Protein AF-A0A3R9A831-F1 (afdb_monomer)

Secondary structure (DSSP, 8-state):
-EE--PPPPP---GGG-TTSBHHHHHHHHHHHHHHHHHHEE-S-HHHHHHHHHHHHHHHHHHHHHHSS-TTT------TTTTTTTT-SS------HHHHHHHHHHHHHHHHHHS-BSSHHHHHHHHHHHHHHHHHHHHHHH-TTPBSSHHHHHHHHHHHH-PPPPTTPPPPPGGGTHHHHT-HHHHHHHHHHHHHHHSS-GGGS-HHHHHHHHHHHHHHHHHHHTT--PPPHHHHHHHHHHTTS--SS-SS--SS-S--EEPPHHHHHHHHHHHHHH-EETTTTEEHHHHTT--EEEEEE-TTSTT-EEEEEEEE-TTS-EEEEEEEE-SS-EEE--SSSHHHHHHHHHH----SSHHHHHHHHHHHHHH-EETTEE-EE-SSSTTTGGGBSSHHHHHHHHHHH--PPEEEEE-TT-PEEEEEEEEETTEEEEEEEEE-TTS-EEEEEEEEEES---BPPEEEETTEEEEPP-----

Mean predicted aligned error: 13.82 Å

Nearest PDB structures (foldseek):
  2q13-assembly1_A-2  TM=1.352E-01  e=6.643E+00  Homo sapiens

Solvent-accessible surface area (backbone atoms only — not comparable to full-atom values): 25769 Å² total; per-residue (Å²): 106,40,45,80,64,78,65,85,80,73,94,76,57,59,87,83,39,60,74,40,39,39,23,43,54,44,15,54,49,25,43,50,49,16,52,42,40,68,43,51,48,50,93,51,64,69,58,44,53,51,34,50,52,51,20,51,37,28,43,54,46,15,58,55,32,46,75,43,57,37,77,73,54,79,76,60,73,47,65,80,63,55,75,57,73,87,59,88,84,66,102,66,90,76,49,50,41,57,57,49,30,48,51,33,42,53,50,20,50,48,41,62,70,47,54,48,88,45,70,70,58,41,53,49,32,46,52,53,19,50,52,30,42,52,47,24,53,44,30,71,49,30,31,45,24,52,32,40,71,69,46,64,70,42,42,58,38,48,72,58,43,67,78,86,57,94,87,65,70,54,63,64,58,91,81,34,49,84,45,71,71,32,73,68,47,53,57,50,46,36,51,51,38,23,18,56,59,63,48,65,47,84,77,42,58,70,66,59,30,42,31,50,53,38,36,45,41,62,20,38,67,75,33,63,56,51,44,53,82,64,50,74,68,54,49,52,51,38,48,55,37,22,69,68,45,81,76,72,74,90,60,71,74,78,60,92,75,85,65,41,76,47,56,39,72,58,27,25,50,54,43,47,52,47,23,16,36,35,51,42,72,96,84,51,37,35,34,37,69,68,25,57,36,23,44,36,35,39,33,76,38,70,25,26,82,83,28,33,41,36,42,34,36,30,33,49,94,92,69,50,60,26,43,30,42,33,39,38,47,94,88,48,73,43,62,51,70,29,55,63,62,51,59,53,51,46,29,74,72,73,42,54,36,63,89,48,70,69,20,41,51,49,40,51,48,50,49,29,46,46,29,43,60,100,67,36,38,48,30,67,23,52,45,50,75,72,49,54,82,35,44,72,37,62,68,63,37,43,55,51,28,71,77,57,37,34,64,78,40,80,65,56,62,51,97,87,68,26,40,27,35,38,35,23,26,39,41,86,35,28,36,28,46,34,31,37,37,36,39,91,76,65,53,76,44,80,79,44,76,41,83,73,46,71,76,47,42,49,51,54,61,40,69,60,82,55,27,42,31,72,54,76,78,76,78,86,123

pLDDT: mean 84.82, std 12.98, range [28.81, 98.31]

Structure (mmCIF, N/CA/C/O backbone):
data_AF-A0A3R9A831-F1
#
_entry.id   AF-A0A3R9A831-F1
#
loop_
_atom_site.group_PDB
_atom_site.id
_atom_site.type_symbol
_atom_site.label_atom_id
_atom_site.label_alt_id
_atom_site.label_comp_id
_atom_site.label_asym_id
_atom_site.label_entity_id
_atom_site.label_seq_id
_atom_site.pdbx_PDB_ins_code
_atom_site.Cartn_x
_atom_site.Cartn_y
_atom_site.Cartn_z
_atom_site.occupancy
_atom_site.B_iso_or_equiv
_atom_site.auth_seq_id
_atom_site.auth_comp_id
_atom_site.auth_asym_id
_atom_site.auth_atom_id
_atom_site.pdbx_PDB_model_num
ATOM 1 N N . MET A 1 1 ? 36.542 8.734 -1.880 1.00 79.06 1 MET A N 1
ATOM 2 C CA . MET A 1 1 ? 35.640 9.219 -2.948 1.00 79.06 1 MET A CA 1
ATOM 3 C C . MET A 1 1 ? 34.531 10.001 -2.276 1.00 79.06 1 MET A C 1
ATOM 5 O O . MET A 1 1 ? 34.120 9.585 -1.198 1.00 79.06 1 MET A O 1
ATOM 9 N N . HIS A 1 2 ? 34.090 11.118 -2.842 1.00 77.00 2 HIS A N 1
ATOM 10 C CA . HIS A 1 2 ? 32.999 11.915 -2.275 1.00 77.00 2 HIS A CA 1
ATOM 11 C C . HIS A 1 2 ? 32.129 12.494 -3.394 1.00 77.00 2 HIS A C 1
ATOM 13 O O . HIS A 1 2 ? 32.624 12.787 -4.484 1.00 77.00 2 HIS A O 1
ATOM 19 N N . ALA A 1 3 ? 30.827 12.625 -3.132 1.00 73.75 3 ALA A N 1
ATOM 20 C CA . ALA A 1 3 ? 29.895 13.243 -4.067 1.00 73.75 3 ALA A CA 1
ATOM 21 C C . ALA A 1 3 ? 29.845 14.757 -3.818 1.00 73.75 3 ALA A C 1
ATOM 23 O O . ALA A 1 3 ? 29.588 15.194 -2.695 1.00 73.75 3 ALA A O 1
ATOM 24 N N . LYS A 1 4 ? 30.091 15.554 -4.862 1.00 66.69 4 LYS A N 1
ATOM 25 C CA . LYS A 1 4 ? 30.145 17.026 -4.778 1.00 66.69 4 LYS A CA 1
ATOM 26 C C . LYS A 1 4 ? 28.917 17.708 -5.377 1.00 66.69 4 LYS A C 1
ATOM 28 O O . LYS A 1 4 ? 28.556 18.805 -4.966 1.00 66.69 4 LYS A O 1
ATOM 33 N N . ALA A 1 5 ? 28.265 17.042 -6.326 1.00 67.12 5 ALA A N 1
ATOM 34 C CA . ALA A 1 5 ? 27.007 17.452 -6.928 1.00 67.12 5 ALA A CA 1
ATOM 35 C C . ALA A 1 5 ? 26.229 16.209 -7.373 1.00 67.12 5 ALA A C 1
ATOM 37 O O . ALA A 1 5 ? 26.828 15.193 -7.715 1.00 67.12 5 ALA A O 1
ATOM 38 N N . ALA A 1 6 ? 24.901 16.302 -7.384 1.00 64.38 6 ALA A N 1
ATOM 39 C CA . ALA A 1 6 ? 24.044 15.316 -8.030 1.00 64.38 6 ALA A CA 1
ATOM 40 C C . ALA A 1 6 ? 23.570 15.893 -9.375 1.00 64.38 6 ALA A C 1
ATOM 42 O O . ALA A 1 6 ? 23.117 17.047 -9.396 1.00 64.38 6 ALA A O 1
ATOM 43 N N . PRO A 1 7 ? 23.671 15.144 -10.488 1.00 76.81 7 PRO A N 1
ATOM 44 C CA . PRO A 1 7 ? 23.080 15.565 -11.752 1.00 76.81 7 PRO A CA 1
ATOM 45 C C . PRO A 1 7 ? 21.567 15.753 -11.600 1.00 76.81 7 PRO A C 1
ATOM 47 O O . PRO A 1 7 ? 20.942 15.243 -10.670 1.00 76.81 7 PRO A O 1
ATOM 50 N N . GLN A 1 8 ? 20.959 16.516 -12.506 1.00 77.00 8 GLN A N 1
ATOM 51 C CA . GLN A 1 8 ? 19.513 16.698 -12.483 1.00 77.00 8 GLN A CA 1
ATOM 52 C C . GLN A 1 8 ? 18.826 15.356 -12.762 1.00 77.00 8 GLN A C 1
ATOM 54 O O . GLN A 1 8 ? 19.019 14.770 -13.826 1.00 77.00 8 GLN A O 1
ATOM 59 N N . THR A 1 9 ? 18.043 14.877 -11.796 1.00 75.31 9 THR A N 1
ATOM 60 C CA . THR A 1 9 ? 17.283 13.633 -11.909 1.00 75.31 9 THR A CA 1
ATOM 61 C C . THR A 1 9 ? 16.261 13.763 -13.043 1.00 75.31 9 THR A C 1
ATOM 63 O O . THR A 1 9 ? 15.447 14.693 -13.005 1.00 75.31 9 THR A O 1
ATOM 66 N N . PRO A 1 10 ? 16.296 12.893 -14.068 1.00 84.50 10 PRO A N 1
ATOM 67 C CA . PRO A 1 10 ? 15.246 12.855 -15.078 1.00 84.50 10 PRO A CA 1
ATOM 68 C C . PRO A 1 10 ? 13.934 12.338 -14.471 1.00 84.50 10 PRO A C 1
ATOM 70 O O . PRO A 1 10 ? 13.924 11.772 -13.378 1.00 84.50 10 PRO A O 1
ATOM 73 N N . GLU A 1 11 ? 12.819 12.516 -15.182 1.00 85.94 11 GLU A N 1
ATOM 74 C CA . GLU A 1 11 ? 11.544 11.911 -14.785 1.00 85.94 11 GLU A CA 1
ATOM 75 C C . GLU A 1 11 ? 11.634 10.387 -14.964 1.00 85.94 11 GLU A C 1
ATOM 77 O O . GLU A 1 11 ? 11.690 9.873 -16.086 1.00 85.94 11 GLU A O 1
ATOM 82 N N . LEU A 1 12 ? 11.720 9.678 -13.838 1.00 87.38 12 LEU A N 1
ATOM 83 C CA . LEU A 1 12 ? 11.857 8.223 -13.770 1.00 87.38 12 LEU A CA 1
ATOM 84 C C . LEU A 1 12 ? 10.622 7.554 -13.160 1.00 87.38 12 LEU A C 1
ATOM 86 O O . LEU A 1 12 ? 10.636 6.336 -12.985 1.00 87.38 12 LEU A O 1
ATOM 90 N N . ASP A 1 13 ? 9.557 8.307 -12.856 1.00 79.44 13 ASP A N 1
ATOM 91 C CA . ASP A 1 13 ? 8.312 7.709 -12.391 1.00 79.44 13 ASP A CA 1
ATOM 92 C C . ASP A 1 13 ? 7.576 7.016 -13.552 1.00 79.44 13 ASP A C 1
ATOM 94 O O . ASP A 1 13 ? 7.150 7.692 -14.497 1.00 79.44 13 ASP A O 1
ATOM 98 N N . PRO A 1 14 ? 7.365 5.686 -13.493 1.00 74.62 14 PRO A N 1
ATOM 99 C CA . PRO A 1 14 ? 6.586 4.971 -14.495 1.00 74.62 14 PRO A CA 1
ATOM 100 C C . PRO A 1 14 ? 5.182 5.548 -14.719 1.00 74.62 14 PRO A C 1
ATOM 102 O O . PRO A 1 14 ? 4.686 5.499 -15.842 1.00 74.62 14 PRO A O 1
ATOM 105 N N . ALA A 1 15 ? 4.549 6.106 -13.677 1.00 72.75 15 ALA A N 1
ATOM 106 C CA . ALA A 1 15 ? 3.193 6.654 -13.758 1.00 72.75 15 ALA A CA 1
ATOM 107 C C . ALA A 1 15 ? 3.109 7.888 -14.670 1.00 72.75 15 ALA A C 1
ATOM 109 O O . ALA A 1 15 ? 2.090 8.133 -15.307 1.00 72.75 15 ALA A O 1
ATOM 110 N N . ARG A 1 16 ? 4.207 8.641 -14.795 1.00 75.44 16 ARG A N 1
ATOM 111 C CA . ARG A 1 16 ? 4.276 9.868 -15.603 1.00 75.44 16 ARG A CA 1
ATOM 112 C C . ARG A 1 16 ? 4.745 9.632 -17.036 1.00 75.44 16 ARG A C 1
ATOM 114 O O . ARG A 1 16 ? 4.927 10.588 -17.787 1.00 75.44 16 ARG A O 1
ATOM 121 N N . ARG A 1 17 ? 4.971 8.371 -17.410 1.00 83.00 17 ARG A N 1
ATOM 122 C CA . ARG A 1 17 ? 5.546 7.960 -18.699 1.00 83.00 17 ARG A CA 1
ATOM 123 C C . ARG A 1 17 ? 4.692 6.914 -19.403 1.00 83.00 17 ARG A C 1
ATOM 125 O O . ARG A 1 17 ? 5.209 5.992 -20.028 1.00 83.00 17 ARG A O 1
ATOM 132 N N . GLU A 1 18 ? 3.375 7.041 -19.280 1.00 85.06 18 GLU A N 1
ATOM 133 C CA . GLU A 1 18 ? 2.431 6.163 -19.967 1.00 85.06 18 GLU A CA 1
ATOM 134 C C . GLU A 1 18 ? 2.723 6.109 -21.475 1.00 85.06 18 GLU A C 1
ATOM 136 O O . GLU A 1 18 ? 2.955 7.128 -22.125 1.00 85.06 18 GLU A O 1
ATOM 141 N N . GLY A 1 19 ? 2.728 4.896 -22.027 1.00 84.31 19 GLY A N 1
ATOM 142 C CA . GLY A 1 19 ? 3.024 4.639 -23.432 1.00 84.31 19 GLY A CA 1
ATOM 143 C C . GLY A 1 19 ? 4.495 4.333 -23.729 1.00 84.31 19 GLY A C 1
ATOM 144 O O . GLY A 1 19 ? 4.756 3.638 -24.714 1.00 84.31 19 GLY A O 1
ATOM 145 N N . ASP A 1 20 ? 5.441 4.749 -22.880 1.00 90.38 20 ASP A N 1
ATOM 146 C CA . ASP A 1 20 ? 6.848 4.351 -23.013 1.00 90.38 20 ASP A CA 1
ATOM 147 C C . ASP A 1 20 ? 7.035 2.864 -22.679 1.00 90.38 20 ASP A C 1
ATOM 149 O O . ASP A 1 20 ? 6.197 2.229 -22.042 1.00 90.38 20 ASP A O 1
ATOM 153 N N . THR A 1 21 ? 8.159 2.274 -23.087 1.00 91.88 21 THR A N 1
ATOM 154 C CA . THR A 1 21 ? 8.525 0.916 -22.662 1.00 91.88 21 THR A CA 1
ATOM 155 C C . THR A 1 21 ? 9.391 0.948 -21.408 1.00 91.88 21 THR A C 1
ATOM 157 O O . THR A 1 21 ? 10.138 1.899 -21.164 1.00 91.88 21 THR A O 1
ATOM 160 N N . VAL A 1 22 ? 9.367 -0.141 -20.636 1.00 91.69 22 VAL A N 1
ATOM 161 C CA . VAL A 1 22 ? 10.292 -0.339 -19.506 1.00 91.69 22 VAL A CA 1
ATOM 162 C C . VAL A 1 22 ? 11.757 -0.214 -19.955 1.00 91.69 22 VAL A C 1
ATOM 164 O O . VAL A 1 22 ? 12.583 0.314 -19.214 1.00 91.69 22 VAL A O 1
ATOM 167 N N . GLY A 1 23 ? 12.079 -0.624 -21.187 1.00 90.62 23 GLY A N 1
ATOM 168 C CA . GLY A 1 23 ? 13.409 -0.455 -21.779 1.00 90.62 23 GLY A CA 1
ATOM 169 C C . GLY A 1 23 ? 13.815 1.009 -21.975 1.00 90.62 23 GLY A C 1
ATOM 170 O O . GLY A 1 23 ? 14.942 1.375 -21.646 1.00 90.62 23 GLY A O 1
ATOM 171 N N . VAL A 1 24 ? 12.903 1.869 -22.440 1.00 91.75 24 VAL A N 1
ATOM 172 C CA . VAL A 1 24 ? 13.154 3.317 -22.568 1.00 91.75 24 VAL A CA 1
ATOM 173 C C . VAL A 1 24 ? 13.390 3.947 -21.192 1.00 91.75 24 VAL A C 1
ATOM 175 O O . VAL A 1 24 ? 14.381 4.655 -21.006 1.00 91.75 24 VAL A O 1
ATOM 178 N N . LEU A 1 25 ? 12.544 3.621 -20.209 1.00 93.06 25 LEU A N 1
ATOM 179 C CA . LEU A 1 25 ? 12.706 4.084 -18.828 1.00 93.06 25 LEU A CA 1
ATOM 180 C C . LEU A 1 25 ? 14.058 3.653 -18.232 1.00 93.06 25 LEU A C 1
ATOM 182 O O . LEU A 1 25 ? 14.771 4.463 -17.639 1.00 93.06 25 LEU A O 1
ATOM 186 N N . ALA A 1 26 ? 14.441 2.388 -18.428 1.00 93.19 26 ALA A N 1
ATOM 187 C CA . ALA A 1 26 ? 15.735 1.861 -18.004 1.00 93.19 26 ALA A CA 1
ATOM 188 C C . ALA A 1 26 ? 16.909 2.543 -18.717 1.00 93.19 26 ALA A C 1
ATOM 190 O O . ALA A 1 26 ? 17.940 2.796 -18.093 1.00 93.19 26 ALA A O 1
ATOM 191 N N . GLY A 1 27 ? 16.753 2.886 -19.996 1.00 93.75 27 GLY A N 1
ATOM 192 C CA . GLY A 1 27 ? 17.749 3.640 -20.749 1.00 93.75 27 GLY A CA 1
ATOM 193 C C . GLY A 1 27 ? 18.010 5.020 -20.146 1.00 93.75 27 GLY A C 1
ATOM 194 O O . GLY A 1 27 ? 19.161 5.422 -19.972 1.00 93.75 27 GLY A O 1
ATOM 195 N N . ASP A 1 28 ? 16.961 5.733 -19.751 1.00 94.50 28 ASP A N 1
ATOM 196 C CA . ASP A 1 28 ? 17.103 7.044 -19.111 1.00 94.50 28 ASP A CA 1
ATOM 197 C C . ASP A 1 28 ? 17.708 6.942 -17.708 1.00 94.50 28 ASP A C 1
ATOM 199 O O . ASP A 1 28 ? 18.604 7.719 -17.368 1.00 94.50 28 ASP A O 1
ATOM 203 N N . ALA A 1 29 ? 17.315 5.928 -16.933 1.00 95.25 29 ALA A N 1
ATOM 204 C CA . ALA A 1 29 ? 17.913 5.648 -15.630 1.00 95.25 29 ALA A CA 1
ATOM 205 C C . ALA A 1 29 ? 19.415 5.321 -15.738 1.00 95.25 29 ALA A C 1
ATOM 207 O O . ALA A 1 29 ? 20.214 5.803 -14.939 1.00 95.25 29 ALA A O 1
ATOM 208 N N . LEU A 1 30 ? 19.827 4.561 -16.758 1.00 95.12 30 LEU A N 1
ATOM 209 C CA . LEU A 1 30 ? 21.236 4.245 -17.017 1.00 95.12 30 LEU A CA 1
ATOM 210 C C . LEU A 1 30 ? 22.044 5.468 -17.470 1.00 95.12 30 LEU A C 1
ATOM 212 O O . LEU A 1 30 ? 23.204 5.613 -17.081 1.00 95.12 30 LEU A O 1
ATOM 216 N N . ARG A 1 31 ? 21.454 6.373 -18.262 1.00 95.56 31 ARG A N 1
ATOM 217 C CA . ARG A 1 31 ? 22.097 7.652 -18.610 1.00 95.56 31 ARG A CA 1
ATOM 218 C C . ARG A 1 31 ? 22.312 8.515 -17.375 1.00 95.56 31 ARG A C 1
ATOM 220 O O . ARG A 1 31 ? 23.402 9.050 -17.193 1.00 95.56 31 ARG A O 1
ATOM 227 N N . PHE A 1 32 ? 21.306 8.590 -16.509 1.00 95.25 32 PHE A N 1
ATOM 228 C CA . PHE A 1 32 ? 21.412 9.284 -15.232 1.00 95.25 32 PHE A CA 1
ATOM 229 C C . PHE A 1 32 ? 22.484 8.664 -14.324 1.00 95.25 32 PHE A C 1
ATOM 231 O O . PHE A 1 32 ? 23.339 9.383 -13.808 1.00 95.25 32 PHE A O 1
ATOM 238 N N . ALA A 1 33 ? 22.509 7.334 -14.207 1.00 94.75 33 ALA A N 1
ATOM 239 C CA . ALA A 1 33 ? 23.536 6.603 -13.469 1.00 94.75 33 ALA A CA 1
ATOM 240 C C . ALA A 1 33 ? 24.952 6.900 -14.000 1.00 94.75 33 ALA A C 1
ATOM 242 O O . ALA A 1 33 ? 25.863 7.155 -13.216 1.00 94.75 33 ALA A O 1
ATOM 243 N N . ALA A 1 34 ? 25.132 6.953 -15.324 1.00 94.44 34 ALA A N 1
ATOM 244 C CA . ALA A 1 34 ? 26.405 7.328 -15.937 1.00 94.44 34 ALA A CA 1
ATOM 245 C C . ALA A 1 34 ? 26.828 8.764 -15.590 1.00 94.44 34 ALA A C 1
ATOM 247 O O . ALA A 1 34 ? 27.977 8.992 -15.220 1.00 94.44 34 ALA A O 1
ATOM 248 N N . SER A 1 35 ? 25.905 9.727 -15.680 1.00 93.62 35 SER A N 1
ATOM 249 C CA . SER A 1 35 ? 26.171 11.116 -15.290 1.00 93.62 35 SER A CA 1
ATOM 250 C C . SER A 1 35 ? 26.525 11.246 -13.809 1.00 93.62 35 SER A C 1
ATOM 252 O O . SER A 1 35 ? 27.362 12.072 -13.456 1.00 93.62 35 SER A O 1
ATOM 254 N N . PHE A 1 36 ? 25.917 10.432 -12.941 1.00 93.56 36 PHE A N 1
ATOM 255 C CA . PHE A 1 36 ? 26.279 10.395 -11.528 1.00 93.56 36 PHE A CA 1
ATOM 256 C C . PHE A 1 36 ? 27.695 9.849 -11.322 1.00 93.56 36 PHE A C 1
ATOM 258 O O . PHE A 1 36 ? 28.486 10.472 -10.615 1.00 93.56 36 PHE A O 1
ATOM 265 N N . LEU A 1 37 ? 28.048 8.738 -11.971 1.00 91.94 37 LEU A N 1
ATOM 266 C CA . LEU A 1 37 ? 29.394 8.165 -11.882 1.00 91.94 37 LEU A CA 1
ATOM 267 C C . LEU A 1 37 ? 30.479 9.150 -12.343 1.00 91.94 37 LEU A C 1
ATOM 269 O O . LEU A 1 37 ? 31.498 9.286 -11.667 1.00 91.94 37 LEU A O 1
ATOM 273 N N . ASP A 1 38 ? 30.235 9.896 -13.426 1.00 90.25 38 ASP A N 1
ATOM 274 C CA . ASP A 1 38 ? 31.144 10.950 -13.904 1.00 90.25 38 ASP A CA 1
ATOM 275 C C . ASP A 1 38 ? 31.281 12.120 -12.908 1.00 90.25 38 ASP A C 1
ATOM 277 O O . ASP A 1 38 ? 32.261 12.8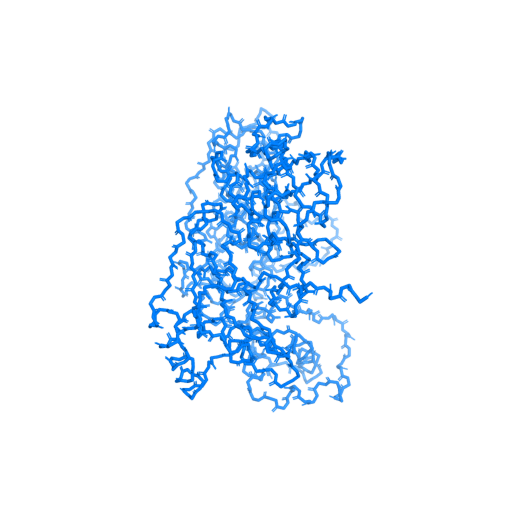63 -12.959 1.00 90.25 38 ASP A O 1
ATOM 281 N N . SER A 1 39 ? 30.311 12.307 -12.005 1.00 88.25 39 SER A N 1
ATOM 282 C CA . SER A 1 39 ? 30.321 13.402 -11.023 1.00 88.25 39 SER A CA 1
ATOM 283 C C . SER A 1 39 ? 31.097 13.092 -9.735 1.00 88.25 39 SER A C 1
ATOM 285 O O . SER A 1 39 ? 31.317 13.991 -8.921 1.00 88.25 39 SER A O 1
ATOM 287 N N . ILE A 1 40 ? 31.509 11.836 -9.522 1.00 87.62 40 ILE A N 1
ATOM 288 C CA . ILE A 1 40 ? 32.227 11.413 -8.313 1.00 87.62 40 ILE A CA 1
ATOM 289 C C . ILE A 1 40 ? 33.698 11.850 -8.378 1.00 87.62 40 ILE A C 1
ATOM 291 O O . ILE A 1 40 ? 34.445 11.464 -9.278 1.00 87.62 40 ILE A O 1
ATOM 295 N N . GLU A 1 41 ? 34.158 12.577 -7.356 1.00 84.44 41 GLU A N 1
ATOM 296 C CA . GLU A 1 41 ? 35.572 12.929 -7.198 1.00 84.44 41 GLU A CA 1
ATOM 297 C C . GLU A 1 41 ? 36.322 11.851 -6.385 1.00 84.44 41 GLU A C 1
ATOM 299 O O . GLU A 1 41 ? 35.882 11.376 -5.327 1.00 84.44 41 GLU A O 1
ATOM 304 N N . SER A 1 42 ? 37.494 11.449 -6.886 1.00 83.00 42 SER A N 1
ATOM 305 C CA . SER A 1 42 ? 38.385 10.489 -6.230 1.00 83.00 42 SER A CA 1
ATOM 306 C C . SER A 1 42 ? 39.849 10.836 -6.480 1.00 83.00 42 SER A C 1
ATOM 308 O O . SER A 1 42 ? 40.281 10.933 -7.627 1.00 83.00 42 SER A O 1
ATOM 310 N N . ASP A 1 43 ? 40.645 10.928 -5.417 1.00 81.62 43 ASP A N 1
ATOM 311 C CA . ASP A 1 43 ? 42.082 11.205 -5.529 1.00 81.62 43 ASP A CA 1
ATOM 312 C C . ASP A 1 43 ? 42.842 10.022 -6.154 1.00 81.62 43 ASP A C 1
ATOM 314 O O . ASP A 1 43 ? 43.770 10.200 -6.950 1.00 81.62 43 ASP A O 1
ATOM 318 N N . ALA A 1 44 ? 42.374 8.795 -5.901 1.00 85.81 44 ALA A N 1
ATOM 319 C CA . ALA A 1 44 ? 42.936 7.577 -6.473 1.00 85.81 44 ALA A CA 1
ATOM 320 C C . ALA A 1 44 ? 42.655 7.482 -7.985 1.00 85.81 44 ALA A C 1
ATOM 322 O O . ALA A 1 44 ? 41.500 7.418 -8.416 1.00 85.81 44 ALA A O 1
ATOM 323 N N . ALA A 1 45 ? 43.723 7.440 -8.789 1.00 81.56 45 ALA A N 1
ATOM 324 C CA . ALA A 1 45 ? 43.650 7.355 -10.251 1.00 81.56 45 ALA A CA 1
ATOM 325 C C . ALA A 1 45 ? 42.943 6.077 -10.740 1.00 81.56 45 ALA A C 1
ATOM 327 O O . ALA A 1 45 ? 42.166 6.131 -11.691 1.00 81.56 45 ALA A O 1
ATOM 328 N N . GLU A 1 46 ? 43.155 4.951 -10.056 1.00 81.00 46 GLU A N 1
ATOM 329 C CA . GLU A 1 46 ? 42.531 3.670 -10.407 1.00 81.00 46 GLU A CA 1
ATOM 330 C C . GLU A 1 46 ? 41.013 3.677 -10.170 1.00 81.00 46 GLU A C 1
ATOM 332 O O . GLU A 1 46 ? 40.238 3.191 -10.995 1.00 81.00 46 GLU A O 1
ATOM 337 N N . ALA A 1 47 ? 40.571 4.317 -9.085 1.00 80.31 47 ALA A N 1
ATOM 338 C CA . ALA A 1 47 ? 39.153 4.517 -8.803 1.00 80.31 47 ALA A CA 1
ATOM 339 C C . ALA A 1 47 ? 38.493 5.465 -9.819 1.00 80.31 47 ALA A C 1
ATOM 341 O O . ALA A 1 47 ? 37.393 5.191 -10.284 1.00 80.31 47 ALA A O 1
ATOM 342 N N . ARG A 1 48 ? 39.178 6.539 -10.241 1.00 84.31 48 ARG A N 1
ATOM 343 C CA . ARG A 1 48 ? 38.678 7.418 -11.317 1.00 84.31 48 ARG A CA 1
ATOM 344 C C . ARG A 1 48 ? 38.519 6.677 -12.640 1.00 84.31 48 ARG A C 1
ATOM 346 O O . ARG A 1 48 ? 37.490 6.806 -13.293 1.00 84.31 48 ARG A O 1
ATOM 353 N N . ARG A 1 49 ? 39.523 5.883 -13.025 1.00 83.88 49 ARG A N 1
ATOM 354 C CA . ARG A 1 49 ? 39.466 5.058 -14.240 1.00 83.88 49 ARG A CA 1
ATOM 355 C C . ARG A 1 49 ? 38.309 4.060 -14.175 1.00 83.88 49 ARG A C 1
ATOM 357 O O . ARG A 1 49 ? 37.567 3.930 -15.139 1.00 83.88 49 ARG A O 1
ATOM 364 N N . THR A 1 50 ? 38.146 3.406 -13.029 1.00 84.06 50 THR A N 1
ATOM 365 C CA . THR A 1 50 ? 37.038 2.491 -12.738 1.00 84.06 50 THR A CA 1
ATOM 366 C C . THR A 1 50 ? 35.674 3.143 -12.980 1.00 84.06 50 THR A C 1
ATOM 368 O O . THR A 1 50 ? 34.889 2.627 -13.771 1.00 84.06 50 THR A O 1
ATOM 371 N N . LEU A 1 51 ? 35.415 4.285 -12.339 1.00 87.19 51 LEU A N 1
ATOM 372 C CA . LEU A 1 51 ? 34.133 4.989 -12.432 1.00 87.19 51 LEU A CA 1
ATOM 373 C C . LEU A 1 51 ? 33.840 5.454 -13.864 1.00 87.19 51 LEU A C 1
ATOM 375 O O . LEU A 1 51 ? 32.716 5.316 -14.342 1.00 87.19 51 LEU A O 1
ATOM 379 N N . ALA A 1 52 ? 34.859 5.941 -14.578 1.00 87.50 52 ALA A N 1
ATOM 380 C CA . ALA A 1 52 ? 34.724 6.368 -15.970 1.00 87.50 52 ALA A CA 1
ATOM 381 C C . ALA A 1 52 ? 34.376 5.203 -16.918 1.00 87.50 52 ALA A C 1
ATOM 383 O O . ALA A 1 52 ? 33.547 5.360 -17.821 1.00 87.50 52 ALA A O 1
ATOM 384 N N . GLU A 1 53 ? 34.978 4.026 -16.718 1.00 85.06 53 GLU A N 1
ATOM 385 C CA . GLU A 1 53 ? 34.626 2.831 -17.493 1.00 85.06 53 GLU A CA 1
ATOM 386 C C . GLU A 1 53 ? 33.205 2.348 -17.167 1.00 85.06 53 GLU A C 1
ATOM 388 O O . GLU A 1 53 ? 32.448 2.027 -18.082 1.00 85.06 53 GLU A O 1
ATOM 393 N N . GLU A 1 54 ? 32.781 2.377 -15.902 1.00 86.62 54 GLU A N 1
ATOM 394 C CA . GLU A 1 54 ? 31.403 2.028 -15.524 1.00 86.62 54 GLU A CA 1
ATOM 395 C C . GLU A 1 54 ? 30.371 3.001 -16.104 1.00 86.62 54 GLU A C 1
ATOM 397 O O . GLU A 1 54 ? 29.347 2.569 -16.641 1.00 86.62 54 GLU A O 1
ATOM 402 N N . ALA A 1 55 ? 30.659 4.304 -16.096 1.00 90.25 55 ALA A N 1
ATOM 403 C CA . ALA A 1 55 ? 29.809 5.313 -16.721 1.00 90.25 55 ALA A CA 1
ATOM 404 C C . ALA A 1 55 ? 29.672 5.076 -18.234 1.00 90.25 55 ALA A C 1
ATOM 406 O O . ALA A 1 55 ? 28.585 5.179 -18.811 1.00 90.25 55 ALA A O 1
ATOM 407 N N . LYS A 1 56 ? 30.770 4.701 -18.899 1.00 88.88 56 LYS A N 1
ATOM 408 C CA . LYS A 1 56 ? 30.778 4.334 -20.321 1.00 88.88 56 LYS A CA 1
ATOM 409 C C . LYS A 1 56 ? 29.951 3.076 -20.595 1.00 88.88 56 LYS A C 1
ATOM 411 O O . LYS A 1 56 ? 29.210 3.055 -21.579 1.00 88.88 56 LYS A O 1
ATOM 416 N N . VAL A 1 57 ? 30.040 2.061 -19.737 1.00 86.06 57 VAL A N 1
ATOM 417 C CA . VAL A 1 57 ? 29.214 0.848 -19.834 1.00 86.06 57 VAL A CA 1
ATOM 418 C C . VAL A 1 57 ? 27.732 1.182 -19.652 1.00 86.06 57 VAL A C 1
ATOM 420 O O . VAL A 1 57 ? 26.916 0.748 -20.465 1.00 86.06 57 VAL A O 1
ATOM 423 N N . CYS A 1 58 ? 27.382 2.014 -18.668 1.00 89.75 58 CYS A N 1
ATOM 424 C CA . CYS A 1 58 ? 26.007 2.468 -18.453 1.00 89.75 58 CYS A CA 1
ATOM 425 C C . CYS A 1 58 ? 25.442 3.182 -19.691 1.00 89.75 58 CYS A C 1
ATOM 427 O O . CYS A 1 58 ? 24.341 2.857 -20.129 1.00 89.75 58 CYS A O 1
ATOM 429 N N . ARG A 1 59 ? 26.210 4.086 -20.319 1.00 91.56 59 ARG A N 1
ATOM 430 C CA . ARG A 1 59 ? 25.809 4.766 -21.567 1.00 91.56 59 ARG A CA 1
ATOM 431 C C . ARG A 1 59 ? 25.548 3.793 -22.716 1.00 91.56 59 ARG A C 1
ATOM 433 O O . ARG A 1 59 ? 24.506 3.878 -23.358 1.00 91.56 59 ARG A O 1
ATOM 440 N N . LYS A 1 60 ? 26.466 2.849 -22.953 1.00 85.94 60 LYS A N 1
ATOM 441 C CA . LYS A 1 60 ? 26.289 1.826 -23.997 1.00 85.94 60 LYS A CA 1
ATOM 442 C C . LYS A 1 60 ? 25.049 0.972 -23.738 1.00 85.94 60 LYS A C 1
ATOM 444 O O . LYS A 1 60 ? 24.291 0.681 -24.659 1.00 85.94 60 LYS A O 1
ATOM 449 N N . MET A 1 61 ? 24.839 0.577 -22.483 1.00 86.94 61 MET A N 1
ATOM 450 C CA . MET A 1 61 ? 23.682 -0.224 -22.105 1.00 86.94 61 MET A CA 1
ATOM 451 C C . MET A 1 61 ? 22.381 0.565 -22.263 1.00 86.94 61 MET A C 1
ATOM 453 O O . MET A 1 61 ? 21.402 -0.003 -22.733 1.00 86.94 61 MET A O 1
ATOM 457 N N . ALA A 1 62 ? 22.379 1.866 -21.955 1.00 90.38 62 ALA A N 1
ATOM 458 C CA . ALA A 1 62 ? 21.211 2.725 -22.112 1.00 90.38 62 ALA A CA 1
ATOM 459 C C . ALA A 1 62 ? 20.672 2.738 -23.549 1.00 90.38 62 ALA A C 1
ATOM 461 O O . ALA A 1 62 ? 19.470 2.597 -23.766 1.00 90.38 62 ALA A O 1
ATOM 462 N N . GLU A 1 63 ? 21.567 2.867 -24.531 1.00 84.81 63 GLU A N 1
ATOM 463 C CA . GLU A 1 63 ? 21.205 2.805 -25.950 1.00 84.81 63 GLU A CA 1
ATOM 464 C C . GLU A 1 63 ? 20.664 1.420 -26.326 1.00 84.81 63 GLU A C 1
ATOM 466 O O . GLU A 1 63 ? 19.656 1.310 -27.025 1.00 84.81 63 GLU A O 1
ATOM 471 N N . ALA A 1 64 ? 21.305 0.359 -25.827 1.00 81.81 64 ALA A N 1
ATOM 472 C CA . ALA A 1 64 ? 20.937 -1.016 -26.136 1.00 81.81 64 ALA A CA 1
ATOM 473 C C . ALA A 1 64 ? 19.569 -1.423 -25.560 1.00 81.81 64 ALA A C 1
ATOM 475 O O . ALA A 1 64 ? 18.820 -2.131 -26.235 1.00 81.81 64 ALA A O 1
ATOM 476 N N . VAL A 1 65 ? 19.229 -0.991 -24.339 1.00 85.62 65 VAL A N 1
ATOM 477 C CA . VAL A 1 65 ? 17.940 -1.325 -23.703 1.00 85.62 65 VAL A CA 1
ATOM 478 C C . VAL A 1 65 ? 16.776 -0.497 -24.240 1.00 85.62 65 VAL A C 1
ATOM 480 O O . VAL A 1 65 ? 15.651 -0.988 -24.277 1.00 85.62 65 VAL A O 1
ATOM 483 N N . ALA A 1 66 ? 17.032 0.727 -24.708 1.00 84.19 66 ALA A N 1
ATOM 484 C CA . ALA A 1 66 ? 15.992 1.588 -25.265 1.00 84.19 66 ALA A CA 1
ATOM 485 C C . ALA A 1 66 ? 15.528 1.151 -26.669 1.00 84.19 66 ALA A C 1
ATOM 487 O O . ALA A 1 66 ? 14.406 1.455 -27.066 1.00 84.19 66 ALA A O 1
ATOM 488 N N . GLN A 1 67 ? 16.378 0.455 -27.436 1.00 74.19 67 GLN A N 1
ATOM 489 C CA . GLN A 1 67 ? 16.136 0.153 -28.856 1.00 74.19 67 GLN A CA 1
ATOM 490 C C . GLN A 1 67 ? 15.538 -1.235 -29.144 1.00 74.19 67 GLN A C 1
ATOM 492 O O . GLN A 1 67 ? 15.173 -1.496 -30.290 1.00 74.19 67 GLN A O 1
ATOM 497 N N . ALA A 1 68 ? 15.468 -2.149 -28.172 1.00 63.41 68 ALA A N 1
ATOM 498 C CA . ALA A 1 68 ? 15.164 -3.555 -28.449 1.00 63.41 68 ALA A CA 1
ATOM 499 C C . ALA A 1 68 ? 14.255 -4.217 -27.398 1.00 63.41 68 ALA A C 1
ATOM 501 O O . ALA A 1 68 ? 14.322 -3.865 -26.220 1.00 63.41 68 ALA A O 1
ATOM 502 N N . PRO A 1 69 ? 13.478 -5.253 -27.781 1.00 61.91 69 PRO A N 1
ATOM 503 C CA . PRO A 1 69 ? 12.912 -6.179 -26.809 1.00 61.91 69 PRO A CA 1
ATOM 504 C C . PRO A 1 69 ? 14.058 -6.896 -26.084 1.00 61.91 69 PRO A C 1
ATOM 506 O O . PRO A 1 69 ? 14.878 -7.583 -26.707 1.00 61.91 69 PRO A O 1
ATOM 509 N N . LEU A 1 70 ? 14.118 -6.734 -24.761 1.00 65.56 70 LEU A N 1
ATOM 510 C CA . LEU A 1 70 ? 15.275 -7.039 -23.909 1.00 65.56 70 LEU A CA 1
ATOM 511 C C . LEU A 1 70 ? 15.669 -8.524 -23.859 1.00 65.56 70 LEU A C 1
ATOM 513 O O . LEU A 1 70 ? 16.721 -8.867 -23.314 1.00 65.56 70 LEU A O 1
ATOM 517 N N . ARG A 1 71 ? 14.849 -9.409 -24.439 1.00 56.25 71 ARG A N 1
ATOM 518 C CA . ARG A 1 71 ? 15.093 -10.856 -24.527 1.00 56.25 71 ARG A CA 1
ATOM 519 C C . ARG A 1 71 ? 15.671 -11.329 -25.870 1.00 56.25 71 ARG A C 1
ATOM 521 O O . ARG A 1 71 ? 16.174 -12.446 -25.927 1.00 56.25 71 ARG A O 1
ATOM 528 N N . ASN A 1 72 ? 15.619 -10.505 -26.927 1.00 47.75 72 ASN A N 1
ATOM 529 C CA . ASN A 1 72 ? 16.069 -10.861 -28.288 1.00 47.75 72 ASN A CA 1
ATOM 530 C C . ASN A 1 72 ? 17.301 -10.076 -28.769 1.00 47.75 72 ASN A C 1
ATOM 532 O O . ASN A 1 72 ? 17.824 -10.355 -29.847 1.00 47.75 72 ASN A O 1
ATOM 536 N N . SER A 1 73 ? 17.795 -9.110 -27.998 1.00 43.03 73 SER A N 1
ATOM 537 C CA . SER A 1 73 ? 19.027 -8.397 -28.321 1.00 43.03 73 SER A CA 1
ATOM 538 C C . SER A 1 73 ? 20.251 -9.263 -28.008 1.00 43.03 73 SER A C 1
ATOM 540 O O . SER A 1 73 ? 20.917 -9.090 -26.996 1.00 43.03 73 SER A O 1
ATOM 542 N N . SER A 1 74 ? 20.592 -10.165 -28.929 1.00 39.97 74 SER A N 1
ATOM 543 C CA . SER A 1 74 ? 21.916 -10.793 -29.046 1.00 39.97 74 SER A CA 1
ATOM 544 C C . SER A 1 74 ? 22.992 -9.827 -29.564 1.00 39.97 74 SER A C 1
ATOM 546 O O . SER A 1 74 ? 24.108 -10.246 -29.871 1.00 39.97 74 SER A O 1
ATOM 548 N N . ARG A 1 75 ? 22.723 -8.510 -29.581 1.00 43.34 75 ARG A N 1
ATOM 549 C CA . ARG A 1 75 ? 23.778 -7.492 -29.473 1.00 43.34 75 ARG A CA 1
ATOM 550 C C . ARG A 1 75 ? 24.313 -7.508 -28.041 1.00 43.34 75 ARG A C 1
ATOM 552 O O . ARG A 1 75 ? 24.108 -6.594 -27.251 1.00 43.34 75 ARG A O 1
ATOM 559 N N . VAL A 1 76 ? 24.972 -8.619 -27.735 1.00 47.12 76 VAL A N 1
ATOM 560 C CA . VAL A 1 76 ? 25.858 -8.791 -26.599 1.00 47.12 76 VAL A CA 1
ATOM 561 C C . VAL A 1 76 ? 26.919 -7.715 -26.768 1.00 47.12 76 VAL A C 1
ATOM 563 O O . VAL A 1 76 ? 27.688 -7.753 -27.730 1.00 47.12 76 VAL A O 1
ATOM 566 N N . LEU A 1 77 ? 26.937 -6.726 -25.872 1.00 50.09 77 LEU A N 1
ATOM 567 C CA . LEU A 1 77 ? 28.166 -5.975 -25.647 1.00 50.09 77 LEU A CA 1
ATOM 568 C C . LEU A 1 77 ? 29.233 -7.034 -25.372 1.00 50.09 77 LEU A C 1
ATOM 570 O O . LEU A 1 77 ? 29.099 -7.821 -24.435 1.00 50.09 77 LEU A O 1
ATOM 574 N N . THR A 1 78 ? 30.224 -7.130 -26.254 1.00 51.28 78 THR A N 1
ATOM 575 C CA . THR A 1 78 ? 31.262 -8.157 -26.155 1.00 51.28 78 THR A CA 1
ATOM 576 C C . THR A 1 78 ? 31.983 -8.031 -24.804 1.00 51.28 78 THR A C 1
ATOM 578 O O . THR A 1 78 ? 31.965 -6.955 -24.205 1.00 51.28 78 THR A O 1
ATOM 581 N N . PRO A 1 79 ? 32.663 -9.068 -24.287 1.00 51.66 79 PRO A N 1
ATOM 582 C CA . PRO A 1 79 ? 33.463 -8.940 -23.060 1.00 51.66 79 PRO A CA 1
ATOM 583 C C . PRO A 1 79 ? 34.435 -7.740 -23.078 1.00 51.66 79 PRO A C 1
ATOM 585 O O . PRO A 1 79 ? 34.682 -7.107 -22.051 1.00 51.66 79 PRO A O 1
ATOM 588 N N . THR A 1 80 ? 34.915 -7.371 -24.270 1.00 56.25 80 THR A N 1
ATOM 589 C CA . THR A 1 80 ? 35.691 -6.156 -24.563 1.00 56.25 80 THR A CA 1
ATOM 590 C C . THR A 1 80 ? 34.910 -4.847 -24.401 1.00 56.25 80 THR A C 1
ATOM 592 O O . THR A 1 80 ? 35.484 -3.839 -23.997 1.00 56.25 80 THR A O 1
ATOM 595 N N . ASP A 1 81 ? 33.605 -4.835 -24.671 1.00 53.28 81 ASP A N 1
ATOM 596 C CA . ASP A 1 81 ? 32.733 -3.669 -24.498 1.00 53.28 81 ASP A CA 1
ATOM 597 C C . ASP A 1 81 ? 32.375 -3.371 -23.036 1.00 53.28 81 ASP A C 1
ATOM 599 O O . ASP A 1 81 ? 32.001 -2.234 -22.742 1.00 53.28 81 ASP A O 1
ATOM 603 N N . LEU A 1 82 ? 32.499 -4.370 -22.152 1.00 54.94 82 LEU A N 1
ATOM 604 C CA . LEU A 1 82 ? 32.150 -4.327 -20.724 1.00 54.94 82 LEU A CA 1
ATOM 605 C C . LEU A 1 82 ? 33.378 -4.252 -19.795 1.00 54.94 82 LEU A C 1
ATOM 607 O O . LEU A 1 82 ? 33.268 -4.486 -18.590 1.00 54.94 82 LEU A O 1
ATOM 611 N N . GLY A 1 83 ? 34.562 -3.971 -20.349 1.00 54.47 83 GLY A N 1
ATOM 612 C CA . GLY A 1 83 ? 35.787 -3.752 -19.572 1.00 54.47 83 GLY A CA 1
ATOM 613 C C . GLY A 1 83 ? 36.258 -4.964 -18.758 1.00 54.47 83 GLY A C 1
ATOM 614 O O . GLY A 1 83 ? 36.937 -4.786 -17.751 1.00 54.47 83 GLY A O 1
ATOM 615 N N . GLY A 1 84 ? 35.874 -6.191 -19.138 1.00 53.09 84 GLY A N 1
ATOM 616 C CA . GLY A 1 84 ? 36.324 -7.433 -18.491 1.00 53.09 84 GLY A CA 1
ATOM 617 C C . GLY A 1 84 ? 35.810 -7.693 -17.064 1.00 53.09 84 GLY A C 1
ATOM 618 O O . GLY A 1 84 ? 36.103 -8.746 -16.508 1.00 53.09 84 GLY A O 1
ATOM 619 N N . ARG A 1 85 ? 35.026 -6.786 -16.463 1.00 50.97 85 ARG A N 1
ATOM 620 C CA . ARG A 1 85 ? 34.550 -6.909 -15.068 1.00 50.97 85 ARG A CA 1
ATOM 621 C C . ARG A 1 85 ? 33.422 -7.911 -14.866 1.00 50.97 85 ARG A C 1
ATOM 623 O O . ARG A 1 85 ? 33.314 -8.505 -13.801 1.00 50.97 85 ARG A O 1
ATOM 630 N N . PHE A 1 86 ? 32.587 -8.093 -15.882 1.00 48.88 86 PHE A N 1
ATOM 631 C CA . PHE A 1 86 ? 31.361 -8.885 -15.770 1.00 48.88 86 PHE A CA 1
ATOM 632 C C . PHE A 1 86 ? 31.566 -10.393 -15.949 1.00 48.88 86 PHE A C 1
ATOM 634 O O . PHE A 1 86 ? 30.641 -11.167 -15.723 1.00 48.88 86 PHE A O 1
ATOM 641 N N . PHE A 1 87 ? 32.766 -10.830 -16.338 1.00 45.50 87 PHE A N 1
ATOM 642 C CA . PHE A 1 87 ? 33.009 -12.215 -16.730 1.00 45.50 87 PHE A CA 1
ATOM 643 C C . PHE A 1 87 ? 34.361 -12.708 -16.241 1.00 45.50 87 PHE A C 1
ATOM 645 O O . PHE A 1 87 ? 35.334 -12.732 -16.990 1.00 45.50 87 PHE A O 1
ATOM 652 N N . THR A 1 88 ? 34.408 -13.165 -14.994 1.00 39.50 88 THR A N 1
ATOM 653 C CA . THR A 1 88 ? 35.489 -14.050 -14.548 1.00 39.50 88 THR A CA 1
ATOM 654 C C . THR A 1 88 ? 35.049 -15.493 -14.318 1.00 39.50 88 THR A C 1
ATOM 656 O O . THR A 1 88 ? 35.931 -16.309 -14.086 1.00 39.50 88 THR A O 1
ATOM 659 N N . LEU A 1 89 ? 33.760 -15.874 -14.430 1.00 33.56 89 LEU A N 1
ATOM 660 C CA . LEU A 1 89 ? 33.361 -17.245 -14.044 1.00 33.56 89 LEU A CA 1
ATOM 661 C C . LEU A 1 89 ? 32.264 -17.994 -14.838 1.00 33.56 89 LEU A C 1
ATOM 663 O O . LEU A 1 89 ? 32.023 -19.144 -14.490 1.00 33.56 89 LEU A O 1
ATOM 667 N N . THR A 1 90 ? 31.631 -17.485 -15.908 1.00 40.16 90 THR A N 1
ATOM 668 C CA . THR A 1 90 ? 30.741 -18.349 -16.736 1.00 40.16 90 THR A CA 1
ATOM 669 C C . THR A 1 90 ? 30.723 -17.985 -18.228 1.00 40.16 90 THR A C 1
ATOM 671 O O . THR A 1 90 ? 30.511 -16.831 -18.588 1.00 40.16 90 THR A O 1
ATOM 674 N N . GLU A 1 91 ? 30.883 -18.982 -19.108 1.00 45.22 91 GLU A N 1
ATOM 675 C CA . GLU A 1 91 ? 30.734 -18.903 -20.580 1.00 45.22 91 GLU A CA 1
ATOM 676 C C . GLU A 1 91 ? 29.265 -18.713 -21.031 1.00 45.22 91 GLU A C 1
ATOM 678 O O . GLU A 1 91 ? 28.819 -19.279 -22.029 1.00 45.22 91 GLU A O 1
ATOM 683 N N . ARG A 1 92 ? 28.450 -17.967 -20.277 1.00 47.12 92 ARG A N 1
ATOM 684 C CA . ARG A 1 92 ? 27.019 -17.800 -20.567 1.00 47.12 92 ARG A CA 1
ATOM 685 C C . ARG A 1 92 ? 26.733 -16.406 -21.122 1.00 47.12 92 ARG A C 1
ATOM 687 O O . ARG A 1 92 ? 27.265 -15.418 -20.634 1.00 47.12 92 ARG A O 1
ATOM 694 N N . MET A 1 93 ? 25.855 -16.319 -22.124 1.00 58.00 93 MET A N 1
ATOM 695 C CA . MET A 1 93 ? 25.293 -15.043 -22.588 1.00 58.00 93 MET A CA 1
ATOM 696 C C . MET A 1 93 ? 24.253 -14.513 -21.591 1.00 58.00 93 MET A C 1
ATOM 698 O O . MET A 1 93 ? 23.379 -15.271 -21.162 1.00 58.00 93 MET A O 1
ATOM 702 N N . TRP A 1 94 ? 24.315 -13.217 -21.272 1.00 64.69 94 TRP A N 1
ATOM 703 C CA . TRP A 1 94 ? 23.403 -12.551 -20.334 1.00 64.69 94 TRP A CA 1
ATOM 704 C C . TRP A 1 94 ? 22.395 -11.660 -21.078 1.00 64.69 94 TRP A C 1
ATOM 706 O O . TRP A 1 94 ? 22.788 -10.977 -22.027 1.00 64.69 94 TRP A O 1
ATOM 716 N N . PRO A 1 95 ? 21.110 -11.631 -20.676 1.00 75.69 95 PRO A N 1
ATOM 717 C CA . PRO A 1 95 ? 20.126 -10.693 -21.212 1.00 75.69 95 PRO A CA 1
ATOM 718 C C . PRO A 1 95 ? 20.464 -9.237 -20.866 1.00 75.69 95 PRO A C 1
ATOM 720 O O . PRO A 1 95 ? 20.902 -8.941 -19.754 1.00 75.69 95 PRO A O 1
ATOM 723 N N . ASN A 1 96 ? 20.152 -8.304 -21.771 1.00 79.75 96 ASN A N 1
ATOM 724 C CA . ASN A 1 96 ? 20.380 -6.871 -21.541 1.00 79.75 96 ASN A CA 1
ATOM 725 C C . ASN A 1 96 ? 19.654 -6.352 -20.290 1.00 79.75 96 ASN A C 1
ATOM 727 O O . ASN A 1 96 ? 20.216 -5.549 -19.553 1.00 79.75 96 ASN A O 1
ATOM 731 N N . ALA A 1 97 ? 18.443 -6.852 -20.014 1.00 83.00 97 ALA A N 1
ATOM 732 C CA . ALA A 1 97 ? 17.695 -6.530 -18.795 1.00 83.00 97 ALA A CA 1
ATOM 733 C C . ALA A 1 97 ? 18.464 -6.876 -17.508 1.00 83.00 97 ALA A C 1
ATOM 735 O O . ALA A 1 97 ? 18.410 -6.129 -16.537 1.00 83.00 97 ALA A O 1
ATOM 736 N N . GLU A 1 98 ? 19.193 -7.992 -17.499 1.00 82.00 98 GLU A N 1
ATOM 737 C CA . GLU A 1 98 ? 19.916 -8.464 -16.318 1.00 82.00 98 GLU A CA 1
ATOM 738 C C . GLU A 1 98 ? 21.174 -7.629 -16.071 1.00 82.00 98 GLU A C 1
ATOM 740 O O . GLU A 1 98 ? 21.408 -7.172 -14.953 1.00 82.00 98 GLU A O 1
ATOM 745 N N . VAL A 1 99 ? 21.931 -7.337 -17.133 1.00 84.06 99 VAL A N 1
ATOM 746 C CA . VAL A 1 99 ? 23.119 -6.476 -17.046 1.00 84.06 99 VAL A CA 1
ATOM 747 C C . VAL A 1 99 ? 22.731 -5.046 -16.660 1.00 84.06 99 VAL A C 1
ATOM 749 O O . VAL A 1 99 ? 23.335 -4.459 -15.765 1.00 84.06 99 VAL A O 1
ATOM 752 N N . ALA A 1 100 ? 21.692 -4.489 -17.286 1.00 88.69 100 ALA A N 1
ATOM 753 C CA . ALA A 1 100 ? 21.151 -3.182 -16.923 1.00 88.69 100 ALA A CA 1
ATOM 754 C C . ALA A 1 100 ? 20.650 -3.156 -15.471 1.00 88.69 100 ALA A C 1
ATOM 756 O O . ALA A 1 100 ? 20.965 -2.228 -14.729 1.00 88.69 100 ALA A O 1
ATOM 757 N N . GLY A 1 101 ? 19.929 -4.195 -15.042 1.00 90.06 101 GLY A N 1
ATOM 758 C CA . GLY A 1 101 ? 19.459 -4.332 -13.667 1.00 90.06 101 GLY A CA 1
ATOM 759 C C . GLY A 1 101 ? 20.605 -4.374 -12.655 1.00 90.06 101 GLY A C 1
ATOM 760 O O . GLY A 1 101 ? 20.519 -3.727 -11.611 1.00 90.06 101 GLY A O 1
ATOM 761 N N . TYR A 1 102 ? 21.697 -5.075 -12.962 1.00 88.62 102 TYR A N 1
ATOM 762 C CA . TYR A 1 102 ? 22.896 -5.063 -12.124 1.00 88.62 102 TYR A CA 1
ATOM 763 C C . TYR A 1 102 ? 23.492 -3.656 -12.012 1.00 88.62 102 TYR A C 1
ATOM 765 O O . TYR A 1 102 ? 23.730 -3.182 -10.905 1.00 88.62 102 TYR A O 1
ATOM 773 N N . LEU A 1 103 ? 23.704 -2.973 -13.143 1.00 90.62 103 LEU A N 1
ATOM 774 C CA . LEU A 1 103 ? 24.327 -1.646 -13.171 1.00 90.62 103 LEU A CA 1
ATOM 775 C C . LEU A 1 103 ? 23.520 -0.623 -12.364 1.00 90.62 103 LEU A C 1
ATOM 777 O O . LEU A 1 103 ? 24.086 0.105 -11.554 1.00 90.62 103 LEU A O 1
ATOM 781 N N . LEU A 1 104 ? 22.196 -0.603 -12.543 1.00 93.81 104 LEU A N 1
ATOM 782 C CA . LEU A 1 104 ? 21.301 0.282 -11.794 1.00 93.81 104 LEU A CA 1
ATOM 783 C C . LEU A 1 104 ? 21.379 0.022 -10.283 1.00 93.81 104 LEU A C 1
ATOM 785 O O . LEU A 1 104 ? 21.484 0.968 -9.504 1.00 93.81 104 LEU A O 1
ATOM 789 N N . GLY A 1 105 ? 21.365 -1.252 -9.875 1.00 89.81 105 GLY A N 1
ATOM 790 C CA . GLY A 1 105 ? 21.489 -1.638 -8.468 1.00 89.81 105 GLY A CA 1
ATOM 791 C C . GLY A 1 105 ? 22.831 -1.232 -7.867 1.00 89.81 105 GLY A C 1
ATOM 792 O O . GLY A 1 105 ? 22.868 -0.611 -6.808 1.00 89.81 105 GLY A O 1
ATOM 793 N N . HIS A 1 106 ? 23.922 -1.508 -8.583 1.00 90.06 106 HIS A N 1
ATOM 794 C CA . HIS A 1 106 ? 25.271 -1.175 -8.141 1.00 90.06 106 HIS A CA 1
ATOM 795 C C . HIS A 1 106 ? 25.463 0.337 -7.955 1.00 90.06 106 HIS A C 1
ATOM 797 O O . HIS A 1 106 ? 25.974 0.787 -6.931 1.00 90.06 106 HIS A O 1
ATOM 803 N N . VAL A 1 107 ? 24.998 1.147 -8.910 1.00 92.56 107 VAL A N 1
ATOM 804 C CA . VAL A 1 107 ? 25.091 2.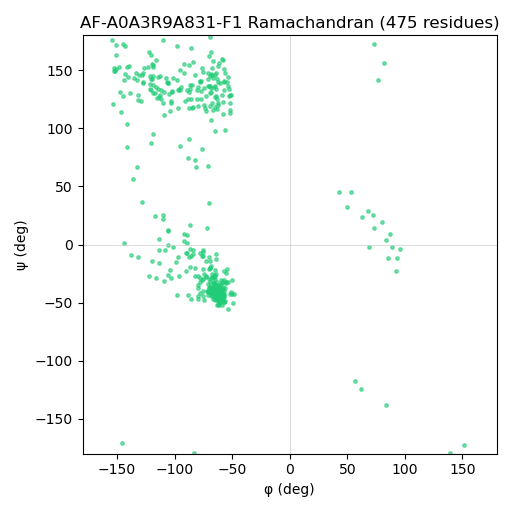609 -8.799 1.00 92.56 107 VAL A CA 1
ATOM 805 C C . VAL A 1 107 ? 24.226 3.141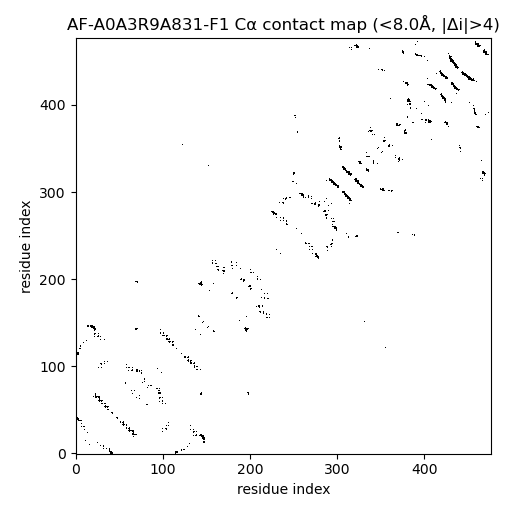 -7.653 1.00 92.56 107 VAL A C 1
ATOM 807 O O . VAL A 1 107 ? 24.659 4.039 -6.931 1.00 92.56 107 VAL A O 1
ATOM 810 N N . ALA A 1 108 ? 23.044 2.563 -7.425 1.00 90.44 108 ALA A N 1
ATOM 811 C CA . ALA A 1 108 ? 22.209 2.918 -6.281 1.00 90.44 108 ALA A CA 1
ATOM 812 C C . ALA A 1 108 ? 22.896 2.611 -4.936 1.00 90.44 108 ALA A C 1
ATOM 814 O O . ALA A 1 108 ? 22.831 3.419 -4.011 1.00 90.44 108 ALA A O 1
ATOM 815 N N . GLU A 1 109 ? 23.587 1.474 -4.819 1.00 86.88 109 GLU A N 1
ATOM 816 C CA . GLU A 1 109 ? 24.390 1.140 -3.634 1.00 86.88 109 GLU A CA 1
ATOM 817 C C . GLU A 1 109 ? 25.531 2.140 -3.420 1.00 86.88 109 GLU A C 1
ATOM 819 O O . GLU A 1 109 ? 25.734 2.613 -2.301 1.00 86.88 109 GLU A O 1
ATOM 824 N N . LEU A 1 110 ? 26.227 2.539 -4.490 1.00 88.81 110 LEU A N 1
ATOM 825 C CA . LEU A 1 110 ? 27.263 3.572 -4.416 1.00 88.81 110 LEU A CA 1
ATOM 826 C C . LEU A 1 110 ? 26.699 4.917 -3.931 1.00 88.81 110 LEU A C 1
ATOM 828 O O . LEU A 1 110 ? 27.284 5.536 -3.044 1.00 88.81 110 LEU A O 1
ATOM 832 N N . MET A 1 111 ? 25.548 5.357 -4.452 1.00 88.25 111 MET A N 1
ATOM 833 C CA . MET A 1 111 ? 24.863 6.575 -3.988 1.00 88.25 111 MET A CA 1
ATOM 834 C C . MET A 1 111 ? 24.535 6.521 -2.485 1.00 88.25 111 MET A C 1
ATOM 836 O O . MET A 1 111 ? 24.688 7.517 -1.772 1.00 88.25 111 MET A O 1
ATOM 840 N N . GLN A 1 112 ? 24.113 5.356 -1.986 1.00 85.12 112 GLN A N 1
ATOM 841 C CA . GLN A 1 112 ? 23.799 5.148 -0.570 1.00 85.12 112 GLN A CA 1
ATOM 842 C C . GLN A 1 112 ? 25.049 5.140 0.312 1.00 85.12 112 GLN A C 1
ATOM 844 O O . GLN A 1 112 ? 25.033 5.732 1.392 1.00 85.12 112 GLN A O 1
ATOM 849 N N . ALA A 1 113 ? 26.137 4.524 -0.147 1.00 81.88 113 ALA A N 1
ATOM 850 C CA . ALA A 1 113 ? 27.367 4.380 0.626 1.00 81.88 113 ALA A CA 1
ATOM 851 C C . ALA A 1 113 ? 28.243 5.645 0.635 1.00 81.88 113 ALA A C 1
ATOM 853 O O . ALA A 1 113 ? 29.002 5.862 1.579 1.00 81.88 113 ALA A O 1
ATOM 854 N N . LEU A 1 114 ? 28.160 6.496 -0.394 1.00 81.38 114 LEU A N 1
ATOM 855 C CA . LEU A 1 114 ? 29.044 7.655 -0.512 1.00 81.38 114 LEU A CA 1
ATOM 856 C C . LEU A 1 114 ? 28.753 8.733 0.554 1.00 81.38 114 LEU A C 1
ATOM 858 O O . LEU A 1 114 ? 27.587 9.087 0.789 1.00 81.38 114 LEU A O 1
ATOM 862 N N . PRO A 1 115 ? 29.801 9.303 1.180 1.00 73.88 115 PRO A N 1
ATOM 863 C CA . PRO A 1 115 ? 29.666 10.498 2.001 1.00 73.88 115 PRO A CA 1
ATOM 864 C C . PRO A 1 115 ? 29.340 11.717 1.121 1.00 73.88 115 PRO A C 1
ATOM 866 O O . PRO A 1 115 ? 29.815 11.829 -0.015 1.00 73.88 115 PRO A O 1
ATOM 869 N N . ALA A 1 116 ? 28.530 12.633 1.655 1.00 73.88 116 ALA A N 1
ATOM 870 C CA . ALA A 1 116 ? 28.090 13.860 0.990 1.00 73.88 116 ALA A CA 1
ATOM 871 C C . ALA A 1 116 ? 28.556 15.100 1.768 1.00 73.88 116 ALA A C 1
ATOM 873 O O . ALA A 1 116 ? 28.771 15.028 2.976 1.00 73.88 116 ALA A O 1
ATOM 874 N N . ALA A 1 117 ? 28.700 16.231 1.072 1.00 70.12 117 ALA A N 1
ATOM 875 C CA . ALA A 1 117 ? 29.166 17.488 1.663 1.00 70.12 117 ALA A CA 1
ATOM 876 C C . ALA A 1 117 ? 28.193 18.087 2.699 1.00 70.12 117 ALA A C 1
ATOM 878 O O . ALA A 1 117 ? 28.626 18.783 3.613 1.00 70.12 117 ALA A O 1
ATOM 879 N N . ASP A 1 118 ? 26.894 17.807 2.564 1.00 65.94 118 ASP A N 1
ATOM 880 C CA . ASP A 1 118 ? 25.849 18.222 3.496 1.00 65.94 118 ASP A CA 1
ATOM 881 C C . ASP A 1 118 ? 24.668 17.227 3.504 1.00 65.94 118 ASP A C 1
ATOM 883 O O . ASP A 1 118 ? 24.580 16.304 2.682 1.00 65.94 118 ASP A O 1
ATOM 887 N N . GLY A 1 119 ? 23.742 17.416 4.450 1.00 64.06 119 GLY A N 1
ATOM 888 C CA . GLY A 1 119 ? 22.553 16.572 4.593 1.00 64.06 119 GLY A CA 1
ATOM 889 C C . GLY A 1 119 ? 21.542 16.702 3.446 1.00 64.06 119 GLY A C 1
ATOM 890 O O . GLY A 1 119 ? 20.839 15.738 3.142 1.00 64.06 119 GLY A O 1
ATOM 891 N N . ALA A 1 120 ? 21.475 17.849 2.762 1.00 70.38 120 ALA A N 1
ATOM 892 C CA . ALA A 1 120 ? 20.554 18.054 1.644 1.00 70.38 120 ALA A CA 1
ATOM 893 C C . ALA A 1 120 ? 20.987 17.241 0.415 1.00 70.38 120 ALA A C 1
ATOM 895 O O . ALA A 1 120 ? 20.166 16.558 -0.206 1.00 70.38 120 ALA A O 1
ATOM 896 N N . LEU A 1 121 ? 22.285 17.242 0.108 1.00 74.44 121 LEU A N 1
ATOM 897 C CA . LEU A 1 121 ? 22.886 16.402 -0.918 1.00 74.44 121 LEU A CA 1
ATOM 898 C C . LEU A 1 121 ? 22.758 14.921 -0.553 1.00 74.44 121 LEU A C 1
ATOM 900 O O . LEU A 1 121 ? 22.392 14.125 -1.418 1.00 74.44 121 LEU A O 1
ATOM 904 N N . LYS A 1 122 ? 22.973 14.542 0.718 1.00 80.81 122 LYS A N 1
ATOM 905 C CA . LYS A 1 122 ? 22.788 13.148 1.155 1.00 80.81 122 LYS A CA 1
ATOM 906 C C . LYS A 1 122 ? 21.361 12.659 0.907 1.00 80.81 122 LYS A C 1
ATOM 908 O O . LYS A 1 122 ? 21.176 11.606 0.302 1.00 80.81 122 LYS A O 1
ATOM 913 N N . ASN A 1 123 ? 20.362 13.448 1.300 1.00 70.56 123 ASN A N 1
ATOM 914 C CA . ASN A 1 123 ? 18.951 13.126 1.082 1.00 70.56 123 ASN A CA 1
ATOM 915 C C . ASN A 1 123 ? 18.605 12.999 -0.406 1.00 70.56 123 ASN A C 1
ATOM 917 O O . ASN A 1 123 ? 17.821 12.129 -0.787 1.00 70.56 123 ASN A O 1
ATOM 921 N N . ARG A 1 124 ? 19.204 13.837 -1.261 1.00 79.56 124 ARG A N 1
ATOM 922 C CA . ARG A 1 124 ? 19.010 13.752 -2.711 1.00 79.56 124 ARG A CA 1
ATOM 923 C C . ARG A 1 124 ? 19.568 12.451 -3.288 1.00 79.56 124 ARG A C 1
ATOM 925 O O . ARG A 1 124 ? 18.848 11.770 -4.008 1.00 79.56 124 ARG A O 1
ATOM 932 N N . LEU A 1 125 ? 20.785 12.063 -2.902 1.00 80.69 125 LEU A N 1
ATOM 933 C CA . LEU A 1 125 ? 21.400 10.800 -3.330 1.00 80.69 125 LEU A CA 1
ATOM 934 C C . LEU A 1 125 ? 20.587 9.578 -2.891 1.00 80.69 125 LEU A C 1
ATOM 936 O O . LEU A 1 125 ? 20.437 8.636 -3.664 1.00 80.69 125 LEU A O 1
ATOM 940 N N . LEU A 1 126 ? 20.032 9.594 -1.675 1.00 76.94 126 LEU A N 1
ATOM 941 C CA . LEU A 1 126 ? 19.158 8.520 -1.195 1.00 76.94 126 LEU A CA 1
ATOM 942 C C . LEU A 1 126 ? 17.882 8.405 -2.041 1.00 76.94 126 LEU A C 1
ATOM 944 O O . LEU A 1 126 ? 17.507 7.299 -2.430 1.00 76.94 126 LEU A O 1
ATOM 948 N N . ARG A 1 127 ? 17.255 9.538 -2.381 1.00 80.75 127 ARG A N 1
ATOM 949 C CA . ARG A 1 127 ? 16.076 9.576 -3.258 1.00 80.75 127 ARG A CA 1
ATOM 950 C C . ARG A 1 127 ? 16.398 9.069 -4.666 1.00 80.75 127 ARG A C 1
ATOM 952 O O . ARG A 1 127 ? 15.661 8.253 -5.209 1.00 80.75 127 ARG A O 1
ATOM 959 N N . ASP A 1 128 ? 17.502 9.522 -5.247 1.00 85.75 128 ASP A N 1
ATOM 960 C CA . ASP A 1 128 ? 17.939 9.101 -6.581 1.00 85.75 128 ASP A CA 1
ATOM 961 C C . ASP A 1 128 ? 18.260 7.594 -6.616 1.00 85.75 128 ASP A C 1
ATOM 963 O O . ASP A 1 128 ? 17.851 6.887 -7.539 1.00 85.75 128 ASP A O 1
ATOM 967 N N . ALA A 1 129 ? 18.891 7.064 -5.562 1.00 83.94 129 ALA A N 1
ATOM 968 C CA . ALA A 1 129 ? 19.141 5.633 -5.404 1.00 83.94 129 ALA A CA 1
ATOM 969 C C . ALA A 1 129 ? 17.842 4.812 -5.340 1.00 83.94 129 ALA A C 1
ATOM 971 O O . ALA A 1 129 ? 17.756 3.738 -5.939 1.00 83.94 129 ALA A O 1
ATOM 972 N N . GLN A 1 130 ? 16.816 5.310 -4.641 1.00 83.88 130 GLN A N 1
ATOM 973 C CA . GLN A 1 130 ? 15.493 4.676 -4.608 1.00 83.88 130 GLN A CA 1
ATOM 974 C C . GLN A 1 130 ? 14.853 4.633 -6.003 1.00 83.88 130 GLN A C 1
ATOM 976 O O . GLN A 1 130 ? 14.335 3.588 -6.398 1.00 83.88 130 GLN A O 1
ATOM 981 N N . GLN A 1 131 ? 14.954 5.712 -6.788 1.00 84.38 131 GLN A N 1
ATOM 982 C CA . GLN A 1 131 ? 14.446 5.741 -8.167 1.00 84.38 131 GLN A CA 1
ATOM 983 C C . GLN A 1 131 ? 15.155 4.712 -9.058 1.00 84.38 131 GLN A C 1
ATOM 985 O O . GLN A 1 131 ? 14.497 3.944 -9.762 1.00 84.38 131 GLN A O 1
ATOM 990 N N . LEU A 1 132 ? 16.488 4.610 -8.972 1.00 89.69 132 LEU A N 1
ATOM 991 C CA . LEU A 1 132 ? 17.249 3.586 -9.698 1.00 89.69 132 LEU A CA 1
ATOM 992 C C . LEU A 1 132 ? 16.818 2.162 -9.312 1.00 89.69 132 LEU A C 1
ATOM 994 O O . LEU A 1 132 ? 16.633 1.317 -10.190 1.00 89.69 132 LEU A O 1
ATOM 998 N N . ARG A 1 133 ? 16.591 1.900 -8.017 1.00 87.62 133 ARG A N 1
ATOM 999 C CA . ARG A 1 133 ? 16.088 0.603 -7.528 1.00 87.62 133 ARG A CA 1
ATOM 1000 C C . ARG A 1 133 ? 14.672 0.298 -8.009 1.00 87.62 133 ARG A C 1
ATOM 1002 O O . ARG A 1 133 ? 14.377 -0.854 -8.328 1.00 87.62 133 ARG A O 1
ATOM 1009 N N . ARG A 1 134 ? 13.799 1.303 -8.105 1.00 87.25 134 ARG A N 1
ATOM 1010 C CA . ARG A 1 134 ? 12.440 1.143 -8.646 1.00 87.25 134 ARG A CA 1
ATOM 1011 C C . ARG A 1 134 ? 12.488 0.707 -10.110 1.00 87.25 134 ARG A C 1
ATOM 1013 O O . ARG A 1 134 ? 11.846 -0.279 -10.472 1.00 87.25 134 ARG A O 1
ATOM 1020 N N . VAL A 1 135 ? 13.312 1.369 -10.924 1.00 91.00 135 VAL A N 1
ATOM 1021 C CA . VAL A 1 135 ? 13.513 1.003 -12.336 1.00 91.00 135 VAL A CA 1
ATOM 1022 C C . VAL A 1 135 ? 14.163 -0.377 -12.466 1.00 91.00 135 VAL A C 1
ATOM 1024 O O . VAL A 1 135 ? 13.698 -1.193 -13.258 1.00 91.00 135 VAL A O 1
ATOM 1027 N N . GLN A 1 136 ? 15.171 -0.692 -11.646 1.00 91.56 136 GLN A N 1
ATOM 1028 C CA . GLN A 1 136 ? 15.784 -2.025 -11.582 1.00 91.56 136 GLN A CA 1
ATOM 1029 C C . GLN A 1 136 ? 14.745 -3.119 -11.292 1.00 91.56 136 GLN A C 1
ATOM 1031 O O . GLN A 1 136 ? 14.712 -4.146 -11.974 1.00 91.56 136 GLN A O 1
ATOM 1036 N N . ARG A 1 137 ? 13.895 -2.915 -10.278 1.00 89.50 137 ARG A N 1
ATOM 1037 C CA . ARG A 1 137 ? 12.843 -3.864 -9.890 1.00 89.50 137 ARG A CA 1
ATOM 1038 C C . ARG A 1 137 ? 11.861 -4.071 -11.042 1.00 89.50 137 ARG A C 1
ATOM 1040 O O . ARG A 1 137 ? 11.552 -5.212 -11.376 1.00 89.50 137 ARG A O 1
ATOM 1047 N N . LEU A 1 138 ? 11.434 -2.986 -11.687 1.00 89.81 138 LEU A N 1
ATOM 1048 C CA . LEU A 1 138 ? 10.529 -3.044 -12.831 1.00 89.81 138 LEU A CA 1
ATOM 1049 C C . LEU A 1 138 ? 11.145 -3.801 -14.014 1.00 89.81 138 LEU A C 1
ATOM 1051 O O . LEU A 1 138 ? 10.495 -4.664 -14.597 1.00 89.81 138 LEU A O 1
ATOM 1055 N N . LEU A 1 139 ? 12.417 -3.540 -14.312 1.00 88.81 139 LEU A N 1
ATOM 1056 C CA . LEU A 1 139 ? 13.170 -4.205 -15.374 1.00 88.81 139 LEU A CA 1
ATOM 1057 C C . LEU A 1 139 ? 13.322 -5.712 -15.135 1.00 88.81 139 LEU A C 1
ATOM 1059 O O . LEU A 1 139 ? 13.278 -6.495 -16.079 1.00 88.81 139 LEU A O 1
ATOM 1063 N N . LYS A 1 140 ? 13.481 -6.128 -13.874 1.00 86.62 140 LYS A N 1
ATOM 1064 C CA . LYS A 1 140 ? 13.568 -7.543 -13.486 1.00 86.62 140 LYS A CA 1
ATOM 1065 C C . LYS A 1 140 ? 12.232 -8.274 -13.642 1.00 86.62 140 LYS A C 1
ATOM 1067 O O . LYS A 1 140 ? 12.223 -9.446 -14.005 1.00 86.62 140 LYS A O 1
ATOM 1072 N N . ILE A 1 141 ? 11.127 -7.594 -13.343 1.00 89.19 141 ILE A N 1
ATOM 1073 C CA . ILE A 1 141 ? 9.783 -8.183 -13.314 1.00 89.19 141 ILE A CA 1
ATOM 1074 C C . ILE A 1 141 ? 9.143 -8.184 -14.707 1.00 89.19 141 ILE A C 1
ATOM 1076 O O . ILE A 1 141 ? 8.594 -9.194 -15.136 1.00 89.19 141 ILE A O 1
ATOM 1080 N N . ALA A 1 142 ? 9.210 -7.058 -15.416 1.00 91.31 142 ALA A N 1
ATOM 1081 C CA . ALA A 1 142 ? 8.456 -6.812 -16.643 1.00 91.31 142 ALA A CA 1
ATOM 1082 C C . ALA A 1 142 ? 9.322 -6.149 -17.735 1.00 91.31 142 ALA A C 1
ATOM 1084 O O . ALA A 1 142 ? 8.979 -5.075 -18.233 1.00 91.31 142 ALA A O 1
ATOM 1085 N N . PRO A 1 143 ? 10.454 -6.760 -18.130 1.00 89.69 143 PRO A N 1
ATOM 1086 C CA . PRO A 1 143 ? 11.442 -6.134 -19.011 1.00 89.69 143 PRO A CA 1
ATOM 1087 C C . PRO A 1 143 ? 10.882 -5.668 -20.363 1.00 89.69 143 PRO A C 1
ATOM 1089 O O . PRO A 1 143 ? 11.375 -4.702 -20.937 1.00 89.69 143 PRO A O 1
ATOM 1092 N N . ASN A 1 144 ? 9.861 -6.345 -20.889 1.00 89.62 144 ASN A N 1
ATOM 1093 C CA . ASN A 1 144 ? 9.303 -6.060 -22.212 1.00 89.62 144 ASN A CA 1
ATOM 1094 C C . ASN A 1 144 ? 7.951 -5.337 -22.141 1.00 89.62 14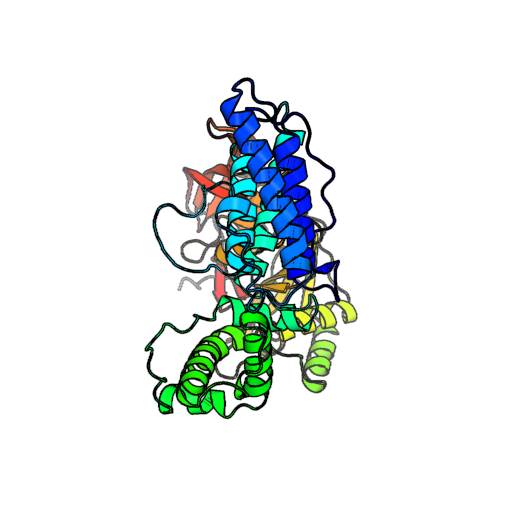4 ASN A C 1
ATOM 1096 O O . ASN A 1 144 ? 7.252 -5.255 -23.149 1.00 89.62 144 ASN A O 1
ATOM 1100 N N . ALA A 1 145 ? 7.548 -4.851 -20.965 1.00 91.12 145 ALA A N 1
ATOM 1101 C CA . ALA A 1 145 ? 6.262 -4.194 -20.809 1.00 91.12 145 ALA A CA 1
ATOM 1102 C C . ALA A 1 145 ? 6.252 -2.765 -21.362 1.00 91.12 145 ALA A C 1
ATOM 1104 O O . ALA A 1 145 ? 7.259 -2.049 -21.355 1.00 91.12 145 ALA A O 1
ATOM 1105 N N . GLN A 1 146 ? 5.062 -2.346 -21.783 1.00 91.56 146 GLN A N 1
ATOM 1106 C CA . GLN A 1 146 ? 4.717 -0.945 -21.959 1.00 91.56 146 GLN A CA 1
ATOM 1107 C C . GLN A 1 146 ? 4.207 -0.392 -20.625 1.00 91.56 146 GLN A C 1
ATOM 1109 O O . GLN A 1 146 ? 3.452 -1.062 -19.919 1.00 91.56 146 GLN A O 1
ATOM 1114 N N . LEU A 1 147 ? 4.636 0.812 -20.272 1.00 87.00 147 LEU A N 1
ATOM 1115 C CA . LEU A 1 147 ? 4.172 1.536 -19.101 1.00 87.00 147 LEU A CA 1
ATOM 1116 C C . LEU A 1 147 ? 2.723 1.968 -19.321 1.00 87.00 147 LEU A C 1
ATOM 1118 O O . LEU A 1 147 ? 2.389 2.537 -20.361 1.00 87.00 147 LEU A O 1
ATOM 1122 N N . GLY A 1 148 ? 1.863 1.691 -18.346 1.00 82.62 148 GLY A N 1
ATOM 1123 C CA . GLY A 1 148 ? 0.457 2.066 -18.407 1.00 82.62 148 GLY A CA 1
ATOM 1124 C C . GLY A 1 148 ? -0.457 1.132 -17.615 1.00 82.62 148 GLY A C 1
ATOM 1125 O O . GLY A 1 148 ? 0.022 0.229 -16.917 1.00 82.62 148 GLY A O 1
ATOM 1126 N N . PRO A 1 149 ? -1.784 1.311 -17.747 1.00 75.12 149 PRO A N 1
ATOM 1127 C CA . PRO A 1 149 ? -2.779 0.652 -16.903 1.00 75.12 149 PRO A CA 1
ATOM 1128 C C . PRO A 1 149 ? -2.680 -0.872 -16.904 1.00 75.12 149 PRO A C 1
ATOM 1130 O O . PRO A 1 149 ? -2.825 -1.496 -15.858 1.00 75.12 149 PRO A O 1
ATOM 1133 N N . ARG A 1 150 ? -2.371 -1.482 -18.056 1.00 83.62 150 ARG A N 1
ATOM 1134 C CA . ARG A 1 150 ? -2.274 -2.943 -18.173 1.00 83.62 150 ARG A CA 1
ATOM 1135 C C . ARG A 1 150 ? -1.088 -3.523 -17.402 1.00 83.62 150 ARG A C 1
ATOM 1137 O O . ARG A 1 150 ? -1.209 -4.589 -16.808 1.00 83.62 150 ARG A O 1
ATOM 1144 N N . LEU A 1 151 ? 0.053 -2.830 -17.391 1.00 85.25 151 LEU A N 1
ATOM 1145 C CA . LEU A 1 151 ? 1.204 -3.227 -16.578 1.00 85.25 151 LEU A CA 1
ATOM 1146 C C . LEU A 1 151 ? 0.890 -3.073 -15.089 1.00 85.25 151 LEU A C 1
ATOM 1148 O O . LEU A 1 151 ? 1.217 -3.963 -14.311 1.00 85.25 151 LEU A O 1
ATOM 1152 N N . SER A 1 152 ? 0.223 -1.984 -14.702 1.00 78.44 152 SER A N 1
ATOM 1153 C CA . SER A 1 152 ? -0.229 -1.779 -13.323 1.00 78.44 152 SER A CA 1
ATOM 1154 C C . SER A 1 152 ? -1.204 -2.871 -12.876 1.00 78.44 152 SER A C 1
ATOM 1156 O O . SER A 1 152 ? -1.047 -3.412 -11.785 1.00 78.44 152 SER A O 1
ATOM 1158 N N . GLU A 1 153 ? -2.151 -3.251 -13.740 1.00 77.62 153 GLU A N 1
ATOM 1159 C CA . GLU A 1 153 ? -3.121 -4.325 -13.500 1.00 77.62 153 GLU A CA 1
ATOM 1160 C C . GLU A 1 153 ? -2.439 -5.684 -13.286 1.00 77.62 153 GLU A C 1
ATOM 1162 O O . GLU A 1 153 ? -2.816 -6.435 -12.390 1.00 77.62 153 GLU A O 1
ATOM 1167 N N . LEU A 1 154 ? -1.421 -6.006 -14.091 1.00 85.38 154 LEU A N 1
ATOM 1168 C CA . LEU A 1 154 ? -0.734 -7.299 -14.026 1.00 85.38 154 LEU A CA 1
ATOM 1169 C C . LEU A 1 154 ? 0.455 -7.319 -13.061 1.00 85.38 154 LEU A C 1
ATOM 1171 O O . LEU A 1 154 ? 0.995 -8.392 -12.798 1.00 85.38 154 LEU A O 1
ATOM 1175 N N . MET A 1 155 ? 0.862 -6.180 -12.497 1.00 82.44 155 MET A N 1
ATOM 1176 C CA . MET A 1 155 ? 2.001 -6.094 -11.577 1.00 82.44 155 MET A CA 1
ATOM 1177 C C . MET A 1 155 ? 1.927 -7.090 -10.406 1.00 82.44 155 MET A C 1
ATOM 1179 O O . MET A 1 155 ? 2.945 -7.729 -10.134 1.00 82.44 155 MET A O 1
ATOM 1183 N N . PRO A 1 156 ? 0.769 -7.304 -9.748 1.00 80.31 156 PRO A N 1
ATOM 1184 C CA . PRO A 1 156 ? 0.662 -8.286 -8.669 1.00 80.31 156 PRO A CA 1
ATOM 1185 C C . PRO A 1 156 ? 0.944 -9.709 -9.157 1.00 80.31 156 PRO A C 1
ATOM 1187 O O . PRO A 1 156 ? 1.720 -10.441 -8.538 1.00 80.31 156 PRO A O 1
ATOM 1190 N N . LEU A 1 157 ? 0.375 -10.081 -10.313 1.00 86.25 157 LEU A N 1
ATOM 1191 C CA . LEU A 1 157 ? 0.639 -11.359 -10.980 1.00 86.25 157 LEU A CA 1
ATOM 1192 C C . LEU A 1 157 ? 2.128 -11.531 -11.261 1.00 86.25 157 LEU A C 1
ATOM 1194 O O . LEU A 1 157 ? 2.708 -12.548 -10.894 1.00 86.25 157 LEU A O 1
ATOM 1198 N N . LEU A 1 158 ? 2.750 -10.519 -11.860 1.00 88.19 158 LEU A N 1
ATOM 1199 C CA . LEU A 1 158 ? 4.157 -10.541 -12.242 1.00 88.19 158 LEU A CA 1
ATOM 1200 C C . LEU A 1 158 ? 5.100 -10.610 -11.029 1.00 88.19 158 LEU A C 1
ATOM 1202 O O . LEU A 1 158 ? 6.134 -11.266 -11.098 1.00 88.19 158 LEU A O 1
ATOM 1206 N N . GLN A 1 159 ? 4.744 -9.980 -9.907 1.00 84.94 159 GLN A N 1
ATOM 1207 C CA . GLN A 1 159 ? 5.517 -10.029 -8.660 1.00 84.94 159 GLN A CA 1
ATOM 1208 C C . GLN A 1 159 ? 5.461 -11.395 -7.970 1.00 84.94 159 GLN A C 1
ATOM 1210 O O . GLN A 1 159 ? 6.439 -11.805 -7.345 1.00 84.94 159 GLN A O 1
ATOM 1215 N N . LYS A 1 160 ? 4.326 -12.097 -8.064 1.00 83.69 160 LYS A N 1
ATOM 1216 C CA . LYS A 1 160 ? 4.136 -13.443 -7.493 1.00 83.69 160 LYS A CA 1
ATOM 1217 C C . LYS A 1 160 ? 4.575 -14.563 -8.434 1.00 83.69 160 LYS A C 1
ATOM 1219 O O . LYS A 1 160 ? 4.628 -15.720 -8.024 1.00 83.69 160 LYS A O 1
ATOM 1224 N N . LEU A 1 161 ? 4.860 -14.238 -9.690 1.00 88.25 161 LEU A N 1
ATOM 1225 C CA . LEU A 1 161 ? 5.213 -15.215 -10.702 1.00 88.25 161 LEU A CA 1
ATOM 1226 C C . LEU A 1 161 ? 6.622 -15.763 -10.478 1.00 88.25 161 LEU A C 1
ATOM 1228 O O . LEU A 1 161 ? 7.625 -15.073 -10.658 1.00 88.25 161 LEU A O 1
ATOM 1232 N N . GLU A 1 162 ? 6.699 -17.052 -10.177 1.00 86.31 162 GLU A N 1
ATOM 1233 C CA . GLU A 1 162 ? 7.951 -17.794 -10.255 1.00 86.31 162 GLU A CA 1
ATOM 1234 C C . GLU A 1 162 ? 8.244 -18.197 -11.702 1.00 86.31 162 GLU A C 1
ATOM 1236 O O . GLU A 1 162 ? 7.435 -18.862 -12.358 1.00 86.31 162 GLU A O 1
ATOM 1241 N N . LEU A 1 163 ? 9.425 -17.826 -12.197 1.00 84.56 163 LEU A N 1
ATOM 1242 C CA . LEU A 1 163 ? 9.856 -18.190 -13.543 1.00 84.56 163 LEU A CA 1
ATOM 1243 C C . LEU A 1 163 ? 10.176 -19.692 -13.625 1.00 84.56 163 LEU A C 1
ATOM 1245 O O . LEU A 1 163 ? 10.863 -20.208 -12.741 1.00 84.56 163 LEU A O 1
ATOM 1249 N N . PRO A 1 164 ? 9.745 -20.388 -14.694 1.00 83.62 164 PRO A N 1
ATOM 1250 C CA . PRO A 1 164 ? 10.087 -21.789 -14.902 1.00 83.62 164 PRO A CA 1
ATOM 1251 C C . PRO A 1 164 ? 11.592 -22.054 -14.939 1.00 83.62 164 PRO A C 1
ATOM 1253 O O . PRO A 1 164 ? 12.352 -21.313 -15.572 1.00 83.62 164 PRO A O 1
ATOM 1256 N N . VAL A 1 165 ? 12.007 -23.167 -14.336 1.00 82.00 165 VAL A N 1
ATOM 1257 C CA . VAL A 1 165 ? 13.388 -23.665 -14.398 1.00 82.00 165 VAL A CA 1
ATOM 1258 C C . VAL A 1 165 ? 13.520 -24.705 -15.516 1.00 82.00 165 VAL A C 1
ATOM 1260 O O . VAL A 1 165 ? 12.575 -25.412 -15.869 1.00 82.00 165 VAL A O 1
ATOM 1263 N N . GLN A 1 166 ? 14.704 -24.808 -16.126 1.00 75.81 166 GLN A N 1
ATOM 1264 C CA . GLN A 1 166 ? 14.946 -25.779 -17.192 1.00 75.81 166 GLN A CA 1
ATOM 1265 C C . GLN A 1 166 ? 14.703 -27.217 -16.701 1.00 75.81 166 GLN A C 1
ATOM 1267 O O . GLN A 1 166 ? 15.264 -27.640 -15.695 1.00 75.81 166 GLN A O 1
ATOM 1272 N N . GLY A 1 167 ? 13.890 -27.975 -17.442 1.00 76.12 167 GLY A N 1
ATOM 1273 C CA . GLY A 1 167 ? 13.548 -29.362 -17.106 1.00 76.12 167 GLY A CA 1
ATOM 1274 C C . GLY A 1 167 ? 12.410 -29.514 -16.090 1.00 76.12 167 GLY A C 1
ATOM 1275 O O . GLY A 1 167 ? 12.086 -30.642 -15.716 1.00 76.12 167 GLY A O 1
ATOM 1276 N N . GLU A 1 168 ? 11.790 -28.411 -15.661 1.00 85.44 168 GLU A N 1
ATOM 1277 C CA . GLU A 1 168 ? 10.608 -28.442 -14.803 1.00 85.44 168 GLU A CA 1
ATOM 1278 C C . GLU A 1 168 ? 9.438 -29.145 -15.508 1.00 85.44 168 GLU A C 1
ATOM 1280 O O . GLU A 1 168 ? 9.236 -29.018 -16.720 1.00 85.44 168 GLU A O 1
ATOM 1285 N N . LYS A 1 169 ? 8.689 -29.948 -14.748 1.00 85.75 169 LYS A N 1
ATOM 1286 C CA . LYS A 1 169 ? 7.551 -30.712 -15.268 1.00 85.75 169 LYS A CA 1
ATOM 1287 C C . LYS A 1 169 ? 6.259 -29.906 -15.109 1.00 85.75 169 LYS A C 1
ATOM 1289 O O . LYS A 1 169 ? 6.130 -29.185 -14.122 1.00 85.75 169 LYS A O 1
ATOM 1294 N N . PRO A 1 170 ? 5.291 -30.050 -16.033 1.00 83.00 170 PRO A N 1
ATOM 1295 C CA . PRO A 1 170 ? 3.982 -29.427 -15.885 1.00 83.00 170 PRO A CA 1
ATOM 1296 C C . PRO A 1 170 ? 3.300 -29.833 -14.578 1.00 83.00 170 PRO A C 1
ATOM 1298 O O . PRO A 1 170 ? 3.452 -30.964 -14.106 1.00 83.00 170 PRO A O 1
ATOM 1301 N N . PHE A 1 171 ? 2.516 -28.914 -14.022 1.00 76.94 171 PHE A N 1
ATOM 1302 C CA . PHE A 1 171 ? 1.728 -29.181 -12.826 1.00 76.94 171 PHE A CA 1
ATOM 1303 C C . PHE A 1 171 ? 0.604 -30.186 -13.127 1.00 76.94 171 PHE A C 1
ATOM 1305 O O . PHE A 1 171 ? 0.059 -30.178 -14.235 1.00 76.94 171 PHE A O 1
ATOM 1312 N N . PRO A 1 172 ? 0.231 -31.044 -12.160 1.00 73.56 172 PRO A N 1
ATOM 1313 C CA . PRO A 1 172 ? -0.947 -31.895 -12.276 1.00 73.56 172 PRO A CA 1
ATOM 1314 C C . PRO A 1 172 ? -2.196 -31.069 -12.644 1.00 73.56 172 PRO A C 1
ATOM 1316 O O . PRO A 1 172 ? -2.485 -30.110 -11.924 1.00 73.56 172 PRO A O 1
ATOM 1319 N N . PRO A 1 173 ? -2.962 -31.445 -13.691 1.00 70.75 173 PRO A N 1
ATOM 1320 C CA . PRO A 1 173 ? -4.143 -30.699 -14.148 1.00 70.75 173 PRO A CA 1
ATOM 1321 C C . PRO A 1 173 ? -5.120 -30.369 -13.013 1.00 70.75 173 PRO A C 1
ATOM 1323 O O . PRO A 1 173 ? -5.511 -29.224 -12.821 1.00 70.75 173 PRO A O 1
ATOM 1326 N N . MET A 1 174 ? -5.361 -31.335 -12.123 1.00 64.19 174 MET A N 1
ATOM 1327 C CA . MET A 1 174 ? -6.250 -31.198 -10.963 1.00 64.19 174 MET A CA 1
ATOM 1328 C C . MET A 1 174 ? -5.936 -30.011 -10.025 1.00 64.19 174 MET A C 1
ATOM 1330 O O . MET A 1 174 ? -6.812 -29.598 -9.271 1.00 64.19 174 MET A O 1
ATOM 1334 N N . LEU A 1 175 ? -4.708 -29.473 -10.041 1.00 58.47 175 LEU A N 1
ATOM 1335 C CA . LEU A 1 175 ? -4.308 -28.308 -9.239 1.00 58.47 175 LEU A CA 1
ATOM 1336 C C . LEU A 1 175 ? -4.603 -26.963 -9.921 1.00 58.47 175 LEU A C 1
ATOM 1338 O O . LEU A 1 175 ? -4.628 -25.938 -9.244 1.00 58.47 175 LEU A O 1
ATOM 1342 N N . ILE A 1 176 ? -4.797 -26.951 -11.243 1.00 69.50 176 ILE A N 1
ATOM 1343 C CA . ILE A 1 176 ? -4.861 -25.730 -12.062 1.00 69.50 176 ILE A CA 1
ATOM 1344 C C . ILE A 1 176 ? -6.064 -25.679 -13.018 1.00 69.50 176 ILE A C 1
ATOM 1346 O O . ILE A 1 176 ? -6.347 -24.615 -13.565 1.00 69.50 176 ILE A O 1
ATOM 1350 N N . ASP A 1 177 ? -6.809 -26.772 -13.202 1.00 69.25 177 ASP A N 1
ATOM 1351 C CA . ASP A 1 177 ? -7.921 -26.878 -14.163 1.00 69.25 177 ASP A CA 1
ATOM 1352 C C . ASP A 1 177 ? -9.024 -25.839 -13.908 1.00 69.25 177 ASP A C 1
ATOM 1354 O O . ASP A 1 177 ? -9.523 -25.208 -14.837 1.00 69.25 177 ASP A O 1
ATOM 1358 N N . GLY A 1 178 ? -9.352 -25.572 -12.639 1.00 66.81 178 GLY A N 1
ATOM 1359 C CA . GLY A 1 178 ? -10.340 -24.546 -12.284 1.00 66.81 178 GLY A CA 1
ATOM 1360 C C . GLY A 1 178 ? -9.907 -23.115 -12.634 1.00 66.81 178 GLY A C 1
ATOM 1361 O O . GLY A 1 178 ? -10.754 -22.258 -12.863 1.00 66.81 178 GLY A O 1
ATOM 1362 N N . VAL A 1 179 ? -8.597 -22.852 -12.689 1.00 68.50 179 VAL A N 1
ATOM 1363 C CA . VAL A 1 179 ? -8.031 -21.542 -13.048 1.00 68.50 179 VAL A CA 1
ATOM 1364 C C . VAL A 1 179 ? -7.845 -21.422 -14.555 1.00 68.50 179 VAL A C 1
ATOM 1366 O O . VAL A 1 179 ? -8.179 -20.399 -15.140 1.00 68.50 179 VAL A O 1
ATOM 1369 N N . THR A 1 180 ? -7.338 -22.473 -15.191 1.00 70.50 180 THR A N 1
ATOM 1370 C CA . THR A 1 180 ? -7.069 -22.494 -16.635 1.00 70.50 180 THR A CA 1
ATOM 1371 C C . THR A 1 180 ? -8.345 -22.496 -17.480 1.00 70.50 180 THR A C 1
ATOM 1373 O O . THR A 1 180 ? -8.301 -22.069 -18.630 1.00 70.50 180 THR A O 1
ATOM 1376 N N . ALA A 1 181 ? -9.488 -22.883 -16.904 1.00 72.00 181 ALA A N 1
ATOM 1377 C CA . ALA A 1 181 ? -10.806 -22.728 -17.517 1.00 72.00 181 ALA A CA 1
ATOM 1378 C C . ALA A 1 181 ? -11.366 -21.286 -17.470 1.00 72.00 181 ALA A C 1
ATOM 1380 O O . ALA A 1 181 ? -12.388 -21.014 -18.101 1.00 72.00 181 ALA A O 1
ATOM 1381 N N . ASP A 1 182 ? -10.741 -20.360 -16.730 1.00 72.56 182 ASP A N 1
ATOM 1382 C CA . ASP A 1 182 ? -11.182 -18.965 -16.639 1.00 72.56 182 ASP A CA 1
ATOM 1383 C C . ASP A 1 182 ? -10.728 -18.164 -17.884 1.00 72.56 182 ASP A C 1
ATOM 1385 O O . ASP A 1 182 ? -9.525 -18.014 -18.120 1.00 72.56 182 ASP A O 1
ATOM 1389 N N . PRO A 1 183 ? -11.646 -17.596 -18.690 1.00 72.50 183 PRO A N 1
ATOM 1390 C CA . PRO A 1 183 ? -11.270 -16.830 -19.879 1.00 72.50 183 PRO A CA 1
ATOM 1391 C C . PRO A 1 183 ? -10.487 -15.549 -19.547 1.00 72.50 183 PRO A C 1
ATOM 1393 O O . PRO A 1 183 ? -9.670 -15.105 -20.353 1.00 72.50 183 PRO A O 1
ATOM 1396 N N . VAL A 1 184 ? -10.684 -14.970 -18.355 1.00 78.50 184 VAL A N 1
ATOM 1397 C CA . VAL A 1 184 ? -9.924 -13.797 -17.892 1.00 78.50 184 VAL A CA 1
ATOM 1398 C C . VAL A 1 184 ? -8.479 -14.184 -17.590 1.00 78.50 184 VAL A C 1
ATOM 1400 O O . VAL A 1 184 ? -7.557 -13.429 -17.903 1.00 78.50 184 VAL A O 1
ATOM 1403 N N . PHE A 1 185 ? -8.272 -15.383 -17.036 1.00 84.62 185 PHE A N 1
ATOM 1404 C CA . PHE A 1 185 ? -6.934 -15.914 -16.796 1.00 84.62 185 PHE A CA 1
ATOM 1405 C C . PHE A 1 185 ? -6.153 -16.046 -18.102 1.00 84.62 185 PHE A C 1
ATOM 1407 O O . PHE A 1 185 ? -4.994 -15.653 -18.139 1.00 84.62 185 PHE A O 1
ATOM 1414 N N . HIS A 1 186 ? -6.767 -16.546 -19.177 1.00 82.38 186 HIS A N 1
ATOM 1415 C CA . HIS A 1 186 ? -6.047 -16.781 -20.429 1.00 82.38 186 HIS A CA 1
ATOM 1416 C C . HIS A 1 186 ? -5.461 -15.489 -21.024 1.00 82.38 186 HIS A C 1
ATOM 1418 O O . HIS A 1 186 ? -4.273 -15.439 -21.342 1.00 82.38 186 HIS A O 1
ATOM 1424 N N . VAL A 1 187 ? -6.255 -14.413 -21.079 1.00 84.88 187 VAL A N 1
ATOM 1425 C CA . VAL A 1 187 ? -5.796 -13.100 -21.569 1.00 84.88 187 VAL A CA 1
ATOM 1426 C C . VAL A 1 187 ? -4.705 -12.525 -20.660 1.00 84.88 187 VAL A C 1
ATOM 1428 O O . VAL A 1 187 ? -3.681 -12.037 -21.136 1.00 84.88 187 VAL A O 1
ATOM 1431 N N . ALA A 1 188 ? -4.888 -12.608 -19.339 1.00 87.56 188 ALA A N 1
ATOM 1432 C CA . ALA A 1 188 ? -3.890 -12.134 -18.384 1.00 87.56 188 ALA A CA 1
ATOM 1433 C C . ALA A 1 188 ? -2.583 -12.939 -18.442 1.00 87.56 188 ALA A C 1
ATOM 1435 O O . ALA A 1 188 ? -1.503 -12.364 -18.337 1.00 87.56 188 ALA A O 1
ATOM 1436 N N . ALA A 1 189 ? -2.669 -14.253 -18.645 1.00 89.44 189 ALA A N 1
ATOM 1437 C CA . ALA A 1 189 ? -1.527 -15.143 -18.786 1.00 89.44 189 ALA A CA 1
ATOM 1438 C C . ALA A 1 189 ? -0.720 -14.826 -20.051 1.00 89.44 189 ALA A C 1
ATOM 1440 O O . ALA A 1 189 ? 0.506 -14.746 -19.974 1.00 89.44 189 ALA A O 1
ATOM 1441 N N . GLN A 1 190 ? -1.390 -14.595 -21.186 1.00 90.06 190 GLN A N 1
ATOM 1442 C CA . GLN A 1 190 ? -0.732 -14.176 -22.426 1.00 90.06 190 GLN A CA 1
ATOM 1443 C C . GLN A 1 190 ? -0.008 -12.838 -22.254 1.00 90.06 190 GLN A C 1
ATOM 1445 O O . GLN A 1 190 ? 1.177 -12.737 -22.568 1.00 90.06 190 GLN A O 1
ATOM 1450 N N . ASP A 1 191 ? -0.682 -11.826 -21.705 1.00 91.19 191 ASP A N 1
ATOM 1451 C CA . ASP A 1 191 ? -0.084 -10.503 -21.520 1.00 91.19 191 ASP A CA 1
ATOM 1452 C C . ASP A 1 191 ? 1.067 -10.524 -20.508 1.00 91.19 191 ASP A C 1
ATOM 1454 O O . ASP A 1 191 ? 2.129 -9.962 -20.777 1.00 91.19 191 ASP A O 1
ATOM 1458 N N . ALA A 1 192 ? 0.905 -11.213 -19.374 1.00 91.06 192 ALA A N 1
ATOM 1459 C CA . ALA A 1 192 ? 1.961 -11.354 -18.375 1.00 91.06 192 ALA A CA 1
ATOM 1460 C C . ALA A 1 192 ? 3.176 -12.082 -18.960 1.00 91.06 192 ALA A C 1
ATOM 1462 O O . ALA A 1 192 ? 4.314 -11.636 -18.799 1.00 91.06 192 ALA A O 1
ATOM 1463 N N . TYR A 1 193 ? 2.943 -13.162 -19.709 1.00 91.69 193 TYR A N 1
ATOM 1464 C CA . TYR A 1 193 ? 4.004 -13.845 -20.433 1.00 91.69 193 TYR A CA 1
ATOM 1465 C C . TYR A 1 193 ? 4.687 -12.900 -21.426 1.00 91.69 193 TYR A C 1
ATOM 1467 O O . TYR A 1 193 ? 5.911 -12.802 -21.410 1.00 91.69 193 TYR A O 1
ATOM 1475 N N . ARG A 1 194 ? 3.939 -12.130 -22.226 1.00 90.31 194 ARG A N 1
ATOM 1476 C CA . ARG A 1 194 ? 4.502 -11.157 -23.175 1.00 90.31 194 ARG A CA 1
ATOM 1477 C C . ARG A 1 194 ? 5.346 -10.092 -22.473 1.00 90.31 194 ARG A C 1
ATOM 1479 O O . ARG A 1 194 ? 6.427 -9.768 -22.953 1.00 90.31 194 ARG A O 1
ATOM 1486 N N . MET A 1 195 ? 4.924 -9.591 -21.316 1.00 91.50 195 MET A N 1
ATOM 1487 C CA . MET A 1 195 ? 5.687 -8.606 -20.536 1.00 91.50 195 MET A CA 1
ATOM 1488 C C . MET A 1 195 ? 7.021 -9.168 -20.018 1.00 91.50 195 MET A C 1
ATOM 1490 O O . MET A 1 195 ? 8.045 -8.479 -20.040 1.00 91.50 195 MET A O 1
ATOM 1494 N N . VAL A 1 196 ? 7.041 -10.434 -19.601 1.00 88.94 196 VAL A N 1
ATOM 1495 C CA . VAL A 1 196 ? 8.247 -11.103 -19.086 1.00 88.94 196 VAL A CA 1
ATOM 1496 C C . VAL A 1 196 ? 9.159 -11.573 -20.220 1.00 88.94 196 VAL A C 1
ATOM 1498 O O . VAL A 1 196 ? 10.380 -11.415 -20.180 1.00 88.94 196 VAL A O 1
ATOM 1501 N N . VAL A 1 197 ? 8.568 -12.170 -21.249 1.00 85.00 197 VAL A N 1
ATOM 1502 C CA . VAL A 1 197 ? 9.261 -12.950 -22.277 1.00 85.00 197 VAL A CA 1
ATOM 1503 C C . VAL A 1 197 ? 9.418 -12.188 -23.595 1.00 85.00 197 VAL A C 1
ATOM 1505 O O . VAL A 1 197 ? 10.385 -12.417 -24.321 1.00 85.00 197 VAL A O 1
ATOM 1508 N N . GLY A 1 198 ? 8.508 -11.273 -23.911 1.00 85.56 198 GLY A N 1
ATOM 1509 C CA . GLY A 1 198 ? 8.497 -10.542 -25.178 1.00 85.56 198 GLY A CA 1
ATOM 1510 C C . GLY A 1 198 ? 8.073 -11.398 -26.376 1.00 85.56 198 GLY A C 1
ATOM 1511 O O . GLY A 1 198 ? 8.509 -11.122 -27.491 1.00 85.56 198 GLY A O 1
ATOM 1512 N N . ARG A 1 199 ? 7.297 -12.469 -26.152 1.00 84.94 199 ARG A N 1
ATOM 1513 C CA . ARG A 1 199 ? 6.721 -13.357 -27.185 1.00 84.94 199 ARG A CA 1
ATOM 1514 C C . ARG A 1 199 ? 5.320 -13.799 -26.769 1.00 84.94 199 ARG A C 1
ATOM 1516 O O . ARG A 1 199 ? 4.954 -13.577 -25.617 1.00 84.94 199 ARG A O 1
ATOM 1523 N N . GLU A 1 200 ? 4.580 -14.444 -27.665 1.00 86.62 200 GLU A N 1
ATOM 1524 C CA . GLU A 1 200 ? 3.291 -15.039 -27.315 1.00 86.62 200 GLU A CA 1
ATOM 1525 C C . GLU A 1 200 ? 3.481 -16.360 -26.568 1.00 86.62 200 GLU A C 1
ATOM 1527 O O . GLU A 1 200 ? 4.368 -17.157 -26.882 1.00 86.62 200 GLU A O 1
ATOM 1532 N N . LEU A 1 201 ? 2.645 -16.586 -25.553 1.00 84.69 201 LEU A N 1
ATOM 1533 C CA . LEU A 1 201 ? 2.647 -17.825 -24.768 1.00 84.69 201 LEU A CA 1
ATOM 1534 C C . LEU A 1 201 ? 2.315 -19.037 -25.651 1.00 84.69 201 LEU A C 1
ATOM 1536 O O . LEU A 1 201 ? 2.918 -20.099 -25.496 1.00 84.69 201 LEU A O 1
ATOM 1540 N N . ASP A 1 202 ? 1.419 -18.845 -26.615 1.00 83.88 202 ASP A N 1
ATOM 1541 C CA . ASP A 1 202 ? 0.937 -19.896 -27.513 1.00 83.88 202 ASP A CA 1
ATOM 1542 C C . ASP A 1 202 ? 1.982 -20.331 -28.553 1.00 83.88 202 ASP A C 1
ATOM 1544 O O . ASP A 1 202 ? 1.861 -21.407 -29.137 1.00 83.88 202 ASP A O 1
ATOM 1548 N N . ASP A 1 203 ? 3.053 -19.550 -28.734 1.00 87.06 203 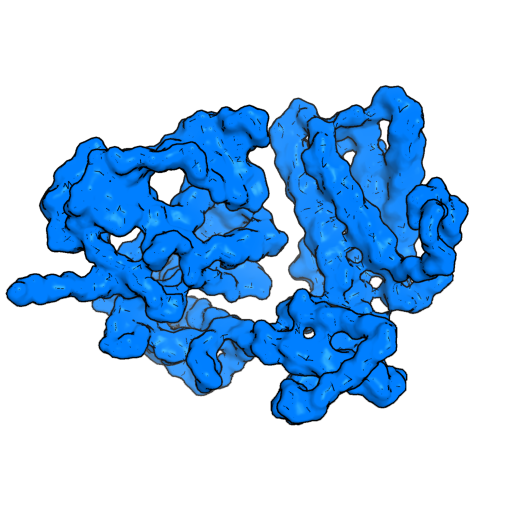ASP A N 1
ATOM 1549 C CA . ASP A 1 203 ? 4.183 -19.921 -29.593 1.00 87.06 203 ASP A CA 1
ATOM 1550 C C . ASP A 1 203 ? 5.094 -20.978 -28.938 1.00 87.06 203 ASP A C 1
ATOM 1552 O O . ASP A 1 203 ? 6.022 -21.497 -29.570 1.00 87.06 203 ASP A O 1
ATOM 1556 N N . LEU A 1 204 ? 4.893 -21.283 -27.649 1.00 84.12 204 LEU A N 1
ATOM 1557 C CA . LEU A 1 204 ? 5.718 -22.252 -26.940 1.00 84.12 204 LEU A CA 1
ATOM 1558 C C . LEU A 1 204 ? 5.387 -23.703 -27.322 1.00 84.12 204 LEU A C 1
ATOM 1560 O O . LEU A 1 204 ? 4.227 -24.065 -27.515 1.00 84.12 204 LEU A O 1
ATOM 1564 N N . PRO A 1 205 ? 6.394 -24.601 -27.301 1.00 86.81 205 PRO A N 1
ATOM 1565 C CA . PRO A 1 205 ? 6.142 -26.035 -27.342 1.00 86.81 205 PRO A CA 1
ATOM 1566 C C . PRO A 1 205 ? 5.161 -26.455 -26.233 1.00 86.81 205 PRO A C 1
ATOM 1568 O O . PRO A 1 205 ? 5.291 -25.953 -25.113 1.00 86.81 205 PRO A O 1
ATOM 1571 N N . PRO A 1 206 ? 4.261 -27.432 -26.469 1.00 84.12 206 PRO A N 1
ATOM 1572 C CA . PRO A 1 206 ? 3.173 -27.762 -25.542 1.00 84.12 206 PRO A CA 1
ATOM 1573 C C . PRO A 1 206 ? 3.612 -27.997 -24.092 1.00 84.12 206 PRO A C 1
ATOM 1575 O O . PRO A 1 206 ? 2.969 -27.523 -23.161 1.00 84.12 206 PRO A O 1
ATOM 1578 N N . MET A 1 207 ? 4.744 -28.679 -23.881 1.00 83.38 207 MET A N 1
ATOM 1579 C CA . MET A 1 207 ? 5.275 -28.907 -22.532 1.00 83.38 207 MET A CA 1
ATOM 1580 C C . MET A 1 207 ? 5.744 -27.619 -21.850 1.00 83.38 207 MET A C 1
ATOM 1582 O O . MET A 1 207 ? 5.490 -27.433 -20.665 1.00 83.38 207 MET A O 1
ATOM 1586 N N . ALA A 1 208 ? 6.412 -26.727 -22.583 1.00 83.44 208 ALA A N 1
ATOM 1587 C CA . ALA A 1 208 ? 6.871 -25.452 -22.042 1.00 83.44 208 ALA A CA 1
ATOM 1588 C C . ALA A 1 208 ? 5.689 -24.510 -21.776 1.00 83.44 208 ALA A C 1
ATOM 1590 O O . ALA A 1 208 ? 5.661 -23.859 -20.733 1.00 83.44 208 ALA A O 1
ATOM 1591 N N . GLY A 1 209 ? 4.702 -24.494 -22.679 1.00 85.56 209 GLY A N 1
ATOM 1592 C CA . GLY A 1 209 ? 3.441 -23.781 -22.487 1.00 85.56 209 GLY A CA 1
ATOM 1593 C C . GLY A 1 209 ? 2.731 -24.247 -21.217 1.00 85.56 209 GLY A C 1
ATOM 1594 O O . GLY A 1 209 ? 2.432 -23.429 -20.357 1.00 85.56 209 GLY A O 1
ATOM 1595 N N . ALA A 1 210 ? 2.583 -25.561 -21.019 1.00 84.25 210 ALA A N 1
ATOM 1596 C CA . ALA A 1 210 ? 1.926 -26.117 -19.835 1.00 84.25 210 ALA A CA 1
ATOM 1597 C C . ALA A 1 210 ? 2.631 -25.762 -18.510 1.00 84.25 210 ALA A C 1
ATOM 1599 O O . ALA A 1 210 ? 1.962 -25.484 -17.514 1.00 84.25 210 ALA A O 1
ATOM 1600 N N . VAL A 1 211 ? 3.970 -25.734 -18.478 1.00 86.88 211 VAL A N 1
ATOM 1601 C CA . VAL A 1 211 ? 4.723 -25.292 -17.287 1.00 86.88 211 VAL A CA 1
ATOM 1602 C C . VAL A 1 211 ? 4.467 -23.811 -17.002 1.00 86.88 211 VAL A C 1
ATOM 1604 O O . VAL A 1 211 ? 4.156 -23.450 -15.866 1.00 86.88 211 VAL A O 1
ATOM 1607 N N . TRP A 1 212 ? 4.549 -22.958 -18.026 1.00 89.81 212 TRP A N 1
ATOM 1608 C CA . TRP A 1 212 ? 4.284 -21.524 -17.895 1.00 89.81 212 TRP A CA 1
ATOM 1609 C C . TRP A 1 212 ? 2.851 -21.234 -17.456 1.00 89.81 212 TRP A C 1
ATOM 1611 O O . TRP A 1 212 ? 2.645 -20.502 -16.489 1.00 89.81 212 TRP A O 1
ATOM 1621 N N . SER A 1 213 ? 1.868 -21.847 -18.114 1.00 87.50 213 SER A N 1
ATOM 1622 C CA . SER A 1 213 ? 0.460 -21.736 -17.745 1.00 87.50 213 SER A CA 1
ATOM 1623 C C . SER A 1 213 ? 0.221 -22.216 -16.318 1.00 87.50 213 SER A C 1
ATOM 1625 O O . SER A 1 213 ? -0.531 -21.575 -15.597 1.00 87.50 213 SER A O 1
ATOM 1627 N N . GLY A 1 214 ? 0.891 -23.280 -15.870 1.00 86.19 214 GLY A N 1
ATOM 1628 C CA . GLY A 1 214 ? 0.793 -23.751 -14.490 1.00 86.19 214 GLY A CA 1
ATOM 1629 C C . GLY A 1 214 ? 1.379 -22.774 -13.464 1.00 86.19 214 GLY A C 1
ATOM 1630 O O . GLY A 1 214 ? 0.720 -22.485 -12.469 1.00 86.19 214 GLY A O 1
ATOM 1631 N N . LYS A 1 215 ? 2.564 -22.195 -13.714 1.00 89.00 215 LYS A N 1
ATOM 1632 C CA . LYS A 1 215 ? 3.150 -21.151 -12.844 1.00 89.00 215 LYS A CA 1
ATOM 1633 C C . LYS A 1 215 ? 2.250 -19.918 -12.752 1.00 89.00 215 LYS A C 1
ATOM 1635 O O . LYS A 1 215 ? 1.972 -19.437 -11.655 1.00 89.00 215 LYS A 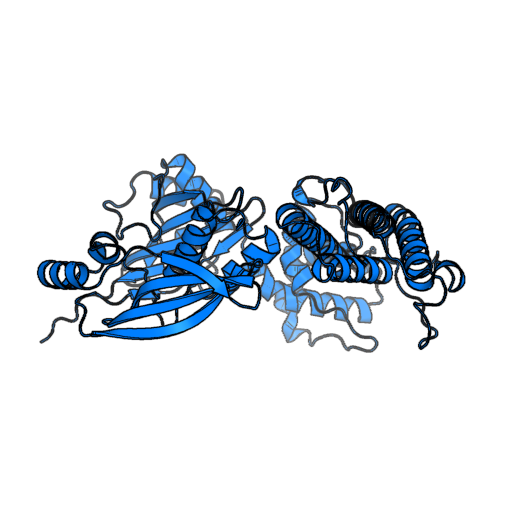O 1
ATOM 1640 N N . LEU A 1 216 ? 1.738 -19.452 -13.892 1.00 88.62 216 LEU A N 1
ATOM 1641 C CA . LEU A 1 216 ? 0.776 -18.351 -13.949 1.00 88.62 216 LEU A CA 1
ATOM 1642 C C . LEU A 1 216 ? -0.519 -18.714 -13.214 1.00 88.62 216 LEU A C 1
ATOM 1644 O O . LEU A 1 216 ? -1.024 -17.903 -12.447 1.00 88.62 216 LEU A O 1
ATOM 1648 N N . ALA A 1 217 ? -1.028 -19.936 -13.384 1.00 85.06 217 ALA A N 1
ATOM 1649 C CA . ALA A 1 217 ? -2.241 -20.409 -12.722 1.00 85.06 217 ALA A CA 1
ATOM 1650 C C . ALA A 1 217 ? -2.080 -20.567 -11.204 1.00 85.06 217 ALA A C 1
ATOM 1652 O O . ALA A 1 217 ? -3.067 -20.455 -10.489 1.00 85.06 217 ALA A O 1
ATOM 1653 N N . LEU A 1 218 ? -0.867 -20.790 -10.694 1.00 83.06 218 LEU A N 1
ATOM 1654 C CA . LEU A 1 218 ? -0.589 -20.804 -9.254 1.00 83.06 218 LEU A CA 1
ATOM 1655 C C . LEU A 1 218 ? -0.461 -19.394 -8.668 1.00 83.06 218 LEU A C 1
ATOM 1657 O O . LEU A 1 218 ? -0.942 -19.144 -7.562 1.00 83.06 218 LEU A O 1
ATOM 1661 N N . ALA A 1 219 ? 0.143 -18.464 -9.412 1.00 82.25 219 ALA A N 1
ATOM 1662 C CA . ALA A 1 219 ? 0.234 -17.058 -9.020 1.00 82.25 219 ALA A CA 1
ATOM 1663 C C . ALA A 1 219 ? -1.120 -16.329 -9.151 1.00 82.25 219 ALA A C 1
ATOM 1665 O O . ALA A 1 219 ? -1.405 -15.380 -8.417 1.00 82.25 219 ALA A O 1
ATOM 1666 N N . TRP A 1 220 ? -1.991 -16.788 -10.052 1.00 78.88 220 TRP A N 1
ATOM 1667 C CA . TRP A 1 220 ? -3.267 -16.148 -10.361 1.00 78.88 220 TRP A CA 1
ATOM 1668 C C . TRP A 1 220 ? -4.236 -16.078 -9.171 1.00 78.88 220 TRP A C 1
ATOM 1670 O O . TRP A 1 220 ? -4.673 -14.980 -8.849 1.00 78.88 220 TRP A O 1
ATOM 1680 N N . PRO A 1 221 ? -4.559 -17.155 -8.432 1.00 65.75 221 PRO A N 1
ATOM 1681 C CA . PRO A 1 221 ? -5.405 -17.068 -7.241 1.00 65.75 221 PRO A CA 1
ATOM 1682 C C . PRO A 1 221 ? -4.847 -16.136 -6.163 1.00 65.75 221 PRO A C 1
ATOM 1684 O O . PRO A 1 221 ? -5.617 -15.478 -5.467 1.00 65.75 221 PRO A O 1
ATOM 1687 N N . GLN A 1 222 ? -3.517 -16.057 -6.047 1.00 65.19 222 GLN A N 1
ATOM 1688 C CA . GLN A 1 222 ? -2.833 -15.225 -5.054 1.00 65.19 222 GLN A CA 1
ATOM 1689 C C . GLN A 1 222 ? -2.963 -13.726 -5.357 1.00 65.19 222 GLN A C 1
ATOM 1691 O O . GLN A 1 222 ? -2.831 -12.910 -4.454 1.00 65.19 222 GLN A O 1
ATOM 1696 N N . THR A 1 223 ? -3.251 -13.372 -6.611 1.00 65.19 223 THR A N 1
ATOM 1697 C CA . THR A 1 223 ? -3.224 -11.996 -7.140 1.00 65.19 223 THR A CA 1
ATOM 1698 C C . THR A 1 223 ? -4.601 -11.532 -7.588 1.00 65.19 223 THR A C 1
ATOM 1700 O O . THR A 1 223 ? -4.970 -10.377 -7.411 1.00 65.19 223 THR A O 1
ATOM 1703 N N . ARG A 1 224 ? -5.457 -12.469 -8.008 1.00 51.75 224 ARG A N 1
ATOM 1704 C CA . ARG A 1 224 ? -6.892 -12.261 -8.213 1.00 51.75 224 ARG A CA 1
ATOM 1705 C C . ARG A 1 224 ? -7.574 -11.764 -6.943 1.00 51.75 224 ARG A C 1
ATOM 1707 O O . ARG A 1 224 ? -8.635 -11.160 -7.061 1.00 51.75 224 ARG A O 1
ATOM 1714 N N . ASN A 1 225 ? -7.011 -12.007 -5.756 1.00 50.53 225 ASN A N 1
ATOM 1715 C CA . ASN A 1 225 ? -7.506 -11.475 -4.484 1.00 50.53 225 ASN A CA 1
ATOM 1716 C C . ASN A 1 225 ? -7.441 -9.938 -4.375 1.00 50.53 225 ASN A C 1
ATOM 1718 O O . ASN A 1 225 ? -8.162 -9.399 -3.542 1.00 50.53 225 ASN A O 1
ATOM 1722 N N . GLU A 1 226 ? -6.734 -9.248 -5.280 1.00 52.25 226 GLU A N 1
ATOM 1723 C CA . GLU A 1 226 ? -6.622 -7.775 -5.344 1.00 52.25 226 GLU A CA 1
ATOM 1724 C C . GLU A 1 226 ? -7.742 -7.069 -6.142 1.00 52.25 226 GLU A C 1
ATOM 1726 O O . GLU A 1 226 ? -7.649 -5.890 -6.468 1.00 52.25 226 GLU A O 1
ATOM 1731 N N . GLY A 1 227 ? -8.852 -7.773 -6.389 1.00 54.53 227 GLY A N 1
ATOM 1732 C CA . GLY A 1 227 ? -10.152 -7.171 -6.685 1.00 54.53 227 GLY A CA 1
ATOM 1733 C C . GLY A 1 227 ? -10.405 -6.700 -8.135 1.00 54.53 227 GLY A C 1
ATOM 1734 O O . GLY A 1 227 ? -9.497 -6.501 -8.930 1.00 54.53 227 GLY A O 1
ATOM 1735 N N . TRP A 1 228 ? -11.692 -6.627 -8.514 1.00 62.31 228 TRP A N 1
ATOM 1736 C CA . TRP A 1 228 ? -12.209 -6.312 -9.864 1.00 62.31 228 TRP A CA 1
ATOM 1737 C C . TRP A 1 228 ? -13.100 -5.048 -9.849 1.00 62.31 228 TRP A C 1
ATOM 1739 O O . TRP A 1 228 ? -13.597 -4.680 -8.782 1.00 62.31 228 TRP A O 1
ATOM 1749 N N . PRO A 1 229 ? -13.400 -4.396 -10.988 1.00 68.94 229 PRO A N 1
ATOM 1750 C CA . PRO A 1 229 ? -14.393 -3.322 -11.023 1.00 68.94 229 PRO A CA 1
ATOM 1751 C C . PRO A 1 229 ? -15.745 -3.776 -10.455 1.00 68.94 229 PRO A C 1
ATOM 1753 O O . PRO A 1 229 ? -16.190 -4.900 -10.696 1.00 68.94 229 PRO A O 1
ATOM 1756 N N . LEU A 1 230 ? -16.403 -2.906 -9.687 1.00 75.19 230 LEU A N 1
ATOM 1757 C CA . LEU A 1 230 ? -17.744 -3.177 -9.170 1.00 75.19 230 LEU A CA 1
ATOM 1758 C C . LEU A 1 230 ? -18.775 -3.215 -10.298 1.00 75.19 230 LEU A C 1
ATOM 1760 O O . LEU A 1 230 ? -18.690 -2.445 -11.256 1.00 75.19 230 LEU A O 1
ATOM 1764 N N . THR A 1 231 ? -19.787 -4.074 -10.158 1.00 82.56 231 THR A N 1
ATOM 1765 C CA . THR A 1 231 ? -20.927 -4.055 -11.080 1.00 82.56 231 THR A CA 1
ATOM 1766 C C . THR A 1 231 ? -21.730 -2.756 -10.909 1.00 82.56 231 THR A C 1
ATOM 1768 O O . THR A 1 231 ? -21.697 -2.147 -9.835 1.00 82.56 231 THR A O 1
ATOM 1771 N N . PRO A 1 232 ? -22.519 -2.326 -11.912 1.00 84.50 232 PRO A N 1
ATOM 1772 C CA . PRO A 1 232 ? -23.401 -1.165 -11.759 1.00 84.50 232 PRO A CA 1
ATOM 1773 C C . PRO A 1 232 ? -24.383 -1.295 -10.583 1.00 84.50 232 PRO A C 1
ATOM 1775 O O . PRO A 1 232 ? -24.714 -0.306 -9.933 1.00 84.50 232 PRO A O 1
ATOM 1778 N N . VAL A 1 233 ? -24.819 -2.523 -10.277 1.00 86.69 233 VAL A N 1
ATOM 1779 C CA . VAL A 1 233 ? -25.700 -2.815 -9.135 1.00 86.69 233 VAL A CA 1
ATOM 1780 C C . VAL A 1 233 ? -24.964 -2.604 -7.813 1.00 86.69 233 VAL A C 1
ATOM 1782 O O . VAL A 1 233 ? -25.510 -1.988 -6.899 1.00 86.69 233 VAL A O 1
ATOM 1785 N N . ASP A 1 234 ? -23.722 -3.074 -7.714 1.00 89.00 234 ASP A N 1
ATOM 1786 C CA . ASP A 1 234 ? -22.879 -2.877 -6.533 1.00 89.00 234 ASP A CA 1
ATOM 1787 C C . ASP A 1 234 ? -22.576 -1.394 -6.304 1.00 89.00 234 ASP A C 1
ATOM 1789 O O . ASP A 1 234 ? -22.719 -0.895 -5.187 1.00 89.00 234 ASP A O 1
ATOM 1793 N N . ALA A 1 235 ? -22.243 -0.665 -7.372 1.00 88.62 235 ALA A N 1
ATOM 1794 C CA . ALA A 1 235 ? -22.018 0.776 -7.316 1.00 88.62 235 ALA A CA 1
ATOM 1795 C C . ALA A 1 235 ? -23.274 1.533 -6.847 1.00 88.62 235 ALA A C 1
ATOM 1797 O O . ALA A 1 235 ? -23.183 2.398 -5.976 1.00 88.62 235 ALA A O 1
ATOM 1798 N N . ALA A 1 236 ? -24.460 1.172 -7.351 1.00 90.19 236 ALA A N 1
ATOM 1799 C CA . ALA A 1 236 ? -25.723 1.768 -6.914 1.00 90.19 236 ALA A CA 1
ATOM 1800 C C . ALA A 1 236 ? -26.030 1.478 -5.433 1.00 90.19 236 ALA A C 1
ATOM 1802 O O . ALA A 1 236 ? -26.536 2.350 -4.724 1.00 90.19 236 ALA A O 1
ATOM 1803 N N . ARG A 1 237 ? -25.698 0.276 -4.943 1.00 93.38 237 ARG A N 1
ATOM 1804 C CA . ARG A 1 237 ? -25.845 -0.084 -3.523 1.00 93.38 237 ARG A CA 1
ATOM 1805 C C . ARG A 1 237 ? -24.951 0.769 -2.626 1.00 93.38 237 ARG A C 1
ATOM 1807 O O . ARG A 1 237 ? -25.444 1.280 -1.624 1.00 93.38 237 ARG A O 1
ATOM 1814 N N . LEU A 1 238 ? -23.687 0.970 -3.003 1.00 93.75 238 LEU A N 1
ATOM 1815 C CA . LEU A 1 238 ? -22.773 1.849 -2.264 1.00 93.75 238 LEU A CA 1
ATOM 1816 C C . LEU A 1 238 ? -23.247 3.300 -2.277 1.00 93.75 238 LEU A C 1
ATOM 1818 O O . LEU A 1 238 ? -23.317 3.927 -1.224 1.00 93.75 238 LEU A O 1
ATOM 1822 N N . ALA A 1 239 ? -23.652 3.807 -3.444 1.00 93.88 239 ALA A N 1
ATOM 1823 C CA . ALA A 1 239 ? -24.185 5.158 -3.577 1.00 93.88 239 ALA A CA 1
ATOM 1824 C C . ALA A 1 239 ? -25.434 5.383 -2.711 1.00 93.88 239 ALA A C 1
ATOM 1826 O O . ALA A 1 239 ? -25.649 6.490 -2.228 1.00 93.88 239 ALA A O 1
ATOM 1827 N N . ASN A 1 240 ? -26.258 4.354 -2.499 1.00 94.56 240 ASN A N 1
ATOM 1828 C CA . ASN A 1 240 ? -27.396 4.444 -1.590 1.00 94.56 240 ASN A CA 1
ATOM 1829 C C . ASN A 1 240 ? -26.970 4.408 -0.112 1.00 94.56 240 ASN A C 1
ATOM 1831 O O . ASN A 1 240 ? -27.514 5.164 0.687 1.00 94.56 240 ASN A O 1
ATOM 1835 N N . ALA A 1 241 ? -25.994 3.567 0.248 1.00 93.69 241 ALA A N 1
ATOM 1836 C CA . ALA A 1 241 ? -25.516 3.437 1.626 1.00 93.69 241 ALA A CA 1
ATOM 1837 C C . ALA A 1 241 ? -24.979 4.768 2.180 1.00 93.69 241 ALA A C 1
ATOM 1839 O O . ALA A 1 241 ? -25.350 5.175 3.277 1.00 93.69 241 ALA A O 1
ATOM 1840 N N . VAL A 1 242 ? -24.185 5.491 1.388 1.00 96.25 242 VAL A N 1
ATOM 1841 C CA . VAL A 1 242 ? -23.544 6.745 1.822 1.00 96.25 242 VAL A CA 1
ATOM 1842 C C . VAL A 1 242 ? -24.466 7.970 1.843 1.00 96.25 242 VAL A C 1
ATOM 1844 O O . VAL A 1 242 ? -24.058 9.028 2.308 1.00 96.25 242 VAL A O 1
ATOM 1847 N N . ARG A 1 243 ? -25.709 7.872 1.345 1.00 95.38 243 ARG A N 1
ATOM 1848 C CA . ARG A 1 243 ? -26.678 8.991 1.383 1.00 95.38 243 ARG A CA 1
ATOM 1849 C C . ARG A 1 243 ? -27.235 9.250 2.776 1.00 95.38 243 ARG A C 1
ATOM 1851 O O . ARG A 1 243 ? -27.652 10.367 3.067 1.00 95.38 243 ARG A O 1
ATOM 1858 N N . CYS A 1 244 ? -27.283 8.217 3.607 1.00 91.62 244 CYS A N 1
ATOM 1859 C CA . CYS A 1 244 ? -27.772 8.294 4.976 1.00 91.62 244 CYS A CA 1
ATOM 1860 C C . CYS A 1 244 ? -26.772 7.580 5.894 1.00 91.62 244 CYS A C 1
ATOM 1862 O O . CYS A 1 244 ? -27.094 6.507 6.414 1.00 91.62 244 CYS A O 1
ATOM 1864 N N . PRO A 1 245 ? -25.549 8.131 6.044 1.00 92.88 245 PRO A N 1
ATOM 1865 C CA . PRO A 1 245 ? -24.510 7.508 6.847 1.00 92.88 245 PRO A CA 1
ATOM 1866 C C . PRO A 1 245 ? -24.936 7.450 8.313 1.00 92.88 245 PRO A C 1
ATOM 1868 O O . PRO A 1 245 ? -25.611 8.350 8.818 1.00 92.88 245 PRO A O 1
ATOM 1871 N N . ARG A 1 246 ? -24.505 6.411 9.027 1.00 91.81 246 ARG A N 1
ATOM 1872 C CA . ARG A 1 246 ? -24.684 6.345 10.480 1.00 91.81 246 ARG A CA 1
ATOM 1873 C C . ARG A 1 246 ? -23.893 7.449 11.186 1.00 91.81 246 ARG A C 1
ATOM 1875 O O . ARG A 1 246 ? -22.716 7.687 10.895 1.00 91.81 246 ARG A O 1
ATOM 1882 N N . GLU A 1 247 ? -24.551 8.080 12.153 1.00 88.50 247 GLU A N 1
ATOM 1883 C CA . GLU A 1 247 ? -23.980 9.100 13.029 1.00 88.50 247 GLU A CA 1
ATOM 1884 C C . GLU A 1 247 ? -24.199 8.737 14.509 1.00 88.50 247 GLU A C 1
ATOM 1886 O O . GLU A 1 247 ? -25.205 8.094 14.826 1.00 88.50 247 GLU A O 1
ATOM 1891 N N . PRO A 1 248 ? -23.314 9.183 15.421 1.00 92.19 248 PRO A N 1
ATOM 1892 C CA . PRO A 1 248 ? -22.006 9.793 15.143 1.00 92.19 248 PRO A CA 1
ATOM 1893 C C . PRO A 1 248 ? -21.003 8.765 14.582 1.00 92.19 248 PRO A C 1
ATOM 1895 O O . PRO A 1 248 ? -21.330 7.586 14.435 1.00 92.19 248 PRO A O 1
ATOM 1898 N N . TRP A 1 249 ? -19.782 9.204 14.254 1.00 94.44 249 TRP A N 1
ATOM 1899 C CA . TRP A 1 249 ? -18.671 8.273 14.034 1.00 94.44 249 TRP A CA 1
ATOM 1900 C C . TRP A 1 249 ? -18.518 7.359 15.254 1.00 94.44 249 TRP A C 1
ATOM 1902 O O . TRP A 1 249 ? -18.551 7.832 16.389 1.00 94.44 249 TRP A O 1
ATOM 1912 N N . SER A 1 250 ? -18.314 6.061 15.033 1.00 91.69 250 SER A N 1
ATOM 1913 C CA . SER A 1 250 ? -18.170 5.089 16.117 1.00 91.69 250 SER A CA 1
ATOM 1914 C C . SER A 1 250 ? -16.886 5.279 16.919 1.00 91.69 250 SER A C 1
ATOM 1916 O O . SER A 1 250 ? -16.786 4.738 18.014 1.00 91.69 250 SER A O 1
ATOM 1918 N N . ARG A 1 251 ? -15.898 5.992 16.356 1.00 91.56 251 ARG A N 1
ATOM 1919 C CA . ARG A 1 251 ? -14.578 6.227 16.948 1.00 91.56 251 ARG A CA 1
ATOM 1920 C C . ARG A 1 251 ? -13.983 7.576 16.547 1.00 91.56 251 ARG A C 1
ATOM 1922 O O . ARG A 1 251 ? -14.226 8.078 15.438 1.00 91.56 251 ARG A O 1
ATOM 1929 N N . SER A 1 252 ? -13.128 8.107 17.415 1.00 91.25 252 SER A N 1
ATOM 1930 C CA . SER A 1 252 ? -12.246 9.228 17.083 1.00 91.25 252 SER A CA 1
ATOM 1931 C C . SER A 1 252 ? -11.288 8.851 15.940 1.00 91.25 252 SER A C 1
ATOM 1933 O O . SER A 1 252 ? -11.069 7.661 15.697 1.00 91.25 252 SER A O 1
ATOM 1935 N N . PRO A 1 253 ? -10.763 9.825 15.179 1.00 92.81 253 PRO A N 1
ATOM 1936 C CA . PRO A 1 253 ? -9.753 9.556 14.158 1.00 92.81 253 PRO A CA 1
ATOM 1937 C C . PRO A 1 253 ? -8.517 8.868 14.729 1.00 92.81 253 PRO A C 1
ATOM 1939 O O . PRO A 1 253 ? -8.058 9.221 15.811 1.00 92.81 253 PRO A O 1
ATOM 1942 N N . GLY A 1 254 ? -7.959 7.902 13.993 1.00 86.62 254 GLY A N 1
ATOM 1943 C CA . GLY A 1 254 ? -6.751 7.192 14.416 1.00 86.62 254 GLY A CA 1
ATOM 1944 C C . GLY A 1 254 ? -5.478 8.043 14.384 1.00 86.62 254 GLY A C 1
ATOM 1945 O O . GLY A 1 254 ? -4.455 7.615 14.904 1.00 86.62 254 GLY A O 1
ATOM 1946 N N . MET A 1 255 ? -5.536 9.232 13.782 1.00 91.75 255 MET A N 1
ATOM 1947 C CA . MET A 1 255 ? -4.432 10.182 13.659 1.00 91.75 255 MET A CA 1
ATOM 1948 C C . MET A 1 255 ? -4.915 11.597 13.983 1.00 91.75 255 MET A C 1
ATOM 1950 O O . MET A 1 255 ? -6.023 11.947 13.569 1.00 91.75 255 MET A O 1
ATOM 1954 N N . PRO A 1 256 ? -4.104 12.449 14.632 1.00 88.44 256 PRO A N 1
ATOM 1955 C CA . PRO A 1 256 ? -4.402 13.874 14.702 1.00 88.44 256 PRO A CA 1
ATOM 1956 C C . PRO A 1 256 ? -4.276 14.521 13.314 1.00 88.44 256 PRO A C 1
ATOM 1958 O O . PRO A 1 256 ? -3.507 14.061 12.468 1.00 88.44 256 PRO A O 1
ATOM 1961 N N . GLY A 1 257 ? -5.027 15.597 13.080 1.00 89.88 257 GLY A N 1
ATOM 1962 C CA . GLY A 1 257 ? -4.958 16.385 11.848 1.00 89.88 257 GLY A CA 1
ATOM 1963 C C . GLY A 1 257 ? -6.321 16.827 11.318 1.00 89.88 257 GLY A C 1
ATOM 1964 O O . GLY A 1 257 ? -7.368 16.526 11.894 1.00 89.88 257 GLY A O 1
ATOM 1965 N N . ASP A 1 258 ? -6.291 17.528 10.187 1.00 93.19 258 ASP A N 1
ATOM 1966 C CA . ASP A 1 258 ? -7.469 18.116 9.546 1.00 93.19 258 ASP A CA 1
ATOM 1967 C C . ASP A 1 258 ? -8.223 17.078 8.702 1.00 93.19 258 ASP A C 1
ATOM 1969 O O . ASP A 1 258 ? -8.184 17.068 7.468 1.00 93.19 258 ASP A O 1
ATOM 1973 N N . TRP A 1 259 ? -8.911 16.162 9.383 1.00 96.88 259 TRP A N 1
ATOM 1974 C CA . TRP A 1 259 ? -9.743 15.160 8.725 1.00 96.88 259 TRP A CA 1
ATOM 1975 C C . TRP A 1 259 ? -10.909 15.798 7.976 1.00 96.88 259 TRP A C 1
ATOM 1977 O O . TRP A 1 259 ? -11.656 16.617 8.510 1.00 96.88 259 TRP A O 1
ATOM 1987 N N . THR A 1 260 ? -11.118 15.345 6.744 1.00 97.44 260 THR A N 1
ATOM 1988 C CA . THR A 1 260 ? -12.280 15.720 5.937 1.00 97.44 260 THR A CA 1
ATOM 1989 C C . THR A 1 260 ? -13.281 14.574 5.922 1.00 97.44 260 THR A C 1
ATOM 1991 O O . THR A 1 260 ? -12.985 13.510 5.380 1.00 97.44 260 THR A O 1
ATOM 1994 N N . ASP A 1 261 ? -14.467 14.786 6.494 1.00 97.44 261 ASP A N 1
ATOM 1995 C CA . ASP A 1 261 ? -15.607 13.878 6.319 1.00 97.44 261 ASP A CA 1
ATOM 1996 C C . ASP A 1 261 ? -16.192 14.076 4.914 1.00 97.44 261 ASP A C 1
ATOM 1998 O O . ASP A 1 261 ? -16.553 15.193 4.524 1.00 97.44 261 ASP A O 1
ATOM 2002 N N . LEU A 1 262 ? -16.205 13.014 4.110 1.00 97.00 262 LEU A N 1
ATOM 2003 C CA . LEU A 1 262 ? -16.538 13.120 2.697 1.00 97.00 262 LEU A CA 1
ATOM 2004 C C . LEU A 1 262 ? -18.048 13.232 2.486 1.00 97.00 262 LEU A C 1
ATOM 2006 O O . LEU A 1 262 ? -18.851 12.515 3.080 1.00 97.00 262 LEU A O 1
ATOM 2010 N N . LYS A 1 263 ? -18.435 14.089 1.536 1.00 96.19 263 LYS A N 1
ATOM 2011 C CA . LYS A 1 263 ? -19.815 14.139 1.036 1.00 96.19 263 LYS A CA 1
ATOM 2012 C C . LYS A 1 263 ? -20.196 12.806 0.374 1.00 96.19 263 LYS A C 1
ATOM 2014 O O . LYS A 1 263 ? -19.307 12.146 -0.173 1.00 96.19 263 LYS A O 1
ATOM 2019 N N . PRO A 1 264 ? -21.492 12.438 0.347 1.00 95.62 264 PRO A N 1
ATOM 2020 C CA . PRO A 1 264 ? -21.955 11.147 -0.162 1.00 95.62 264 PRO A CA 1
ATOM 2021 C C . PRO A 1 264 ? -21.377 10.754 -1.527 1.00 95.62 264 PRO A C 1
ATOM 2023 O O . PRO A 1 264 ? -20.949 9.621 -1.711 1.00 95.62 264 PRO A O 1
ATOM 2026 N N . GLU A 1 265 ? -21.296 11.677 -2.484 1.00 92.94 265 GLU A N 1
ATOM 2027 C CA . GLU A 1 265 ? -20.791 11.385 -3.830 1.00 92.94 265 GLU A CA 1
ATOM 2028 C C . GLU A 1 265 ? -19.305 10.996 -3.816 1.00 92.94 265 GLU A C 1
ATOM 2030 O O . GLU A 1 265 ? -18.909 10.024 -4.458 1.00 92.94 265 GLU A O 1
ATOM 2035 N N . ALA A 1 266 ? -18.488 11.718 -3.045 1.00 92.44 266 ALA A N 1
ATOM 2036 C CA . ALA A 1 266 ? -17.063 11.432 -2.899 1.00 92.44 266 ALA A CA 1
ATOM 2037 C C . ALA A 1 266 ? -16.824 10.162 -2.067 1.00 92.44 266 ALA A C 1
ATOM 2039 O O . ALA A 1 266 ? -15.976 9.342 -2.416 1.00 92.44 266 ALA A O 1
ATOM 2040 N N . ALA A 1 267 ? -17.610 9.959 -1.005 1.00 95.88 267 ALA A N 1
ATOM 2041 C CA . ALA A 1 267 ? -17.565 8.746 -0.196 1.00 95.88 267 ALA A CA 1
ATOM 2042 C C . ALA A 1 267 ? -17.905 7.500 -1.031 1.00 95.88 267 ALA A C 1
ATOM 2044 O O . ALA A 1 267 ? -17.191 6.501 -0.948 1.00 95.88 267 ALA A O 1
ATOM 2045 N N . ALA A 1 268 ? -18.942 7.563 -1.878 1.00 93.94 268 ALA A N 1
ATOM 2046 C CA . ALA A 1 268 ? -19.305 6.473 -2.786 1.00 93.94 268 ALA A CA 1
ATOM 2047 C C . ALA A 1 268 ? -18.143 6.095 -3.708 1.00 93.94 268 ALA A C 1
ATOM 2049 O O . ALA A 1 268 ? -17.886 4.909 -3.900 1.00 93.94 268 ALA A O 1
ATOM 2050 N N . GLU A 1 269 ? -17.437 7.084 -4.257 1.00 91.44 269 GLU A N 1
ATOM 2051 C CA . GLU A 1 269 ? -16.320 6.847 -5.170 1.00 91.44 269 GLU A CA 1
ATOM 2052 C C . GLU A 1 269 ? -15.118 6.217 -4.458 1.00 91.44 269 GLU A C 1
ATOM 2054 O O . GLU A 1 269 ? -14.538 5.249 -4.953 1.00 91.44 269 GLU A O 1
ATOM 2059 N N . VAL A 1 270 ? -14.796 6.681 -3.249 1.00 93.94 270 VAL A N 1
ATOM 2060 C CA . VAL A 1 270 ? -13.740 6.069 -2.432 1.00 93.94 270 VAL A CA 1
ATOM 2061 C C . VAL A 1 270 ? -14.099 4.633 -2.047 1.00 93.94 270 VAL A C 1
ATOM 2063 O O . VAL A 1 270 ? -13.273 3.732 -2.193 1.00 93.94 270 VAL A O 1
ATOM 2066 N N . LEU A 1 271 ? -15.341 4.371 -1.625 1.00 95.06 271 LEU A N 1
ATOM 2067 C CA . LEU A 1 271 ? -15.798 3.003 -1.373 1.00 95.06 271 LEU A CA 1
ATOM 2068 C C . LEU A 1 271 ? -15.806 2.169 -2.658 1.00 95.06 271 LEU A C 1
ATOM 2070 O O . LEU A 1 271 ? -15.488 0.987 -2.616 1.00 95.06 271 LEU A O 1
ATOM 2074 N N . ARG A 1 272 ? -16.114 2.748 -3.820 1.00 90.56 272 ARG A N 1
ATOM 2075 C CA . ARG A 1 272 ? -16.034 2.042 -5.104 1.00 90.56 272 ARG A CA 1
ATOM 2076 C C . ARG A 1 272 ? -14.600 1.614 -5.402 1.00 90.56 272 ARG A C 1
ATOM 2078 O O . ARG A 1 272 ? -14.404 0.475 -5.809 1.00 90.56 272 ARG A O 1
ATOM 2085 N N . LEU A 1 273 ? -13.619 2.485 -5.161 1.00 88.56 273 LEU A N 1
ATOM 2086 C CA . LEU A 1 273 ? -12.193 2.177 -5.295 1.00 88.56 273 LEU A CA 1
ATOM 2087 C C . LEU A 1 273 ? -11.762 1.088 -4.305 1.00 88.56 273 LEU A C 1
ATOM 2089 O O . LEU A 1 273 ? -11.244 0.057 -4.722 1.00 88.56 273 LEU A O 1
ATOM 2093 N N . ILE A 1 274 ? -12.057 1.235 -3.011 1.00 92.00 274 ILE A N 1
ATOM 2094 C CA . ILE A 1 274 ? -11.736 0.206 -2.003 1.00 92.00 274 ILE A CA 1
ATOM 2095 C C . ILE A 1 274 ? -12.390 -1.126 -2.374 1.00 92.00 274 ILE A C 1
ATOM 2097 O O . ILE A 1 274 ? -11.740 -2.165 -2.382 1.00 92.00 274 ILE A O 1
ATOM 2101 N N . GLY A 1 275 ? -13.672 -1.099 -2.731 1.00 88.75 275 GLY A N 1
ATOM 2102 C CA . GLY A 1 275 ? -14.430 -2.264 -3.164 1.00 88.75 275 GLY A CA 1
ATOM 2103 C C . GLY A 1 275 ? -14.002 -2.799 -4.521 1.00 88.75 275 GLY A C 1
ATOM 2104 O O . GLY A 1 275 ? -14.372 -3.924 -4.832 1.00 88.75 275 GLY A O 1
ATOM 2105 N N . ALA A 1 276 ? -13.226 -2.049 -5.305 1.00 82.75 276 ALA A N 1
ATOM 2106 C CA . ALA A 1 276 ? -12.566 -2.545 -6.497 1.00 82.75 276 ALA A CA 1
ATOM 2107 C C . ALA A 1 276 ? -11.301 -3.319 -6.137 1.00 82.75 276 ALA A C 1
ATOM 2109 O O . ALA A 1 276 ? -11.104 -4.353 -6.748 1.00 82.75 276 ALA A O 1
ATOM 2110 N N . HIS A 1 277 ? -10.553 -2.940 -5.096 1.00 82.69 277 HIS A N 1
ATOM 2111 C CA . HIS A 1 277 ? -9.282 -3.581 -4.721 1.00 82.69 277 HIS A CA 1
ATOM 2112 C C . HIS A 1 277 ? -9.378 -4.651 -3.617 1.00 82.69 277 HIS A C 1
ATOM 2114 O O . HIS A 1 277 ? -8.593 -5.592 -3.584 1.00 82.69 277 HIS A O 1
ATOM 2120 N N . HIS A 1 278 ? -10.366 -4.564 -2.724 1.00 86.00 278 HIS A N 1
ATOM 2121 C CA . HIS A 1 278 ? -10.438 -5.391 -1.512 1.00 86.00 278 HIS A CA 1
ATOM 2122 C C . HIS A 1 278 ? -11.685 -6.274 -1.495 1.00 86.00 278 HIS A C 1
ATOM 2124 O O . HIS A 1 278 ? -12.805 -5.802 -1.726 1.00 86.00 278 HIS A O 1
ATOM 2130 N N . ARG A 1 279 ? -11.504 -7.576 -1.233 1.00 83.81 279 ARG A N 1
ATOM 2131 C CA . ARG A 1 279 ? -12.565 -8.601 -1.166 1.00 83.81 279 ARG A CA 1
ATOM 2132 C C . ARG A 1 279 ? -12.506 -9.382 0.142 1.00 83.81 279 ARG A C 1
ATOM 2134 O O . ARG A 1 279 ? -11.424 -9.626 0.657 1.00 83.81 279 ARG A O 1
ATOM 2141 N N . VAL A 1 280 ? -13.664 -9.816 0.642 1.00 78.69 280 VAL A N 1
ATOM 2142 C CA . VAL A 1 280 ? -13.780 -10.533 1.924 1.00 78.69 280 VAL A CA 1
ATOM 2143 C C . VAL A 1 280 ? -14.561 -11.837 1.769 1.00 78.69 280 VAL A C 1
ATOM 2145 O O . VAL A 1 280 ? -15.517 -11.923 0.993 1.00 78.69 280 VAL A O 1
ATOM 2148 N N . GLY A 1 281 ? -14.164 -12.845 2.549 1.00 71.56 281 GLY A N 1
ATOM 2149 C CA . GLY A 1 281 ? -14.833 -14.141 2.649 1.00 71.56 281 GLY A CA 1
ATOM 2150 C C . GLY A 1 281 ? -14.630 -15.047 1.431 1.00 71.56 281 GLY A C 1
ATOM 2151 O O . GLY A 1 281 ? -14.096 -14.642 0.400 1.00 71.56 281 GLY A O 1
ATOM 2152 N N . SER A 1 282 ? -15.095 -16.293 1.537 1.00 65.38 282 SER A N 1
ATOM 2153 C CA . SER A 1 282 ? -14.995 -17.294 0.460 1.00 65.38 282 SER A CA 1
ATOM 2154 C C . SER A 1 282 ? -15.777 -16.902 -0.798 1.00 65.38 282 SER A C 1
ATOM 2156 O O . SER A 1 282 ? -15.343 -17.197 -1.907 1.00 65.38 282 SER A O 1
ATOM 2158 N N . ALA A 1 283 ? -16.895 -16.185 -0.634 1.00 67.00 283 ALA A N 1
ATOM 2159 C CA . ALA A 1 283 ? -17.685 -15.627 -1.732 1.00 67.00 283 ALA A CA 1
ATOM 2160 C C . ALA A 1 283 ? -17.039 -14.390 -2.384 1.00 67.00 283 ALA A C 1
ATOM 2162 O O . ALA A 1 283 ? -17.543 -13.901 -3.392 1.00 67.00 283 ALA A O 1
ATOM 2163 N N . ARG A 1 284 ? -15.935 -13.881 -1.814 1.00 73.00 284 ARG A N 1
ATOM 2164 C CA . ARG A 1 284 ? -15.168 -12.739 -2.328 1.00 73.00 284 ARG A CA 1
ATOM 2165 C C . ARG A 1 284 ? -16.036 -11.506 -2.574 1.00 73.00 284 ARG A C 1
ATOM 2167 O O . ARG A 1 284 ? -15.922 -10.843 -3.605 1.00 73.00 284 ARG A O 1
ATOM 2174 N N . ALA A 1 285 ? -16.905 -11.197 -1.618 1.00 81.94 285 ALA A N 1
ATOM 2175 C CA . ALA A 1 285 ? -17.758 -10.020 -1.692 1.00 81.94 285 ALA A CA 1
ATOM 2176 C C . ALA A 1 285 ? -16.900 -8.740 -1.609 1.00 81.94 285 ALA A C 1
ATOM 2178 O O . ALA A 1 285 ? -15.907 -8.729 -0.872 1.00 81.94 285 ALA A O 1
ATOM 2179 N N . PRO A 1 286 ? -17.238 -7.664 -2.347 1.00 89.50 286 PRO A N 1
ATOM 2180 C CA . PRO A 1 286 ? -16.577 -6.370 -2.201 1.00 89.50 286 PRO A CA 1
ATOM 2181 C C . PRO A 1 286 ? -16.544 -5.912 -0.751 1.00 89.50 286 PRO A C 1
ATOM 2183 O O . PRO A 1 286 ? -17.595 -5.893 -0.109 1.00 89.50 286 PRO A O 1
ATOM 2186 N N . PHE A 1 287 ? -15.364 -5.531 -0.252 1.00 92.81 287 PHE A N 1
ATOM 2187 C CA . PHE A 1 287 ? -15.177 -5.183 1.159 1.00 92.81 287 PHE A CA 1
ATOM 2188 C C . PHE A 1 287 ? -16.240 -4.194 1.674 1.00 92.81 287 PHE A C 1
ATOM 2190 O O . PHE A 1 287 ? -16.915 -4.527 2.647 1.00 92.81 287 PHE A O 1
ATOM 2197 N N . PRO A 1 288 ? -16.511 -3.059 0.997 1.00 93.69 288 PRO A N 1
ATOM 2198 C CA . PRO A 1 288 ? -17.499 -2.095 1.474 1.00 93.69 288 PRO A CA 1
ATOM 2199 C C . PRO A 1 288 ? -18.931 -2.625 1.501 1.00 93.69 288 PRO A C 1
ATOM 2201 O O . PRO A 1 288 ? -19.723 -2.207 2.336 1.00 93.69 288 PRO A O 1
ATOM 2204 N N . LEU A 1 289 ? -19.284 -3.555 0.611 1.00 92.00 289 LEU A N 1
ATOM 2205 C CA . LEU A 1 289 ? -20.612 -4.171 0.619 1.00 92.00 289 LEU A CA 1
ATOM 2206 C C . LEU A 1 289 ? -20.728 -5.237 1.706 1.00 92.00 289 LEU A C 1
ATOM 2208 O O . LEU A 1 289 ? -21.741 -5.288 2.396 1.00 92.00 289 LEU A O 1
ATOM 2212 N N . ALA A 1 290 ? -19.693 -6.061 1.875 1.00 89.62 290 ALA A N 1
ATOM 2213 C CA . ALA A 1 290 ? -19.638 -7.074 2.926 1.00 89.62 290 ALA A CA 1
ATOM 2214 C C . ALA A 1 290 ? -19.657 -6.437 4.322 1.00 89.62 290 ALA A C 1
ATOM 2216 O O . ALA A 1 290 ? -20.332 -6.927 5.222 1.00 89.62 290 ALA A O 1
ATOM 2217 N N . GLY A 1 291 ? -18.938 -5.325 4.470 1.00 91.50 291 GLY A N 1
ATOM 2218 C CA . GLY A 1 291 ? -18.854 -4.541 5.690 1.00 91.50 291 GLY A CA 1
ATOM 2219 C C . GLY A 1 291 ? -19.922 -3.462 5.817 1.00 91.50 291 GLY A C 1
ATOM 2220 O O . GLY A 1 291 ? -19.805 -2.636 6.711 1.00 91.50 291 GLY A O 1
ATOM 2221 N N . PHE A 1 292 ? -20.929 -3.400 4.937 1.00 94.00 292 PHE A N 1
ATOM 2222 C CA . PHE A 1 292 ? -21.975 -2.364 4.953 1.00 94.00 292 PHE A CA 1
ATOM 2223 C C . PHE A 1 292 ? -21.425 -0.948 5.216 1.00 94.00 292 PHE A C 1
ATOM 2225 O O . PHE A 1 292 ? -21.935 -0.227 6.080 1.00 94.00 292 PHE A O 1
ATOM 2232 N N . CYS A 1 293 ? -20.336 -0.585 4.536 1.00 96.44 293 CYS A N 1
ATOM 2233 C CA . CYS A 1 293 ? -19.686 0.700 4.729 1.00 96.44 293 CYS A CA 1
ATOM 2234 C C . CYS A 1 293 ? -20.574 1.827 4.214 1.00 96.44 293 CYS A C 1
ATOM 2236 O O . CYS A 1 293 ? -21.126 1.742 3.116 1.00 96.44 293 CYS A O 1
ATOM 2238 N N . ASP A 1 294 ? -20.687 2.891 4.999 1.00 96.56 294 ASP A N 1
ATOM 2239 C CA . ASP A 1 294 ? -21.596 3.999 4.707 1.00 96.56 294 ASP A CA 1
ATOM 2240 C C . ASP A 1 294 ? -20.999 5.381 4.965 1.00 96.56 294 ASP A C 1
ATOM 2242 O O . ASP A 1 294 ? -21.601 6.370 4.564 1.00 96.56 294 ASP A O 1
ATOM 2246 N N . ARG A 1 295 ? -19.817 5.481 5.578 1.00 97.56 295 ARG A N 1
ATOM 2247 C CA . ARG A 1 295 ? -19.174 6.767 5.867 1.00 97.56 295 ARG A CA 1
ATOM 2248 C C . ARG A 1 295 ? -17.675 6.696 5.636 1.00 97.56 295 ARG A C 1
ATOM 2250 O O . ARG A 1 295 ? -17.063 5.658 5.896 1.00 97.56 295 ARG A O 1
ATOM 2257 N N . VAL A 1 296 ? -17.094 7.788 5.146 1.00 98.25 296 VAL A N 1
ATOM 2258 C CA . VAL A 1 296 ? -15.673 7.874 4.800 1.00 98.25 296 VAL A CA 1
ATOM 2259 C C . VAL A 1 296 ? -15.121 9.219 5.243 1.00 98.25 296 VAL A C 1
ATOM 2261 O O . VAL A 1 296 ? -15.682 10.253 4.893 1.00 98.25 296 VAL A O 1
ATOM 2264 N N . ARG A 1 297 ? -13.987 9.208 5.944 1.00 98.06 297 ARG A N 1
ATOM 2265 C CA . ARG A 1 297 ? -13.178 10.404 6.191 1.00 98.06 297 ARG A CA 1
ATOM 2266 C C . ARG A 1 297 ? -11.761 10.201 5.685 1.00 98.06 297 ARG A C 1
ATOM 2268 O O . ARG A 1 297 ? -11.281 9.071 5.609 1.00 98.06 297 ARG A O 1
ATOM 2275 N N . THR A 1 298 ? -11.099 11.294 5.331 1.00 97.94 298 THR A N 1
ATOM 2276 C CA . THR A 1 298 ? -9.753 11.257 4.752 1.00 97.94 298 THR A CA 1
ATOM 2277 C C . THR A 1 298 ? -8.816 12.264 5.398 1.00 97.94 298 THR A C 1
ATOM 2279 O O . THR A 1 298 ? -9.248 13.364 5.745 1.00 97.94 298 THR A O 1
ATOM 2282 N N . LEU A 1 299 ? -7.535 11.916 5.467 1.00 97.56 299 LEU A N 1
ATOM 2283 C CA . LEU A 1 299 ? -6.441 12.759 5.937 1.00 97.56 299 LEU A CA 1
ATOM 2284 C C . LEU A 1 299 ? -5.282 12.688 4.937 1.00 97.56 299 LEU A C 1
ATOM 2286 O O . LEU A 1 299 ? -4.836 11.599 4.584 1.00 97.56 299 LEU A O 1
ATOM 2290 N N . ALA A 1 300 ? -4.782 13.837 4.486 1.00 95.31 300 ALA A N 1
ATOM 2291 C CA . ALA A 1 300 ? -3.560 13.880 3.688 1.00 95.31 300 ALA A CA 1
ATOM 2292 C C . ALA A 1 300 ? -2.349 13.605 4.586 1.00 95.31 300 ALA A C 1
ATOM 2294 O O . ALA A 1 300 ? -2.181 14.257 5.617 1.00 95.31 300 ALA A O 1
ATOM 2295 N N . LEU A 1 301 ? -1.502 12.652 4.202 1.00 94.31 301 LEU A N 1
ATOM 2296 C CA . LEU A 1 301 ? -0.329 12.297 4.991 1.00 94.31 301 LEU A CA 1
ATOM 2297 C C . LEU A 1 301 ? 0.830 13.239 4.674 1.00 94.31 301 LEU A C 1
ATOM 2299 O O . LEU A 1 301 ? 1.342 13.274 3.560 1.00 94.31 301 LEU A O 1
ATOM 2303 N N . ARG A 1 302 ? 1.305 13.981 5.675 1.00 92.69 302 ARG A N 1
ATOM 2304 C CA . ARG A 1 302 ? 2.521 14.796 5.532 1.00 92.69 302 ARG A CA 1
ATOM 2305 C C . ARG A 1 302 ? 3.767 13.931 5.332 1.00 92.69 302 ARG A C 1
ATOM 2307 O O . ARG A 1 302 ? 4.676 14.309 4.596 1.00 92.69 302 ARG A O 1
ATOM 2314 N N . CYS A 1 303 ? 3.781 12.764 5.971 1.00 93.88 303 CYS A N 1
ATOM 2315 C CA . CYS A 1 303 ? 4.870 11.797 5.935 1.00 93.88 303 CYS A CA 1
ATOM 2316 C C . CYS A 1 303 ? 4.964 10.993 4.627 1.00 93.88 303 CYS A C 1
ATOM 2318 O O . CYS A 1 303 ? 5.944 10.274 4.444 1.00 93.88 303 CYS A O 1
ATOM 2320 N N . HIS A 1 304 ? 4.020 11.160 3.691 1.00 92.25 304 HIS A N 1
ATOM 2321 C CA . HIS A 1 304 ? 4.055 10.569 2.348 1.00 92.25 304 HIS A CA 1
ATOM 2322 C C . HIS A 1 304 ? 3.403 11.511 1.328 1.00 92.25 304 HIS A C 1
ATOM 2324 O O . HIS A 1 304 ? 2.200 11.752 1.360 1.00 92.25 304 HIS A O 1
ATOM 2330 N N . GLY A 1 305 ? 4.176 12.050 0.384 1.00 83.25 305 GLY A N 1
ATOM 2331 C CA . GLY A 1 305 ? 3.652 13.033 -0.569 1.00 83.25 305 GLY A CA 1
ATOM 2332 C C . GLY A 1 305 ? 2.567 12.471 -1.487 1.00 83.25 305 GLY A C 1
ATOM 2333 O O . GLY A 1 305 ? 2.783 11.469 -2.159 1.00 83.25 305 GLY A O 1
ATOM 2334 N N . GLY A 1 306 ? 1.420 13.154 -1.557 1.00 83.88 306 GLY A N 1
ATOM 2335 C CA . GLY A 1 306 ? 0.310 12.771 -2.440 1.00 83.88 306 GLY A CA 1
ATOM 2336 C C . GLY A 1 306 ? -0.465 11.533 -1.980 1.00 83.88 306 GLY A C 1
ATOM 2337 O O . GLY A 1 306 ? -1.227 10.971 -2.763 1.00 83.88 306 GLY A O 1
ATOM 2338 N N . VAL A 1 307 ? -0.272 11.106 -0.730 1.00 92.62 307 VAL A N 1
ATOM 2339 C CA . VAL A 1 307 ? -0.919 9.929 -0.153 1.00 92.62 307 VAL A CA 1
ATOM 2340 C C . VAL A 1 307 ? -2.012 10.343 0.828 1.00 92.62 307 VAL A C 1
ATOM 2342 O O . VAL A 1 307 ? -1.837 11.260 1.632 1.00 92.62 307 VAL A O 1
ATOM 2345 N N . MET A 1 308 ? -3.141 9.639 0.775 1.00 96.00 308 MET A N 1
ATOM 2346 C CA . MET A 1 308 ? -4.280 9.855 1.664 1.00 96.00 308 MET A CA 1
ATOM 2347 C C . MET A 1 308 ? -4.467 8.657 2.592 1.00 96.00 308 MET A C 1
ATOM 2349 O O . MET A 1 308 ? -4.593 7.526 2.127 1.00 96.00 308 MET A O 1
ATOM 2353 N N . LEU A 1 309 ? -4.563 8.907 3.895 1.00 97.75 309 LEU A N 1
ATOM 2354 C CA . LEU A 1 309 ? -5.150 7.967 4.840 1.00 97.75 309 LEU A CA 1
ATOM 2355 C C . LEU A 1 309 ? -6.673 8.086 4.763 1.00 97.75 309 LEU A C 1
ATOM 2357 O O . LEU A 1 309 ? -7.232 9.183 4.758 1.00 97.75 309 LEU A O 1
ATOM 2361 N N . ILE A 1 310 ? -7.343 6.948 4.690 1.00 98.12 310 ILE A N 1
ATOM 2362 C CA . ILE A 1 310 ? -8.789 6.826 4.587 1.00 98.12 310 ILE A CA 1
ATOM 2363 C C . ILE A 1 310 ? -9.268 6.000 5.766 1.00 98.12 310 ILE A C 1
ATOM 2365 O O . ILE A 1 310 ? -8.742 4.921 6.022 1.00 98.12 310 ILE A O 1
ATOM 2369 N N . GLU A 1 311 ? -10.319 6.462 6.427 1.00 98.31 311 GLU A N 1
ATOM 2370 C CA . GLU A 1 311 ? -11.066 5.671 7.395 1.00 98.31 311 GLU A CA 1
ATOM 2371 C C . GLU A 1 311 ? -12.499 5.493 6.910 1.00 98.31 311 GLU A C 1
ATOM 2373 O O . GLU A 1 311 ? -13.174 6.452 6.525 1.00 98.31 311 GLU A O 1
ATOM 2378 N N . THR A 1 312 ? -12.962 4.246 6.924 1.00 98.00 312 THR A N 1
ATOM 2379 C CA . THR A 1 312 ? -14.323 3.869 6.539 1.00 98.00 312 THR A CA 1
ATOM 2380 C C . THR A 1 312 ? -15.059 3.278 7.730 1.00 98.00 312 THR A C 1
ATOM 2382 O O . THR A 1 312 ? -14.511 2.441 8.447 1.00 98.00 312 THR A O 1
ATOM 2385 N N . GLN A 1 313 ? -16.306 3.693 7.937 1.00 97.56 313 GLN A N 1
ATOM 2386 C CA . GLN A 1 313 ? -17.179 3.106 8.951 1.00 97.56 313 GLN A CA 1
ATOM 2387 C C . GLN A 1 313 ? -18.070 2.037 8.327 1.00 97.56 313 GLN A C 1
ATOM 2389 O O . GLN A 1 313 ? -18.701 2.286 7.300 1.00 97.56 313 GLN A O 1
ATOM 2394 N N . GLY A 1 314 ? -18.163 0.874 8.976 1.00 95.44 314 GLY A N 1
ATOM 2395 C CA . GLY A 1 314 ? -18.946 -0.277 8.518 1.00 95.44 314 GLY A CA 1
ATOM 2396 C C . GLY A 1 314 ? -19.575 -1.077 9.661 1.00 95.44 314 GLY A C 1
ATOM 2397 O O . GLY A 1 314 ? -19.604 -0.627 10.804 1.00 95.44 314 GLY A O 1
ATOM 2398 N N . ARG A 1 315 ? -20.147 -2.243 9.357 1.00 92.00 315 ARG A N 1
ATOM 2399 C CA . ARG A 1 315 ? -20.547 -3.279 10.316 1.00 92.00 315 ARG A CA 1
ATOM 2400 C C . ARG A 1 315 ? -19.802 -4.568 10.040 1.00 92.00 315 ARG A C 1
ATOM 2402 O O . ARG A 1 315 ? -19.655 -4.966 8.889 1.00 92.00 315 ARG A O 1
ATOM 2409 N N . VAL A 1 316 ? -19.446 -5.257 11.112 1.00 83.81 316 VAL A N 1
ATOM 2410 C CA . VAL A 1 316 ? -18.914 -6.620 11.060 1.00 83.81 316 VAL A CA 1
ATOM 2411 C C . VAL A 1 316 ? -20.009 -7.648 11.339 1.00 83.81 316 VAL A C 1
ATOM 2413 O O . VAL A 1 316 ? -21.132 -7.309 11.736 1.00 83.81 316 VAL A O 1
ATOM 2416 N N . SER A 1 317 ? -19.683 -8.924 11.133 1.00 69.44 317 SER A N 1
ATOM 2417 C CA . SER A 1 317 ? -20.537 -10.048 11.524 1.00 69.44 317 SER A CA 1
ATOM 2418 C C . SER A 1 317 ? -20.919 -9.926 13.005 1.00 69.44 317 SER A C 1
ATOM 2420 O O . SER A 1 317 ? -20.061 -9.719 13.855 1.00 69.44 317 SER A O 1
ATOM 2422 N N . GLY A 1 318 ? -22.215 -10.003 13.320 1.00 73.44 318 GLY A N 1
ATOM 2423 C CA . GLY A 1 318 ? -22.733 -9.744 14.675 1.00 73.44 318 GLY A CA 1
ATOM 2424 C C . GLY A 1 318 ? -23.241 -8.314 14.909 1.00 73.44 318 GLY A C 1
ATOM 2425 O O . GLY A 1 318 ? -23.818 -8.039 15.954 1.00 73.44 318 GLY A O 1
ATOM 2426 N N . GLY A 1 319 ? -23.104 -7.415 13.927 1.00 83.94 319 GLY A N 1
ATOM 2427 C CA . GLY A 1 319 ? -23.760 -6.103 13.921 1.00 83.94 319 GLY A CA 1
ATOM 2428 C C . GLY A 1 319 ? -22.986 -4.971 14.599 1.00 83.94 319 GLY A C 1
ATOM 2429 O O . GLY A 1 319 ? -23.452 -3.830 14.555 1.00 83.94 319 GLY A O 1
ATOM 2430 N N . ALA A 1 320 ? -21.809 -5.249 15.171 1.00 89.38 320 ALA A N 1
ATOM 2431 C CA . ALA A 1 320 ? -20.939 -4.220 15.733 1.00 89.38 320 ALA A CA 1
ATOM 2432 C C . ALA A 1 320 ? -20.468 -3.246 14.641 1.00 89.38 320 ALA A C 1
ATOM 2434 O O . ALA A 1 320 ? -20.211 -3.648 13.505 1.00 89.38 320 ALA A O 1
ATOM 2435 N N . THR A 1 321 ? -20.377 -1.960 14.985 1.00 93.50 321 THR A N 1
ATOM 2436 C CA . THR A 1 321 ? -19.866 -0.914 14.087 1.00 93.50 321 THR A CA 1
ATOM 2437 C C . THR A 1 321 ? -18.383 -0.702 14.363 1.00 93.50 321 THR A C 1
ATOM 2439 O O . THR A 1 321 ? -17.980 -0.643 15.523 1.00 93.50 321 THR A O 1
ATOM 2442 N N . GLY A 1 322 ? -17.581 -0.606 13.307 1.00 94.56 322 GLY A N 1
ATOM 2443 C CA . GLY A 1 322 ? -16.132 -0.455 13.411 1.00 94.56 322 GLY A CA 1
ATOM 2444 C C . GLY A 1 322 ? -15.559 0.434 12.320 1.00 94.56 322 GLY A C 1
ATOM 2445 O O . GLY A 1 322 ? -16.260 0.804 11.372 1.00 94.56 322 GLY A O 1
ATOM 2446 N N . ILE A 1 323 ? -14.269 0.735 12.462 1.00 96.31 323 ILE A N 1
ATOM 2447 C CA . ILE A 1 323 ? -13.489 1.519 11.502 1.00 96.31 323 ILE A CA 1
ATOM 2448 C C . ILE A 1 323 ? -12.498 0.606 10.793 1.00 96.31 323 ILE A C 1
ATOM 2450 O O . ILE A 1 323 ? -11.779 -0.140 11.448 1.00 96.31 323 ILE A O 1
ATOM 2454 N N . ALA A 1 324 ? -12.452 0.675 9.468 1.00 96.81 324 ALA A N 1
ATOM 2455 C CA . ALA A 1 324 ? -11.387 0.079 8.672 1.00 96.81 324 ALA A CA 1
ATOM 2456 C C . ALA A 1 324 ? -10.589 1.179 7.980 1.00 96.81 324 ALA A C 1
ATOM 2458 O O . ALA A 1 324 ? -11.180 2.084 7.376 1.00 96.81 324 ALA A O 1
ATOM 2459 N N . SER A 1 325 ? -9.266 1.071 8.056 1.00 97.62 325 SER A N 1
ATOM 2460 C CA . SER A 1 325 ? -8.341 2.078 7.545 1.00 97.62 325 SER A CA 1
ATOM 2461 C C . SER A 1 325 ? -7.641 1.595 6.276 1.00 97.62 325 SER A C 1
ATOM 2463 O O . SER A 1 325 ? -7.304 0.419 6.130 1.00 97.62 325 SER A O 1
ATOM 2465 N N . PHE A 1 326 ? -7.426 2.515 5.344 1.00 97.06 326 PHE A N 1
ATOM 2466 C CA . PHE A 1 326 ? -6.771 2.267 4.065 1.00 97.06 326 PHE A CA 1
ATOM 2467 C C . PHE A 1 326 ? -5.836 3.419 3.731 1.00 97.06 326 PHE A C 1
ATOM 2469 O O . PHE A 1 326 ? -6.084 4.558 4.116 1.00 97.06 326 PHE A O 1
ATOM 2476 N N . VAL A 1 327 ? -4.802 3.142 2.950 1.00 96.00 327 VAL A N 1
ATOM 2477 C CA . VAL A 1 327 ? -3.956 4.171 2.358 1.00 96.00 327 VAL A CA 1
ATOM 2478 C C . VAL A 1 327 ? -4.173 4.191 0.854 1.00 96.00 327 VAL A C 1
ATOM 2480 O O . VAL A 1 327 ? -4.038 3.169 0.183 1.00 96.00 327 VAL A O 1
ATOM 2483 N N . LEU A 1 328 ? -4.517 5.360 0.324 1.00 91.56 328 LEU A N 1
ATOM 2484 C CA . LEU A 1 328 ? -4.686 5.600 -1.100 1.00 91.56 328 LEU A CA 1
ATOM 2485 C C . LEU A 1 328 ? -3.480 6.357 -1.645 1.00 91.56 328 LEU A C 1
ATOM 2487 O O . LEU A 1 328 ? -3.145 7.453 -1.196 1.00 91.56 328 LEU A O 1
ATOM 2491 N N . THR A 1 329 ? -2.868 5.752 -2.651 1.00 86.44 329 THR A N 1
ATOM 2492 C CA . THR A 1 329 ? -1.836 6.346 -3.502 1.00 86.44 329 THR A CA 1
ATOM 2493 C C . THR A 1 329 ? -2.412 6.575 -4.899 1.00 86.44 329 THR A C 1
ATOM 2495 O O . THR A 1 329 ? -3.524 6.137 -5.192 1.00 86.44 329 THR A O 1
ATOM 2498 N N . GLU A 1 330 ? -1.640 7.185 -5.796 1.00 76.88 330 GLU A N 1
ATOM 2499 C CA . GLU A 1 330 ? -2.015 7.304 -7.213 1.00 76.88 330 GLU A CA 1
ATOM 2500 C C . GLU A 1 330 ? -2.315 5.941 -7.869 1.00 76.88 330 GLU A C 1
ATOM 2502 O O . GLU A 1 330 ? -3.186 5.843 -8.727 1.00 76.88 330 GLU A O 1
ATOM 2507 N N . ASN A 1 331 ? -1.629 4.875 -7.436 1.00 69.62 331 ASN A N 1
ATOM 2508 C CA . ASN A 1 331 ? -1.623 3.590 -8.141 1.00 69.62 331 ASN A CA 1
ATOM 2509 C C . ASN A 1 331 ? -2.306 2.440 -7.385 1.00 69.62 331 ASN A C 1
ATOM 2511 O O . ASN A 1 331 ? -2.558 1.391 -7.976 1.00 69.62 331 ASN A O 1
ATOM 2515 N N . LYS A 1 332 ? -2.547 2.582 -6.078 1.00 78.56 332 LYS A N 1
ATOM 2516 C CA . LYS A 1 332 ? -3.001 1.487 -5.207 1.00 78.56 332 LYS A CA 1
ATOM 2517 C C . LYS A 1 332 ? -3.819 1.973 -4.016 1.00 78.56 332 LYS A C 1
ATOM 2519 O O . LYS A 1 332 ? -3.565 3.053 -3.479 1.00 78.56 332 LYS A O 1
ATOM 2524 N N . VAL A 1 333 ? -4.707 1.093 -3.548 1.00 88.38 333 VAL A N 1
ATOM 2525 C CA . VAL A 1 333 ? -5.352 1.159 -2.231 1.00 88.38 333 VAL A CA 1
ATOM 2526 C C . VAL A 1 333 ? -4.789 0.043 -1.355 1.00 88.38 333 VAL A C 1
ATOM 2528 O O . VAL A 1 333 ? -5.069 -1.128 -1.604 1.00 88.38 333 VAL A O 1
ATOM 2531 N N . LEU A 1 334 ? -4.022 0.386 -0.325 1.00 90.81 334 LEU A N 1
ATOM 2532 C CA . LEU A 1 334 ? -3.459 -0.568 0.631 1.00 90.81 334 LEU A CA 1
ATOM 2533 C C . LEU A 1 334 ? -4.357 -0.654 1.866 1.00 90.81 334 LEU A C 1
ATOM 2535 O O . LEU A 1 334 ? -4.796 0.372 2.382 1.00 90.81 334 LEU A O 1
ATOM 2539 N N . ALA A 1 335 ? -4.651 -1.866 2.333 1.00 93.25 335 ALA A N 1
ATOM 2540 C CA . ALA A 1 335 ? -5.373 -2.059 3.587 1.00 93.25 335 ALA A CA 1
ATOM 2541 C C . ALA A 1 335 ? -4.417 -1.907 4.771 1.00 93.25 335 ALA A C 1
ATOM 2543 O O . ALA A 1 335 ? -3.320 -2.462 4.759 1.00 93.25 335 ALA A O 1
ATOM 2544 N N . VAL A 1 336 ? -4.853 -1.186 5.802 1.00 95.25 336 VAL A N 1
ATOM 2545 C CA . VAL A 1 336 ? -4.153 -1.127 7.085 1.00 95.25 336 VAL A CA 1
ATOM 2546 C C . VAL A 1 336 ? -4.662 -2.294 7.925 1.00 95.25 336 VAL A C 1
ATOM 2548 O O . VAL A 1 336 ? -5.683 -2.204 8.603 1.00 95.25 336 VAL A O 1
ATOM 2551 N N . ASP A 1 337 ? -3.977 -3.428 7.817 1.00 91.38 337 ASP A N 1
ATOM 2552 C CA . ASP A 1 337 ? -4.394 -4.714 8.391 1.00 91.38 337 ASP A CA 1
ATOM 2553 C C . ASP A 1 337 ? -3.847 -4.980 9.805 1.00 91.38 337 ASP A C 1
ATOM 2555 O O . ASP A 1 337 ? -3.981 -6.083 10.330 1.00 91.38 337 ASP A O 1
ATOM 2559 N N . GLY A 1 338 ? -3.227 -3.974 10.425 1.00 92.38 338 GLY A N 1
ATOM 2560 C CA . GLY A 1 338 ? -2.581 -4.098 11.730 1.00 92.38 338 GLY A CA 1
ATOM 2561 C C . GLY A 1 338 ? -1.144 -4.615 11.671 1.00 92.38 338 GLY A C 1
ATOM 2562 O O . GLY A 1 338 ? -0.436 -4.524 12.666 1.00 92.38 338 GLY A O 1
ATOM 2563 N N . THR A 1 339 ? -0.663 -5.120 10.534 1.00 91.75 339 THR A N 1
ATOM 2564 C CA . THR A 1 339 ? 0.749 -5.496 10.374 1.00 91.75 339 THR A CA 1
ATOM 2565 C C . THR A 1 339 ? 1.590 -4.288 9.952 1.00 91.75 339 THR A C 1
ATOM 2567 O O . THR A 1 339 ? 1.055 -3.250 9.569 1.00 91.75 339 THR A O 1
ATOM 2570 N N . SER A 1 340 ? 2.922 -4.400 9.977 1.00 91.38 340 SER A N 1
ATOM 2571 C CA . SER A 1 340 ? 3.798 -3.389 9.364 1.00 91.38 340 SER A CA 1
ATOM 2572 C C . SER A 1 340 ? 4.005 -3.603 7.856 1.00 91.38 340 SER A C 1
ATOM 2574 O O . SER A 1 340 ? 4.625 -2.773 7.195 1.00 91.38 340 SER A O 1
ATOM 2576 N N . ALA A 1 341 ? 3.486 -4.687 7.265 1.00 88.69 341 ALA A N 1
ATOM 2577 C CA . ALA A 1 341 ? 3.751 -5.017 5.864 1.00 88.69 341 ALA A CA 1
ATOM 2578 C C . ALA A 1 341 ? 3.253 -3.925 4.903 1.00 88.69 341 ALA A C 1
ATOM 2580 O O . ALA A 1 341 ? 3.977 -3.546 3.982 1.00 88.69 341 ALA A O 1
ATOM 2581 N N . TRP A 1 342 ? 2.063 -3.367 5.152 1.00 92.12 342 TRP A N 1
ATOM 2582 C CA . TRP A 1 342 ? 1.481 -2.323 4.303 1.00 92.12 342 TRP A CA 1
ATOM 2583 C C . TRP A 1 342 ? 2.311 -1.031 4.302 1.00 92.12 342 TRP A C 1
ATOM 2585 O O . TRP A 1 342 ? 2.430 -0.394 3.256 1.00 92.12 342 TRP A O 1
ATOM 2595 N N . ILE A 1 343 ? 2.910 -0.637 5.438 1.00 94.38 343 ILE A N 1
ATOM 2596 C CA . ILE A 1 343 ? 3.696 0.604 5.511 1.00 94.38 343 ILE A CA 1
ATOM 2597 C C . ILE A 1 343 ? 5.079 0.418 4.887 1.00 94.38 343 ILE A C 1
ATOM 2599 O O . ILE A 1 343 ? 5.587 1.330 4.240 1.00 94.38 343 ILE A O 1
ATOM 2603 N N . HIS A 1 344 ? 5.659 -0.782 4.985 1.00 87.75 344 HIS A N 1
ATOM 2604 C CA . HIS A 1 344 ? 6.872 -1.118 4.242 1.00 87.75 344 HIS A CA 1
ATOM 2605 C C . HIS A 1 344 ? 6.611 -1.148 2.730 1.00 87.75 344 HIS A C 1
ATOM 2607 O O . HIS A 1 344 ? 7.403 -0.592 1.974 1.00 87.75 344 HIS A O 1
ATOM 2613 N N . GLU A 1 345 ? 5.481 -1.710 2.281 1.00 86.12 345 GLU A N 1
ATOM 2614 C CA . GLU A 1 345 ? 5.078 -1.645 0.870 1.00 86.12 345 GLU A CA 1
ATOM 2615 C C . GLU A 1 345 ? 4.865 -0.197 0.409 1.00 86.12 345 GLU A C 1
ATOM 2617 O O . GLU A 1 345 ? 5.313 0.179 -0.675 1.00 86.12 345 GLU A O 1
ATOM 2622 N N . LEU A 1 346 ? 4.229 0.636 1.237 1.00 89.75 346 LEU A N 1
ATOM 2623 C CA . LEU A 1 346 ? 4.037 2.054 0.951 1.00 89.75 346 LEU A CA 1
ATOM 2624 C C . LEU A 1 346 ? 5.378 2.789 0.812 1.00 89.75 346 LEU A C 1
ATOM 2626 O O . LEU A 1 346 ? 5.586 3.503 -0.168 1.00 89.75 346 LEU A O 1
ATOM 2630 N N . ASN A 1 347 ? 6.305 2.587 1.749 1.00 89.62 347 ASN A N 1
ATOM 2631 C CA . ASN A 1 347 ? 7.639 3.187 1.696 1.00 89.62 347 ASN A CA 1
ATOM 2632 C C . ASN A 1 347 ? 8.417 2.740 0.458 1.00 89.62 347 ASN A C 1
ATOM 2634 O O . ASN A 1 347 ? 9.065 3.561 -0.184 1.00 89.62 347 ASN A O 1
ATOM 2638 N N . ASP A 1 348 ? 8.320 1.468 0.085 1.00 83.44 348 ASP A N 1
ATOM 2639 C CA . ASP A 1 348 ? 8.927 0.943 -1.136 1.00 83.44 348 ASP A CA 1
ATOM 2640 C C . ASP A 1 348 ? 8.323 1.566 -2.405 1.00 83.44 348 ASP A C 1
ATOM 2642 O O . ASP A 1 348 ? 9.027 1.769 -3.398 1.00 83.44 348 ASP A O 1
ATOM 2646 N N . ALA A 1 349 ? 7.015 1.835 -2.394 1.00 79.38 349 ALA A N 1
ATOM 2647 C CA . ALA A 1 349 ? 6.277 2.314 -3.556 1.00 79.38 349 ALA A CA 1
ATOM 2648 C C . ALA A 1 349 ? 6.460 3.817 -3.809 1.00 79.38 349 ALA A C 1
ATOM 2650 O O . ALA A 1 349 ? 6.687 4.213 -4.954 1.00 79.38 349 ALA A O 1
ATOM 2651 N N . VAL A 1 350 ? 6.339 4.644 -2.766 1.00 82.75 350 VAL A N 1
ATOM 2652 C CA . VAL A 1 350 ? 6.351 6.116 -2.889 1.00 82.75 350 VAL A CA 1
ATOM 2653 C C . VAL A 1 350 ? 7.484 6.797 -2.116 1.00 82.75 350 VAL A C 1
ATOM 2655 O O . VAL A 1 350 ? 7.780 7.959 -2.383 1.00 82.75 350 VAL A O 1
ATOM 2658 N N . GLY A 1 351 ? 8.158 6.086 -1.209 1.00 83.94 351 GLY A N 1
ATOM 2659 C CA . GLY A 1 351 ? 9.178 6.647 -0.323 1.00 83.94 351 GLY A CA 1
ATOM 2660 C C . GLY A 1 351 ? 8.580 7.451 0.840 1.00 83.94 351 GLY A C 1
ATOM 2661 O O . GLY A 1 351 ? 7.611 8.191 0.650 1.00 83.94 351 GLY A O 1
ATOM 2662 N N . PRO A 1 352 ? 9.146 7.363 2.056 1.00 90.88 352 PRO A N 1
ATOM 2663 C CA . PRO A 1 352 ? 8.706 8.206 3.157 1.00 90.88 352 PRO A CA 1
ATOM 2664 C C . PRO A 1 352 ? 9.262 9.634 2.998 1.00 90.88 352 PRO A C 1
ATOM 2666 O O . PRO A 1 352 ? 10.405 9.868 2.591 1.00 90.88 352 PRO A O 1
ATOM 2669 N N . HIS A 1 353 ? 8.445 10.628 3.325 1.00 91.38 353 HIS A N 1
ATOM 2670 C CA . HIS A 1 353 ? 8.810 12.041 3.342 1.00 91.38 353 HIS A CA 1
ATOM 2671 C C . HIS A 1 353 ? 9.216 12.454 4.758 1.00 91.38 353 HIS A C 1
ATOM 2673 O O . HIS A 1 353 ? 8.409 12.957 5.527 1.00 91.38 353 HIS A O 1
ATOM 2679 N N . LEU A 1 354 ? 10.483 12.221 5.111 1.00 90.69 354 LEU A N 1
ATOM 2680 C CA . LEU A 1 354 ? 11.020 12.449 6.464 1.00 90.69 354 LEU A CA 1
ATOM 2681 C C . LEU A 1 354 ? 11.999 13.634 6.525 1.00 90.69 354 LEU A C 1
ATOM 2683 O O . LEU A 1 354 ? 12.920 13.661 7.346 1.00 90.69 354 LEU A O 1
ATOM 2687 N N . GLN A 1 355 ? 11.874 14.601 5.611 1.00 81.62 355 GLN A N 1
ATOM 2688 C CA . GLN A 1 355 ? 12.846 15.694 5.495 1.00 81.62 355 GLN A CA 1
ATOM 2689 C C . GLN A 1 355 ? 12.700 16.742 6.606 1.00 81.62 355 GLN A C 1
ATOM 2691 O O . GLN A 1 355 ? 13.704 17.331 7.007 1.00 81.62 355 GLN A O 1
ATOM 2696 N N . ASP A 1 356 ? 11.493 16.935 7.135 1.00 87.94 356 ASP A N 1
ATOM 2697 C CA . ASP A 1 356 ? 11.210 17.854 8.236 1.00 87.94 356 ASP A CA 1
ATOM 2698 C C . ASP A 1 356 ? 10.701 17.122 9.487 1.00 87.94 356 ASP A C 1
ATOM 2700 O O . ASP A 1 356 ? 10.226 15.990 9.420 1.00 87.94 356 ASP A O 1
ATOM 2704 N N . GLU A 1 357 ? 10.831 17.771 10.643 1.00 90.50 357 GLU A N 1
ATOM 2705 C CA . GLU A 1 357 ? 10.480 17.189 11.943 1.00 90.50 357 GLU A CA 1
ATOM 2706 C C . GLU A 1 357 ? 8.990 16.853 12.067 1.00 90.50 357 GLU A C 1
ATOM 2708 O O . GLU A 1 357 ? 8.649 15.773 12.543 1.00 90.50 357 GLU A O 1
ATOM 2713 N N . GLY A 1 358 ? 8.104 17.724 11.572 1.00 91.75 358 GLY A N 1
ATOM 2714 C CA . GLY A 1 358 ? 6.660 17.492 11.625 1.00 91.75 358 GLY A CA 1
ATOM 2715 C C . GLY A 1 358 ? 6.255 16.244 10.845 1.00 91.75 358 GLY A C 1
ATOM 2716 O O . GLY A 1 358 ? 5.480 15.433 11.339 1.00 91.75 358 GLY A O 1
ATOM 2717 N N . ALA A 1 359 ? 6.847 16.033 9.668 1.00 92.69 359 ALA A N 1
ATOM 2718 C CA . ALA A 1 359 ? 6.599 14.829 8.884 1.00 92.69 359 ALA A CA 1
ATOM 2719 C C . ALA A 1 359 ? 7.105 13.549 9.578 1.00 92.69 359 ALA A C 1
ATOM 2721 O O . ALA A 1 359 ? 6.472 12.501 9.469 1.00 92.69 359 ALA A O 1
ATOM 2722 N N . ARG A 1 360 ? 8.206 13.620 10.339 1.00 94.81 360 ARG A N 1
ATOM 2723 C CA . ARG A 1 360 ? 8.689 12.477 11.136 1.00 94.81 360 ARG A CA 1
ATOM 2724 C C . ARG A 1 360 ? 7.757 12.157 12.300 1.00 94.81 360 ARG A C 1
ATOM 2726 O O . ARG A 1 360 ? 7.459 10.988 12.520 1.00 94.81 360 ARG A O 1
ATOM 2733 N N . LEU A 1 361 ? 7.268 13.176 13.007 1.00 95.06 361 LEU A N 1
ATOM 2734 C CA . LEU A 1 361 ? 6.294 12.999 14.087 1.00 95.06 361 LEU A CA 1
ATOM 2735 C C . LEU A 1 361 ? 4.999 12.365 13.564 1.00 95.06 361 LEU A C 1
ATOM 2737 O O . LEU A 1 361 ? 4.505 11.404 14.150 1.00 95.06 361 LEU A O 1
ATOM 2741 N N . ASP A 1 362 ? 4.493 12.835 12.422 1.00 95.00 362 ASP A N 1
ATOM 2742 C CA . ASP A 1 362 ? 3.311 12.250 11.782 1.00 95.00 362 ASP A CA 1
ATOM 2743 C C . ASP A 1 362 ? 3.558 10.805 11.333 1.00 95.00 362 ASP A C 1
ATOM 2745 O O . ASP A 1 362 ? 2.670 9.963 11.448 1.00 95.00 362 ASP A O 1
ATOM 2749 N N . TYR A 1 363 ? 4.772 10.478 10.880 1.00 96.94 363 TYR A N 1
ATOM 2750 C CA . TYR A 1 363 ? 5.143 9.101 10.554 1.00 96.94 363 TYR A CA 1
ATOM 2751 C C . TYR A 1 363 ? 5.124 8.190 11.791 1.00 96.94 363 TYR A C 1
ATOM 2753 O O . TYR A 1 363 ? 4.545 7.105 11.736 1.00 96.94 363 TYR A O 1
ATOM 2761 N N . ILE A 1 364 ? 5.700 8.631 12.917 1.00 97.00 364 ILE A N 1
ATOM 2762 C CA . ILE A 1 364 ? 5.670 7.874 14.180 1.00 97.00 364 ILE A CA 1
ATOM 2763 C C . ILE A 1 364 ? 4.231 7.667 14.647 1.00 97.00 364 ILE A C 1
ATOM 2765 O O . ILE A 1 364 ? 3.843 6.539 14.943 1.00 97.00 364 ILE A O 1
ATOM 2769 N N . ARG A 1 365 ? 3.409 8.720 14.649 1.00 95.94 365 ARG A N 1
ATOM 2770 C CA . ARG A 1 365 ? 1.989 8.609 15.008 1.00 95.94 365 ARG A CA 1
ATOM 2771 C C . ARG A 1 365 ? 1.255 7.624 14.103 1.00 95.94 365 ARG A C 1
ATOM 2773 O O . ARG A 1 365 ? 0.494 6.807 14.616 1.00 95.94 365 ARG A O 1
ATOM 2780 N N . LEU A 1 366 ? 1.502 7.669 12.791 1.00 96.56 366 LEU A N 1
ATOM 2781 C CA . LEU A 1 366 ? 0.877 6.770 11.821 1.00 96.56 366 LEU A CA 1
ATOM 2782 C C . LEU A 1 366 ? 1.254 5.319 12.104 1.00 96.56 366 LEU A C 1
ATOM 2784 O O . LEU A 1 366 ? 0.371 4.472 12.219 1.00 96.56 366 LEU A O 1
ATOM 2788 N N . PHE A 1 367 ? 2.551 5.048 12.253 1.00 96.38 367 PHE A N 1
ATOM 2789 C CA . PHE A 1 367 ? 3.063 3.713 12.536 1.00 96.38 367 PHE A CA 1
ATOM 2790 C C . PHE A 1 367 ? 2.472 3.165 13.841 1.00 96.38 367 PHE A C 1
ATOM 2792 O O . PHE A 1 367 ? 1.864 2.097 13.844 1.00 96.38 367 PHE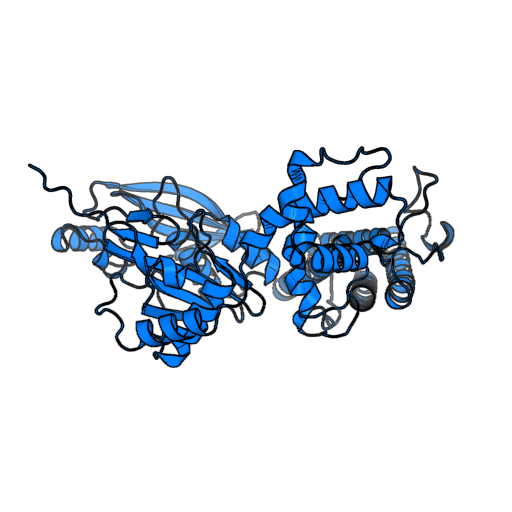 A O 1
ATOM 2799 N N . MET A 1 368 ? 2.565 3.934 14.926 1.00 95.81 368 MET A N 1
ATOM 2800 C CA . MET A 1 368 ? 2.167 3.508 16.269 1.00 95.81 368 MET A CA 1
ATOM 2801 C C . MET A 1 368 ? 0.648 3.352 16.435 1.00 95.81 368 MET A C 1
ATOM 2803 O O . MET A 1 368 ? 0.197 2.498 17.195 1.00 95.81 368 MET A O 1
ATOM 2807 N N . ASN A 1 369 ? -0.160 4.124 15.697 1.00 94.38 369 ASN A N 1
ATOM 2808 C CA . ASN A 1 369 ? -1.619 3.985 15.730 1.00 94.38 369 ASN A CA 1
ATOM 2809 C C . ASN A 1 369 ? -2.172 2.874 14.829 1.00 94.38 369 ASN A C 1
ATOM 2811 O O . ASN A 1 369 ? -3.311 2.448 15.040 1.00 94.38 369 ASN A O 1
ATOM 2815 N N . CYS A 1 370 ? -1.408 2.431 13.829 1.00 94.44 370 CYS A N 1
ATOM 2816 C CA . CYS A 1 370 ? -1.884 1.502 12.804 1.00 94.44 370 CYS A CA 1
ATOM 2817 C C . CYS A 1 370 ? -1.277 0.101 12.913 1.00 94.44 370 CYS A C 1
ATOM 2819 O O . CYS A 1 370 ? -1.943 -0.866 12.551 1.00 94.44 370 CYS A O 1
ATOM 2821 N N . VAL A 1 371 ? -0.034 -0.019 13.384 1.00 93.25 371 VAL A N 1
ATOM 2822 C CA . VAL A 1 371 ? 0.633 -1.308 13.593 1.00 93.25 371 VAL A CA 1
ATOM 2823 C C . VAL A 1 371 ? 0.255 -1.855 14.964 1.00 93.25 371 VAL A C 1
ATOM 2825 O O . VAL A 1 371 ? 0.196 -1.128 15.956 1.00 93.25 371 VAL A O 1
ATOM 2828 N N . ARG A 1 372 ? -0.017 -3.156 15.011 1.00 92.19 372 ARG A N 1
ATOM 2829 C CA . ARG A 1 372 ? -0.478 -3.872 16.192 1.00 92.19 372 ARG A CA 1
ATOM 2830 C C . ARG A 1 372 ? 0.481 -4.984 16.572 1.00 92.19 372 ARG A C 1
ATOM 2832 O O . ARG A 1 372 ? 0.991 -5.709 15.719 1.00 92.19 372 ARG A O 1
ATOM 2839 N N . HIS A 1 373 ? 0.656 -5.160 17.871 1.00 86.50 373 HIS A N 1
ATOM 2840 C CA . HIS A 1 373 ? 1.346 -6.284 18.478 1.00 86.50 373 HIS A CA 1
ATOM 2841 C C . HIS A 1 373 ? 0.373 -6.997 19.415 1.00 86.50 373 HIS A C 1
ATOM 2843 O O . HIS A 1 373 ? -0.366 -6.356 20.154 1.00 86.50 373 HIS A O 1
ATOM 2849 N N . GLU A 1 374 ? 0.297 -8.326 19.323 1.00 83.44 374 GLU A N 1
ATOM 2850 C CA . GLU A 1 374 ? -0.645 -9.135 20.117 1.00 83.44 374 GLU A CA 1
ATOM 2851 C C . GLU A 1 374 ? -2.111 -8.632 20.070 1.00 83.44 374 GLU A C 1
ATOM 2853 O O . GLU A 1 374 ? -2.858 -8.776 21.034 1.00 83.44 374 GLU A O 1
ATOM 2858 N N . GLY A 1 375 ? -2.527 -8.051 18.935 1.00 82.00 375 GLY A N 1
ATOM 2859 C CA . GLY A 1 375 ? -3.891 -7.558 18.689 1.00 82.00 375 GLY A CA 1
ATOM 2860 C C . GLY A 1 375 ? -4.135 -6.079 19.018 1.00 82.00 375 GLY A C 1
ATOM 2861 O O . GLY A 1 375 ? -5.130 -5.510 18.559 1.00 82.00 375 GLY A O 1
ATOM 2862 N N . GLU A 1 376 ? -3.213 -5.412 19.713 1.00 85.75 376 GLU A N 1
ATOM 2863 C CA . GLU A 1 376 ? -3.365 -4.021 20.147 1.00 85.75 376 GLU A CA 1
ATOM 2864 C C . GLU A 1 376 ? -2.303 -3.094 19.559 1.00 85.75 376 GLU A C 1
ATOM 2866 O O . GLU A 1 376 ? -1.203 -3.510 19.211 1.00 85.75 376 GLU A O 1
ATOM 2871 N N . ARG A 1 377 ? -2.654 -1.815 19.414 1.00 91.50 377 ARG A N 1
ATOM 2872 C CA . ARG A 1 377 ? -1.730 -0.768 18.964 1.00 91.50 377 ARG A CA 1
ATOM 2873 C C . ARG A 1 377 ? -0.977 -0.168 20.150 1.00 91.50 377 ARG A C 1
ATOM 2875 O O . ARG A 1 377 ? -1.508 -0.127 21.259 1.00 91.50 377 ARG A O 1
ATOM 2882 N N . PHE A 1 378 ? 0.208 0.374 19.900 1.00 92.94 378 PHE A N 1
ATOM 2883 C CA . PHE A 1 378 ? 0.942 1.174 20.882 1.00 92.94 378 PHE A CA 1
ATOM 2884 C C . PHE A 1 378 ? 0.518 2.637 20.758 1.00 92.94 378 PHE A C 1
ATOM 2886 O O . PHE A 1 378 ? 1.228 3.452 20.181 1.00 92.94 378 PHE A O 1
ATOM 2893 N N . GLN A 1 379 ? -0.677 2.970 21.240 1.00 94.94 379 GLN A N 1
ATOM 2894 C CA . GLN A 1 379 ? -1.291 4.269 20.981 1.00 94.94 379 GLN A CA 1
ATOM 2895 C C . GLN A 1 379 ? -0.510 5.413 21.658 1.00 94.94 379 GLN A C 1
ATOM 2897 O O . GLN A 1 379 ? -0.502 5.470 22.890 1.00 94.94 379 GLN A O 1
ATOM 2902 N N . PRO A 1 380 ? 0.091 6.360 20.908 1.00 96.31 380 PRO A N 1
ATOM 2903 C CA . PRO A 1 380 ? 0.690 7.551 21.504 1.00 96.31 380 PRO A CA 1
ATOM 2904 C C . PRO A 1 380 ? -0.348 8.318 22.329 1.00 96.31 380 PRO A C 1
ATOM 2906 O O . PRO A 1 380 ? -1.483 8.500 21.889 1.00 96.31 380 PRO A O 1
ATOM 2909 N N . THR A 1 381 ? 0.032 8.715 23.541 1.00 96.12 381 THR A N 1
ATOM 2910 C CA . THR A 1 381 ? -0.845 9.371 24.517 1.00 96.12 381 THR A CA 1
ATOM 2911 C C . THR A 1 381 ? -0.269 10.739 24.868 1.00 96.12 381 THR A C 1
ATOM 2913 O O . THR A 1 381 ? 0.496 10.891 25.824 1.00 96.12 381 THR A O 1
ATOM 2916 N N . GLU A 1 382 ? -0.632 11.740 24.068 1.00 94.69 382 GLU A N 1
ATOM 2917 C CA . GLU A 1 382 ? -0.208 13.133 24.243 1.00 94.69 382 GLU A CA 1
ATOM 2918 C C . GLU A 1 382 ? -1.197 13.904 25.136 1.00 94.69 382 GLU A C 1
ATOM 2920 O O . GLU A 1 382 ? -0.833 14.891 25.777 1.00 94.69 382 GLU A O 1
ATOM 2925 N N . SER A 1 383 ? -2.440 13.420 25.212 1.00 94.75 383 SER A N 1
ATOM 2926 C CA . SER A 1 383 ? -3.564 14.027 25.919 1.00 94.75 383 SER A CA 1
ATOM 2927 C C . SER A 1 383 ? -4.624 12.991 26.343 1.00 94.75 383 SER A C 1
ATOM 2929 O O . SER A 1 383 ? -4.523 11.802 26.038 1.00 94.75 383 SER A O 1
ATOM 2931 N N . PHE A 1 384 ? -5.661 13.431 27.065 1.00 94.75 384 PHE A N 1
ATOM 2932 C CA . PHE A 1 384 ? -6.826 12.587 27.378 1.00 94.75 384 PHE A CA 1
ATOM 2933 C C . PHE A 1 384 ? -7.658 12.299 26.121 1.00 94.75 384 PHE A C 1
ATOM 2935 O O . PHE A 1 384 ? -8.213 11.212 25.966 1.00 94.75 384 PHE A O 1
ATOM 2942 N N . GLU A 1 385 ? -7.740 13.280 25.226 1.00 92.75 385 GLU A N 1
ATOM 2943 C CA . GLU A 1 385 ? -8.541 13.267 24.008 1.00 92.75 385 GLU A CA 1
ATOM 2944 C C . GLU A 1 385 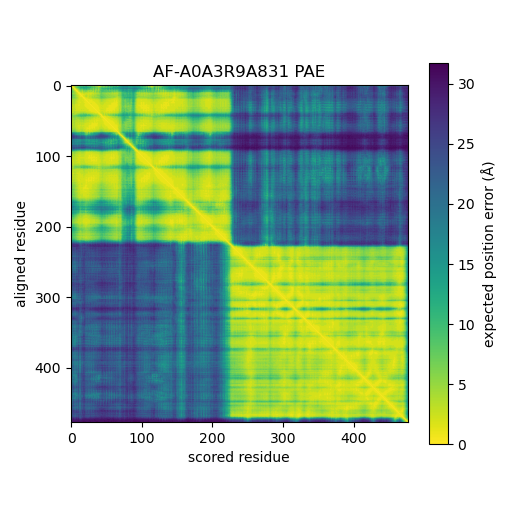? -8.150 12.114 23.076 1.00 92.75 385 GLU A C 1
ATOM 2946 O O . GLU A 1 385 ? -9.024 11.550 22.416 1.00 92.75 385 GLU A O 1
ATOM 2951 N N . ASP A 1 386 ? -6.880 11.700 23.100 1.00 92.25 386 ASP A N 1
ATOM 2952 C CA . ASP A 1 386 ? -6.377 10.561 22.329 1.00 92.25 386 ASP A CA 1
ATOM 2953 C C . ASP A 1 386 ? -7.067 9.246 22.730 1.00 92.25 386 ASP A C 1
ATOM 2955 O O . ASP A 1 386 ? -7.348 8.402 21.882 1.00 92.25 386 ASP A O 1
ATOM 2959 N N . LEU A 1 387 ? -7.383 9.069 24.016 1.00 93.06 387 LEU A N 1
ATOM 2960 C CA . LEU A 1 387 ? -7.956 7.836 24.574 1.00 93.06 387 LEU A CA 1
ATOM 2961 C C . LEU A 1 387 ? -9.449 7.954 24.909 1.00 93.06 387 LEU A C 1
ATOM 2963 O O . LEU A 1 387 ? -10.056 6.990 25.382 1.00 93.06 387 LEU A O 1
ATOM 2967 N N . ALA A 1 388 ? -10.052 9.123 24.686 1.00 91.56 388 ALA A N 1
ATOM 2968 C CA . ALA A 1 388 ? -11.398 9.433 25.153 1.00 91.56 388 ALA A CA 1
ATOM 2969 C C . ALA A 1 388 ? -12.476 8.491 24.585 1.00 91.56 388 ALA A C 1
ATOM 2971 O O . ALA A 1 388 ? -13.417 8.151 25.301 1.00 91.56 388 ALA A O 1
ATOM 2972 N N . ASP A 1 389 ? -12.335 8.026 23.336 1.00 90.12 389 ASP A N 1
ATOM 2973 C CA . ASP A 1 389 ? -13.274 7.080 22.708 1.00 90.12 389 ASP A CA 1
ATOM 2974 C C . ASP A 1 389 ? -13.216 5.674 23.328 1.00 90.12 389 ASP A C 1
ATOM 2976 O O . ASP A 1 389 ? -14.169 4.905 23.211 1.00 90.12 389 ASP A O 1
ATOM 2980 N N . ARG A 1 390 ? -12.117 5.353 24.018 1.00 92.06 390 ARG A N 1
ATOM 2981 C CA . ARG A 1 390 ? -11.874 4.076 24.697 1.00 92.06 390 ARG A CA 1
ATOM 2982 C C . ARG A 1 390 ? -12.101 4.146 26.204 1.00 92.06 390 ARG A C 1
ATOM 2984 O O . ARG A 1 390 ? -11.941 3.129 26.865 1.00 92.06 390 ARG A O 1
ATOM 2991 N N . ALA A 1 391 ? -12.445 5.295 26.779 1.00 93.81 391 ALA A N 1
ATOM 2992 C CA . ALA A 1 391 ? -12.518 5.446 28.230 1.00 93.81 391 ALA A CA 1
ATOM 2993 C C . ALA A 1 391 ? -13.602 4.546 28.863 1.00 93.81 391 ALA A C 1
ATOM 2995 O O . ALA A 1 391 ? -14.797 4.732 28.638 1.00 93.81 391 ALA A O 1
ATOM 2996 N N . ALA A 1 392 ? -13.193 3.600 29.713 1.00 93.25 392 ALA A N 1
ATOM 2997 C CA . ALA A 1 392 ? -14.096 2.805 30.550 1.00 93.25 392 ALA A CA 1
ATOM 2998 C C . ALA A 1 392 ? -14.499 3.551 31.838 1.00 93.25 392 ALA A C 1
ATOM 3000 O O . ALA A 1 392 ? -15.587 3.310 32.374 1.00 93.25 392 ALA A O 1
ATOM 3001 N N . ASP A 1 393 ? -13.623 4.452 32.302 1.00 94.69 393 ASP A N 1
ATOM 3002 C CA . ASP A 1 393 ? -13.850 5.465 33.336 1.00 94.69 393 ASP A CA 1
ATOM 3003 C C . ASP A 1 393 ? -13.121 6.759 32.932 1.00 94.69 393 ASP A C 1
ATOM 3005 O O . ASP A 1 393 ? -11.897 6.867 33.022 1.00 94.69 393 ASP A O 1
ATOM 3009 N N . ALA A 1 394 ? -13.879 7.748 32.456 1.00 94.88 394 ALA A N 1
ATOM 3010 C CA . ALA A 1 394 ? -13.319 8.994 31.941 1.00 94.88 394 ALA A CA 1
ATOM 3011 C C . ALA A 1 394 ? -12.674 9.874 33.025 1.00 94.88 394 ALA A C 1
ATOM 3013 O O . ALA A 1 394 ? -11.759 10.636 32.714 1.00 94.88 394 ALA A O 1
ATOM 3014 N N . ALA A 1 395 ? -13.141 9.799 34.276 1.00 95.50 395 ALA A N 1
ATOM 3015 C CA . ALA A 1 395 ? -12.602 10.618 35.358 1.00 95.50 395 ALA A CA 1
ATOM 3016 C C . ALA A 1 395 ? -11.236 10.084 35.795 1.00 95.50 395 ALA A C 1
ATOM 3018 O O . ALA A 1 395 ? -10.271 10.846 35.848 1.00 95.50 395 ALA A O 1
ATOM 3019 N N . LEU A 1 396 ? -11.146 8.769 36.018 1.00 94.44 396 LEU A N 1
ATOM 3020 C CA . LEU A 1 396 ? -9.888 8.108 36.359 1.00 94.44 396 LEU A CA 1
ATOM 3021 C C . LEU A 1 396 ? -8.869 8.209 35.216 1.00 94.44 396 LEU A C 1
ATOM 3023 O O . LEU A 1 396 ? -7.704 8.516 35.457 1.00 94.44 396 LEU A O 1
ATOM 3027 N N . LEU A 1 397 ? -9.303 8.023 33.963 1.00 96.19 397 LEU A N 1
ATOM 3028 C CA . LEU A 1 397 ? -8.416 8.168 32.807 1.00 96.19 397 LEU A CA 1
ATOM 3029 C C . LEU A 1 397 ? -7.834 9.582 32.705 1.00 96.19 397 LEU A C 1
ATOM 3031 O O . LEU A 1 397 ? -6.651 9.741 32.424 1.00 96.19 397 LEU A O 1
ATOM 3035 N N . ARG A 1 398 ? -8.644 10.617 32.958 1.00 96.44 398 ARG A N 1
ATOM 3036 C CA . ARG A 1 398 ? -8.184 12.012 32.915 1.00 96.44 398 ARG A CA 1
ATOM 3037 C C . ARG A 1 398 ? -7.134 12.310 33.985 1.00 96.44 398 ARG A C 1
ATOM 3039 O O . ARG A 1 398 ? -6.174 13.026 33.699 1.00 96.44 398 ARG A O 1
ATOM 3046 N N . ASP A 1 399 ? -7.302 11.765 35.187 1.00 95.50 399 ASP A N 1
ATOM 3047 C CA . ASP A 1 399 ? -6.324 11.902 36.273 1.00 95.50 399 ASP A CA 1
ATOM 3048 C C . ASP A 1 399 ? -4.987 11.237 35.901 1.00 95.50 399 ASP A C 1
ATOM 3050 O O . ASP A 1 399 ? -3.935 11.880 35.933 1.00 95.50 399 ASP A O 1
ATOM 3054 N N . LEU A 1 400 ? -5.037 9.999 35.391 1.00 95.12 400 LEU A N 1
ATOM 3055 C CA . LEU A 1 400 ? -3.855 9.283 34.899 1.00 95.12 400 LEU A CA 1
ATOM 3056 C C . LEU A 1 400 ? -3.156 10.026 33.748 1.00 95.12 400 LEU A C 1
ATOM 3058 O O . LEU A 1 400 ? -1.934 10.189 33.772 1.00 95.12 400 LEU A O 1
ATOM 3062 N N . CYS A 1 401 ? -3.906 10.523 32.760 1.00 95.62 401 CYS A N 1
ATOM 3063 C CA . CYS A 1 401 ? -3.346 11.315 31.661 1.00 95.62 401 CYS A CA 1
ATOM 3064 C C . CYS A 1 401 ? -2.685 12.605 32.170 1.00 95.62 401 CYS A C 1
ATOM 3066 O O . CYS A 1 401 ? -1.630 12.978 31.666 1.00 95.62 401 CYS A O 1
ATOM 3068 N N . THR A 1 402 ? -3.234 13.260 33.198 1.00 95.19 402 THR A N 1
ATOM 3069 C CA . THR A 1 402 ? -2.612 14.457 33.798 1.00 95.19 402 THR A CA 1
ATOM 3070 C C . THR A 1 402 ? -1.231 14.132 34.382 1.00 95.19 402 THR A C 1
ATOM 3072 O O . THR A 1 402 ? -0.286 14.907 34.222 1.00 95.19 402 THR A O 1
ATOM 3075 N N . GLY A 1 403 ? -1.082 12.960 35.009 1.00 93.38 403 GLY A N 1
ATOM 3076 C CA . GLY A 1 403 ? 0.198 12.492 35.540 1.00 93.38 403 GLY A CA 1
ATOM 3077 C C . GLY A 1 403 ? 1.205 12.086 34.459 1.00 93.38 403 GLY A C 1
ATOM 3078 O O . GLY A 1 403 ? 2.386 12.433 34.563 1.00 93.38 403 GLY A O 1
ATOM 3079 N N . HIS A 1 404 ? 0.749 11.404 33.403 1.00 96.19 404 HIS A N 1
ATOM 3080 C CA . HIS A 1 404 ? 1.632 10.634 32.518 1.00 96.19 404 HIS A CA 1
ATOM 3081 C C . HIS A 1 404 ? 1.618 11.019 31.036 1.00 96.19 404 HIS A C 1
ATOM 3083 O O . HIS A 1 404 ? 2.636 10.812 30.391 1.00 96.19 404 HIS A O 1
ATOM 3089 N N . ALA A 1 405 ? 0.539 11.572 30.476 1.00 95.88 405 ALA A N 1
ATOM 3090 C CA . ALA A 1 405 ? 0.472 11.876 29.042 1.00 95.88 405 ALA A CA 1
ATOM 3091 C C . ALA A 1 405 ? 1.488 12.963 28.660 1.00 95.88 405 ALA A C 1
ATOM 3093 O O . ALA A 1 405 ? 1.634 13.960 29.375 1.00 95.88 405 ALA A O 1
ATOM 3094 N N . ARG A 1 406 ? 2.213 12.777 27.554 1.00 96.00 406 ARG A N 1
ATOM 3095 C CA . ARG A 1 406 ? 3.257 13.703 27.085 1.00 96.00 406 ARG A CA 1
ATOM 3096 C C . ARG A 1 406 ? 3.260 13.756 25.564 1.00 96.00 406 ARG A C 1
ATOM 3098 O O . ARG A 1 406 ? 3.097 12.726 24.915 1.00 96.00 406 ARG A O 1
ATOM 3105 N N . ALA A 1 407 ? 3.476 14.952 25.018 1.00 95.62 407 ALA A N 1
ATOM 3106 C CA . ALA A 1 407 ? 3.732 15.118 23.592 1.00 95.62 407 ALA A CA 1
ATOM 3107 C C . ALA A 1 407 ? 4.951 14.282 23.171 1.00 95.62 407 ALA A C 1
ATOM 3109 O O . ALA A 1 407 ? 5.856 14.055 23.973 1.00 95.62 407 ALA A O 1
ATOM 3110 N N . ILE A 1 408 ? 4.979 13.838 21.916 1.00 96.06 408 ILE A N 1
ATOM 3111 C CA . ILE A 1 408 ? 6.141 13.117 21.383 1.00 96.06 408 ILE A CA 1
ATOM 3112 C C . ILE A 1 408 ? 7.323 14.093 21.287 1.00 96.06 408 ILE A C 1
ATOM 3114 O O . ILE A 1 408 ? 7.239 15.106 20.590 1.00 96.06 408 ILE A O 1
ATOM 3118 N N . GLU A 1 409 ? 8.430 13.780 21.958 1.00 94.75 409 GLU A N 1
ATOM 3119 C CA . GLU A 1 409 ? 9.620 14.629 22.037 1.00 94.75 409 GLU A CA 1
ATOM 3120 C C . GLU A 1 409 ? 10.737 14.107 21.115 1.00 94.75 409 GLU A C 1
ATOM 3122 O O . GLU A 1 409 ? 11.190 12.969 21.276 1.00 94.75 409 GLU A O 1
ATOM 3127 N N . PRO A 1 410 ? 11.234 14.914 20.158 1.00 93.38 410 PRO A N 1
ATOM 3128 C CA . PRO A 1 410 ? 12.451 14.593 19.418 1.00 93.38 410 PRO A CA 1
ATOM 3129 C C . PRO A 1 410 ? 13.672 14.578 20.351 1.00 93.38 410 PRO A C 1
ATOM 3131 O O . PRO A 1 410 ? 13.963 15.563 21.027 1.00 93.38 410 PRO A O 1
ATOM 3134 N N . ALA A 1 411 ? 14.432 13.485 20.340 1.00 91.06 411 ALA A N 1
ATOM 3135 C CA . ALA A 1 411 ? 15.601 13.264 21.196 1.00 91.06 411 ALA A CA 1
ATOM 3136 C C . ALA A 1 411 ? 16.935 13.287 20.421 1.00 91.06 411 ALA A C 1
ATOM 3138 O O . ALA A 1 411 ? 17.950 12.759 20.873 1.00 91.06 411 ALA A O 1
ATOM 3139 N N . GLY A 1 412 ? 16.951 13.919 19.244 1.00 88.31 412 GLY A N 1
ATOM 3140 C CA . GLY A 1 412 ? 18.145 14.054 18.410 1.00 88.31 412 GLY A CA 1
ATOM 3141 C C . GLY A 1 412 ? 18.398 12.835 17.522 1.00 88.31 412 GLY A C 1
ATOM 3142 O O . GLY A 1 412 ? 17.474 12.321 16.892 1.00 88.31 412 GLY A O 1
ATOM 3143 N N . PHE A 1 413 ? 19.664 12.428 17.422 1.00 86.19 413 PHE A N 1
ATOM 3144 C CA . PHE A 1 413 ? 20.124 11.351 16.545 1.00 86.19 413 PHE A CA 1
ATOM 3145 C C . PHE A 1 413 ? 20.999 10.362 17.316 1.00 86.19 413 PHE A C 1
ATOM 3147 O O . PHE A 1 413 ? 21.762 10.785 18.188 1.00 86.19 413 PHE A O 1
ATOM 3154 N N . ASP A 1 414 ? 20.931 9.077 16.967 1.00 82.44 414 ASP A N 1
ATOM 3155 C CA . ASP A 1 414 ? 21.898 8.082 17.444 1.00 82.44 414 ASP A CA 1
ATOM 3156 C C . ASP A 1 414 ? 23.194 8.063 16.611 1.00 82.44 414 ASP A C 1
ATOM 3158 O O . ASP A 1 414 ? 23.382 8.856 15.681 1.00 82.44 414 ASP A O 1
ATOM 3162 N N . ALA A 1 415 ? 24.125 7.174 16.976 1.00 76.25 415 ALA A N 1
ATOM 3163 C CA . ALA A 1 415 ? 25.426 7.046 16.318 1.00 76.25 415 ALA A CA 1
ATOM 3164 C C . ALA A 1 415 ? 25.309 6.596 14.849 1.00 76.25 415 ALA A C 1
ATOM 3166 O O . ALA A 1 415 ? 26.176 6.908 14.031 1.00 76.25 415 ALA A O 1
ATOM 3167 N N . GLU A 1 416 ? 24.221 5.908 14.508 1.00 75.00 416 GLU A N 1
ATOM 3168 C CA . GLU A 1 416 ? 23.880 5.414 13.177 1.00 75.00 416 GLU A CA 1
ATOM 3169 C C . GLU A 1 416 ? 23.124 6.460 12.334 1.00 75.00 416 GLU A C 1
ATOM 3171 O O . GLU A 1 416 ? 22.857 6.235 11.150 1.00 75.00 416 GLU A O 1
ATOM 3176 N N . GLY A 1 417 ? 22.811 7.626 12.910 1.00 79.88 417 GLY A N 1
ATOM 3177 C CA . GLY A 1 417 ? 22.125 8.728 12.239 1.00 79.88 417 GLY A CA 1
ATOM 3178 C C . GLY A 1 417 ? 20.608 8.556 12.135 1.00 79.88 417 GLY A C 1
ATOM 3179 O O . GLY A 1 417 ? 19.983 9.219 11.303 1.00 79.88 417 GLY A O 1
ATOM 3180 N N . ARG A 1 418 ? 20.006 7.687 12.954 1.00 87.12 418 ARG A N 1
ATOM 3181 C CA . ARG A 1 418 ? 18.550 7.524 13.071 1.00 87.12 418 ARG A CA 1
ATOM 3182 C C . ARG A 1 418 ? 17.981 8.582 14.007 1.00 87.12 418 ARG A C 1
ATOM 3184 O O . ARG A 1 418 ? 18.632 8.974 14.972 1.00 87.12 418 ARG A O 1
ATOM 3191 N N . TRP A 1 419 ? 16.767 9.049 13.730 1.00 91.75 419 TRP A N 1
ATOM 3192 C CA . TRP A 1 419 ? 16.089 10.026 14.585 1.00 91.75 419 TRP A CA 1
ATOM 3193 C C . TRP A 1 419 ? 15.523 9.351 15.821 1.00 91.75 419 TRP A C 1
ATOM 3195 O O . TRP A 1 419 ? 14.825 8.346 15.703 1.00 91.75 419 TRP A O 1
ATOM 3205 N N . LEU A 1 420 ? 15.782 9.933 16.985 1.00 94.56 420 LEU A N 1
ATOM 3206 C CA . LEU A 1 420 ? 15.293 9.423 18.256 1.00 94.56 420 LEU A CA 1
ATOM 3207 C C . LEU A 1 420 ? 14.038 10.171 18.699 1.00 94.56 420 LEU A C 1
ATOM 3209 O O . LEU A 1 420 ? 13.952 11.391 18.546 1.00 94.56 420 LEU A O 1
ATOM 3213 N N . PHE A 1 421 ? 13.091 9.442 19.281 1.00 97.38 421 PHE A N 1
ATOM 3214 C CA . PHE A 1 421 ? 11.867 9.987 19.863 1.00 97.38 421 PHE A CA 1
ATOM 3215 C C . PHE A 1 421 ? 11.626 9.392 21.244 1.00 97.38 421 PHE A C 1
ATOM 3217 O O . PHE A 1 421 ? 11.831 8.196 21.450 1.00 97.38 421 PHE A O 1
ATOM 3224 N N . LEU A 1 422 ? 11.148 10.225 22.161 1.00 97.19 422 LEU A N 1
ATOM 3225 C CA . LEU A 1 422 ? 10.616 9.816 23.454 1.00 97.19 422 LEU A CA 1
ATOM 3226 C C . LEU A 1 422 ? 9.117 10.091 23.462 1.00 97.19 422 LEU A C 1
ATOM 3228 O O . LEU A 1 422 ? 8.670 11.159 23.044 1.00 97.19 422 LEU A O 1
ATOM 3232 N N . LEU A 1 423 ? 8.329 9.123 23.907 1.00 97.50 423 LEU A N 1
ATOM 3233 C CA . LEU A 1 423 ? 6.880 9.251 23.955 1.00 97.50 423 LEU A CA 1
ATOM 3234 C C . LEU A 1 423 ? 6.286 8.412 25.076 1.00 97.50 423 LEU A C 1
ATOM 3236 O O . LEU A 1 423 ? 6.920 7.493 25.591 1.00 97.50 423 LEU A O 1
ATOM 3240 N N . VAL A 1 424 ? 5.039 8.725 25.417 1.00 97.88 424 VAL A N 1
ATOM 3241 C CA . VAL A 1 424 ? 4.214 7.871 26.265 1.00 97.88 424 VAL A CA 1
ATOM 3242 C C . VAL A 1 424 ? 3.186 7.161 25.400 1.00 97.88 424 VAL A C 1
ATOM 3244 O O . VAL A 1 424 ? 2.491 7.801 24.609 1.00 97.88 424 VAL A O 1
ATOM 3247 N N . VAL A 1 425 ? 3.094 5.841 25.539 1.00 97.00 425 VAL A N 1
ATOM 3248 C CA . VAL A 1 425 ? 2.123 5.017 24.812 1.00 97.00 425 VAL A CA 1
ATOM 3249 C C . VAL A 1 425 ? 1.177 4.312 25.769 1.00 97.00 425 VAL A C 1
ATOM 3251 O O . VAL A 1 425 ? 1.562 3.884 26.856 1.00 97.00 425 VAL A O 1
ATOM 3254 N N . CYS A 1 426 ? -0.068 4.160 25.333 1.00 96.19 426 CYS A N 1
ATOM 3255 C CA . CYS A 1 426 ? -1.038 3.264 25.929 1.00 96.19 426 CYS A CA 1
ATOM 3256 C C . CYS A 1 426 ? -1.060 1.965 25.130 1.00 96.19 426 CYS A C 1
ATOM 3258 O O . CYS A 1 426 ? -1.405 1.959 23.945 1.00 96.19 426 CYS A O 1
ATOM 3260 N N . HIS A 1 427 ? -0.705 0.868 25.785 1.00 94.38 427 HIS A N 1
ATOM 3261 C CA . HIS A 1 427 ? -0.782 -0.473 25.223 1.00 94.38 427 HIS A CA 1
ATOM 3262 C C . HIS A 1 427 ? -1.471 -1.374 26.245 1.00 94.38 427 HIS A C 1
ATOM 3264 O O . HIS A 1 427 ? -1.053 -1.425 27.406 1.00 94.38 427 HIS A O 1
ATOM 3270 N N . ARG A 1 428 ? -2.556 -2.051 25.845 1.00 89.69 428 ARG A N 1
ATOM 3271 C CA . ARG A 1 428 ? -3.478 -2.726 26.768 1.00 89.69 428 ARG A CA 1
ATOM 3272 C C . ARG A 1 42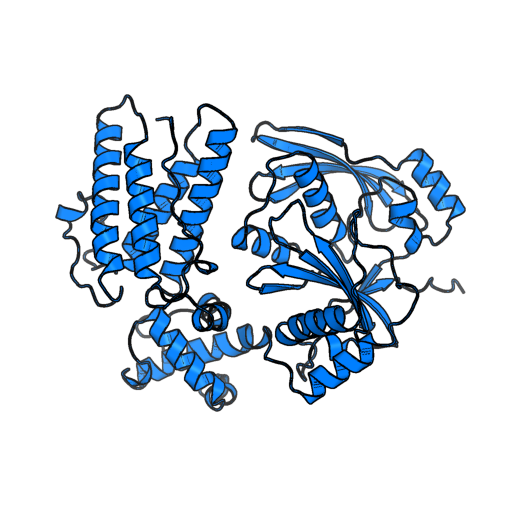8 ? -4.035 -1.742 27.788 1.00 89.69 428 ARG A C 1
ATOM 3274 O O . ARG A 1 428 ? -4.699 -0.776 27.423 1.00 89.69 428 ARG A O 1
ATOM 3281 N N . GLN A 1 429 ? -3.743 -1.981 29.058 1.00 93.12 429 GLN A N 1
ATOM 3282 C CA . GLN A 1 429 ? -4.131 -1.144 30.186 1.00 93.12 429 GLN A CA 1
ATOM 3283 C C . GLN A 1 429 ? -2.894 -0.577 30.892 1.00 93.12 429 GLN A C 1
ATOM 3285 O O . GLN A 1 429 ? -2.959 -0.238 32.066 1.00 93.12 429 GLN A O 1
ATOM 3290 N N . GLY A 1 430 ? -1.765 -0.465 30.187 1.00 96.00 430 GLY A N 1
ATOM 3291 C CA . GLY A 1 430 ? -0.540 0.131 30.710 1.00 96.00 430 GLY A CA 1
ATOM 3292 C C . GLY A 1 430 ? -0.171 1.422 29.985 1.00 96.00 430 GLY A C 1
ATOM 3293 O O . GLY A 1 430 ? -0.357 1.537 28.770 1.00 96.00 430 GLY A O 1
ATOM 3294 N N . PHE A 1 431 ? 0.378 2.379 30.731 1.00 97.81 431 PHE A N 1
ATOM 3295 C CA . PHE A 1 431 ? 1.151 3.485 30.174 1.00 97.81 431 PHE A CA 1
ATOM 3296 C C . PHE A 1 431 ? 2.630 3.169 30.259 1.00 97.81 431 PHE A C 1
ATOM 3298 O O . PHE A 1 431 ? 3.120 2.797 31.324 1.00 97.81 431 PHE A O 1
ATOM 3305 N N . PHE A 1 432 ? 3.339 3.382 29.160 1.00 97.62 432 PHE A N 1
ATOM 3306 C CA . PHE A 1 432 ? 4.767 3.135 29.065 1.00 97.62 432 PHE A CA 1
ATOM 3307 C C . PHE A 1 432 ? 5.489 4.373 28.544 1.00 97.62 432 PHE A C 1
ATOM 3309 O O . PHE A 1 432 ? 4.984 5.048 27.649 1.00 97.62 432 PHE A O 1
ATOM 3316 N N . ALA A 1 433 ? 6.652 4.677 29.117 1.00 97.69 433 ALA A N 1
ATOM 3317 C CA . ALA A 1 433 ? 7.621 5.590 28.532 1.00 97.69 433 ALA A CA 1
ATOM 3318 C C . ALA A 1 433 ? 8.483 4.794 27.558 1.00 97.69 433 ALA A C 1
ATOM 3320 O O . ALA A 1 433 ? 9.199 3.882 27.971 1.00 97.69 433 ALA A O 1
ATOM 3321 N N . THR A 1 434 ? 8.418 5.161 26.286 1.00 97.69 434 THR A N 1
ATOM 3322 C CA . THR A 1 434 ? 9.018 4.404 25.194 1.00 97.69 434 THR A CA 1
ATOM 3323 C C . THR A 1 434 ? 10.029 5.272 24.452 1.00 97.69 434 THR A C 1
ATOM 3325 O O . THR A 1 434 ? 9.778 6.449 24.178 1.00 97.69 434 THR A O 1
ATOM 3328 N N . GLY A 1 435 ? 11.170 4.680 24.105 1.00 97.25 435 GLY A N 1
ATOM 3329 C CA . GLY A 1 435 ? 12.149 5.250 23.187 1.00 97.25 435 GLY A CA 1
ATOM 3330 C C . GLY A 1 435 ? 12.037 4.606 21.808 1.00 97.25 435 GLY A C 1
ATOM 3331 O O . GLY A 1 435 ? 12.025 3.379 21.698 1.00 97.25 435 GLY A O 1
ATOM 3332 N N . LEU A 1 436 ? 11.994 5.415 20.749 1.00 97.56 436 LEU A N 1
ATOM 3333 C CA . LEU A 1 436 ? 11.968 4.946 19.360 1.00 97.56 436 LEU A CA 1
ATOM 3334 C C . LEU A 1 436 ? 13.148 5.496 18.559 1.00 97.56 436 LEU A C 1
ATOM 3336 O O . LEU A 1 436 ? 13.519 6.657 18.718 1.00 97.56 436 LEU A O 1
ATOM 3340 N N . ALA A 1 437 ? 13.665 4.686 17.638 1.00 95.00 437 ALA A N 1
ATOM 3341 C CA . ALA A 1 437 ? 14.602 5.094 16.600 1.00 95.00 437 ALA A CA 1
ATOM 3342 C C . ALA A 1 437 ? 13.957 4.940 15.213 1.00 95.00 437 ALA A C 1
ATOM 3344 O O . ALA A 1 437 ? 13.471 3.867 14.856 1.00 95.00 437 ALA A O 1
ATOM 3345 N N . LEU A 1 438 ? 13.965 6.012 14.419 1.00 95.56 438 LEU A N 1
ATOM 3346 C CA . LEU A 1 438 ? 13.443 6.060 13.052 1.00 95.56 438 LEU A CA 1
ATOM 3347 C C . LEU A 1 438 ? 14.591 6.202 12.055 1.00 95.56 438 LEU A C 1
ATOM 3349 O O . LEU A 1 438 ? 15.342 7.178 12.089 1.00 95.56 438 LEU A O 1
ATOM 3353 N N . ALA A 1 439 ? 14.699 5.263 11.127 1.00 89.56 439 ALA A N 1
ATOM 3354 C CA . ALA A 1 439 ? 15.662 5.328 10.040 1.00 89.56 439 ALA A CA 1
ATOM 3355 C C . ALA A 1 439 ? 15.151 6.177 8.848 1.00 89.56 439 ALA A C 1
ATOM 3357 O O . ALA A 1 439 ? 13.939 6.326 8.661 1.00 89.56 439 ALA A O 1
ATOM 3358 N N . PRO A 1 440 ? 16.051 6.712 7.993 1.00 84.75 440 PRO A N 1
ATOM 3359 C CA . PRO A 1 440 ? 15.702 7.460 6.771 1.00 84.75 440 PRO A CA 1
ATOM 3360 C C . PRO A 1 440 ? 14.789 6.742 5.774 1.00 84.75 440 PRO A C 1
ATOM 3362 O O . PRO A 1 440 ? 14.103 7.400 4.995 1.00 84.75 440 PRO A O 1
ATOM 3365 N N . ASP A 1 441 ? 14.780 5.414 5.785 1.00 80.88 441 ASP A N 1
ATOM 3366 C CA . ASP A 1 441 ? 13.925 4.570 4.947 1.00 80.88 441 ASP A CA 1
ATOM 3367 C C . ASP A 1 441 ? 12.559 4.252 5.587 1.00 80.88 441 ASP A C 1
ATOM 3369 O O . ASP A 1 441 ? 11.732 3.568 4.982 1.00 80.88 441 ASP A O 1
ATOM 3373 N N . GLY A 1 442 ? 12.295 4.783 6.785 1.00 90.12 442 GLY A N 1
ATOM 3374 C CA . GLY A 1 442 ? 11.047 4.594 7.516 1.00 90.12 442 GLY A CA 1
ATOM 3375 C C . GLY A 1 442 ? 11.013 3.347 8.402 1.00 90.12 442 GLY A C 1
ATOM 3376 O O . GLY A 1 442 ? 9.947 3.018 8.926 1.00 90.12 442 GLY A O 1
ATOM 3377 N N . PHE A 1 443 ? 12.133 2.642 8.592 1.00 90.44 443 PHE A N 1
ATOM 3378 C CA . PHE A 1 443 ? 12.203 1.579 9.595 1.00 90.44 443 PHE A CA 1
ATOM 3379 C C . PHE A 1 443 ? 12.120 2.162 11.015 1.00 90.44 443 PHE A C 1
ATOM 3381 O O . PHE A 1 443 ? 12.834 3.113 11.335 1.00 90.44 443 PHE A O 1
ATOM 3388 N N . VAL A 1 444 ? 11.249 1.593 11.855 1.00 95.25 444 VAL A N 1
ATOM 3389 C CA . VAL A 1 444 ? 11.037 2.007 13.251 1.00 95.25 444 VAL A CA 1
ATOM 3390 C C . VAL A 1 444 ? 11.490 0.883 14.169 1.00 95.25 444 VAL A C 1
ATOM 3392 O O . VAL A 1 444 ? 11.031 -0.250 14.032 1.00 95.25 444 VAL A O 1
ATOM 3395 N N . GLU A 1 445 ? 12.354 1.208 15.121 1.00 93.81 445 GLU A N 1
ATOM 3396 C CA . GLU A 1 445 ? 12.779 0.305 16.185 1.00 93.81 445 GLU A CA 1
ATOM 3397 C C . GLU A 1 445 ? 12.395 0.881 17.547 1.00 93.81 445 GLU A C 1
ATOM 3399 O O . GLU A 1 445 ? 12.584 2.071 17.800 1.00 93.81 445 GLU A O 1
ATOM 3404 N N . MET A 1 446 ? 11.878 0.027 18.429 1.00 95.19 446 MET A N 1
ATOM 3405 C CA . MET A 1 446 ? 11.696 0.352 19.839 1.00 95.19 446 MET A CA 1
ATOM 3406 C C . MET A 1 446 ? 12.976 0.007 20.594 1.00 95.19 446 MET A C 1
ATOM 3408 O O . MET A 1 446 ? 13.392 -1.148 20.602 1.00 95.19 446 MET A O 1
ATOM 3412 N N . ILE A 1 447 ? 13.609 1.019 21.185 1.00 94.69 447 ILE A N 1
ATOM 3413 C CA . ILE A 1 447 ? 14.932 0.901 21.814 1.00 94.69 447 ILE A CA 1
ATOM 3414 C C . ILE A 1 447 ? 14.871 0.859 23.343 1.00 94.69 447 ILE A C 1
ATOM 3416 O O . ILE A 1 447 ? 15.807 0.373 23.970 1.00 94.69 447 ILE A O 1
ATOM 3420 N N . ASP A 1 448 ? 13.788 1.358 23.936 1.00 92.69 448 ASP A N 1
ATOM 3421 C CA . ASP A 1 448 ? 13.550 1.322 25.379 1.00 92.69 448 ASP A CA 1
ATOM 3422 C C . ASP A 1 448 ? 12.044 1.320 25.655 1.00 92.69 448 ASP A C 1
ATOM 3424 O O . ASP A 1 448 ? 11.276 1.900 24.880 1.00 92.69 448 ASP A O 1
ATOM 3428 N N . ASP A 1 449 ? 11.637 0.680 26.748 1.00 94.69 449 ASP A N 1
ATOM 3429 C CA . ASP A 1 449 ? 10.252 0.665 27.204 1.00 94.69 449 ASP A CA 1
ATOM 3430 C C . ASP A 1 449 ? 10.164 0.450 28.721 1.00 94.69 449 ASP A C 1
ATOM 3432 O O . ASP A 1 449 ? 10.635 -0.552 29.263 1.00 94.69 449 ASP A O 1
ATOM 3436 N N . THR A 1 450 ? 9.557 1.405 29.426 1.00 97.25 450 THR A N 1
ATOM 3437 C CA . THR A 1 450 ? 9.412 1.383 30.887 1.00 97.25 450 THR A CA 1
ATOM 3438 C C . THR A 1 450 ? 7.965 1.633 31.292 1.00 97.25 450 THR A C 1
ATOM 3440 O O . THR A 1 450 ? 7.393 2.675 30.978 1.00 97.25 450 THR A O 1
ATOM 3443 N N . LEU A 1 451 ? 7.383 0.708 32.060 1.00 97.12 451 LEU A N 1
ATOM 3444 C CA . LEU A 1 451 ? 6.032 0.846 32.608 1.00 97.12 451 LEU A CA 1
ATOM 3445 C C . LEU A 1 451 ? 5.950 2.035 33.582 1.00 97.12 451 LEU A C 1
ATOM 3447 O O . LEU A 1 451 ? 6.688 2.100 34.566 1.00 97.12 451 LEU A O 1
ATOM 3451 N N . LEU A 1 452 ? 5.018 2.950 33.323 1.00 97.31 452 LEU A N 1
ATOM 3452 C CA . LEU A 1 452 ? 4.727 4.121 34.154 1.00 97.31 452 LEU A CA 1
ATOM 3453 C C . LEU A 1 452 ? 3.529 3.893 35.077 1.00 97.31 452 LEU A C 1
ATOM 3455 O O . LEU A 1 452 ? 3.562 4.287 36.241 1.00 97.31 452 LEU A O 1
ATOM 3459 N N . ALA A 1 453 ? 2.469 3.290 34.541 1.00 96.31 453 ALA A N 1
ATOM 3460 C CA . ALA A 1 453 ? 1.230 3.010 35.252 1.00 96.31 453 ALA A CA 1
ATOM 3461 C C . ALA A 1 453 ? 0.549 1.780 34.647 1.00 96.31 453 ALA A C 1
ATOM 3463 O O . ALA A 1 453 ? 0.662 1.539 33.447 1.00 96.31 453 ALA A O 1
ATOM 3464 N N . ASP A 1 454 ? -0.180 1.038 35.475 1.00 95.56 454 ASP A N 1
ATOM 3465 C CA . ASP A 1 454 ? -0.979 -0.124 35.081 1.00 95.56 454 ASP A CA 1
ATOM 3466 C C . ASP A 1 454 ? -2.448 0.089 35.482 1.00 95.56 454 ASP A C 1
ATOM 3468 O O . ASP A 1 454 ? -2.763 0.992 36.263 1.00 95.56 454 ASP A O 1
ATOM 3472 N N . GLY A 1 455 ? -3.356 -0.726 34.947 1.00 93.25 455 GLY A N 1
ATOM 3473 C CA . GLY A 1 455 ? -4.793 -0.613 35.193 1.00 93.25 455 GLY A CA 1
ATOM 3474 C C . GLY A 1 455 ? -5.426 0.649 34.596 1.00 93.25 455 GLY A C 1
ATOM 3475 O O . GLY A 1 455 ? -6.414 1.158 35.126 1.00 93.25 455 GLY A O 1
ATOM 3476 N N . VAL A 1 456 ? -4.867 1.169 33.500 1.00 95.44 456 VAL A N 1
ATOM 3477 C CA . VAL A 1 456 ? -5.435 2.281 32.732 1.00 95.44 456 VAL A CA 1
ATOM 3478 C C . VAL A 1 456 ? -6.848 1.887 32.271 1.00 95.44 456 VAL A C 1
ATOM 3480 O O . VAL A 1 456 ? -7.005 0.868 31.593 1.00 95.44 456 VAL A O 1
ATOM 3483 N N . PRO A 1 457 ? -7.898 2.663 32.610 1.00 94.44 457 PRO A N 1
ATOM 3484 C CA . PRO A 1 457 ? -9.290 2.267 32.409 1.00 94.44 457 PRO A CA 1
ATOM 3485 C C . PRO A 1 457 ? -9.736 2.524 30.964 1.00 94.44 457 PRO A C 1
ATOM 3487 O O . PRO A 1 457 ? -10.587 3.377 30.697 1.00 94.44 457 PRO A O 1
ATOM 3490 N N . VAL A 1 458 ? -9.157 1.778 30.025 1.00 94.00 458 VAL A N 1
ATOM 3491 C CA . VAL A 1 458 ? -9.510 1.786 28.603 1.00 94.00 458 VAL A CA 1
ATOM 3492 C C . VAL A 1 458 ? -10.131 0.458 28.181 1.00 94.00 458 VAL A C 1
ATOM 3494 O O . VAL A 1 458 ? -9.767 -0.614 28.666 1.00 94.00 458 VAL A O 1
ATOM 3497 N N . LEU A 1 459 ? -11.090 0.541 27.265 1.00 92.06 459 LEU A N 1
ATOM 3498 C CA . LEU A 1 459 ? -11.673 -0.596 26.574 1.00 92.06 459 LEU A CA 1
ATOM 3499 C C . LEU A 1 459 ? -10.654 -1.181 25.588 1.00 92.06 459 LEU A C 1
ATOM 3501 O O . LEU A 1 459 ? -9.909 -0.448 24.915 1.00 92.06 459 LEU A O 1
ATOM 3505 N N . SER A 1 460 ? -10.655 -2.508 25.492 1.00 89.06 460 SER A N 1
ATOM 3506 C CA . SER A 1 460 ? -9.844 -3.247 24.531 1.00 89.06 460 SER A CA 1
ATOM 3507 C C . SER A 1 460 ? -10.371 -3.068 23.111 1.00 89.06 460 SER A C 1
ATOM 3509 O O . SER A 1 460 ? -11.571 -2.910 22.862 1.00 89.06 460 SER A O 1
ATOM 3511 N N . GLU A 1 461 ? -9.441 -3.077 22.164 1.00 89.94 461 GLU A N 1
ATOM 3512 C CA . GLU A 1 461 ? -9.741 -3.079 20.740 1.00 89.94 461 GLU A CA 1
ATOM 3513 C C . GLU A 1 461 ? -9.570 -4.488 20.186 1.00 89.94 461 GLU A C 1
ATOM 3515 O O . GLU A 1 461 ? -8.614 -5.180 20.527 1.00 89.94 461 GLU A O 1
ATOM 3520 N N . ARG A 1 462 ? -10.430 -4.875 19.246 1.00 88.75 462 ARG A N 1
ATOM 3521 C CA . ARG A 1 462 ? -10.272 -6.115 18.484 1.00 88.75 462 ARG A CA 1
ATOM 3522 C C . ARG A 1 462 ? -10.337 -5.828 16.995 1.00 88.75 462 ARG A C 1
ATOM 3524 O O . ARG A 1 462 ? -11.178 -5.049 16.543 1.00 88.75 462 ARG A O 1
ATOM 3531 N N . MET A 1 463 ? -9.479 -6.496 16.227 1.00 89.62 463 MET A N 1
ATOM 3532 C CA . MET A 1 463 ? -9.633 -6.576 14.776 1.00 89.62 463 MET A CA 1
ATOM 3533 C C . MET A 1 463 ? -10.559 -7.734 14.395 1.00 89.62 463 MET A C 1
ATOM 3535 O O . MET A 1 463 ? -10.336 -8.883 14.777 1.00 89.62 463 MET A O 1
ATOM 3539 N N . ASP A 1 464 ? -11.598 -7.426 13.626 1.00 88.06 464 ASP A N 1
ATOM 3540 C CA . ASP A 1 464 ? -12.501 -8.382 12.990 1.00 88.06 464 ASP A CA 1
ATOM 3541 C C . ASP A 1 464 ? -12.403 -8.204 11.467 1.00 88.06 464 ASP A C 1
ATOM 3543 O O . ASP A 1 464 ? -12.975 -7.288 10.865 1.00 88.06 464 ASP A O 1
ATOM 3547 N N . GLY A 1 465 ? -11.547 -9.022 10.850 1.00 88.19 465 GLY A N 1
ATOM 3548 C CA . GLY A 1 465 ? -11.037 -8.743 9.510 1.00 88.19 465 GLY A CA 1
ATOM 3549 C C . GLY A 1 465 ? -10.236 -7.438 9.500 1.00 88.19 465 GLY A C 1
ATOM 3550 O O . GLY A 1 465 ? -9.297 -7.287 10.273 1.00 88.19 465 GLY A O 1
ATOM 3551 N N . LEU A 1 466 ? -10.614 -6.493 8.635 1.00 92.19 466 LEU A N 1
ATOM 3552 C CA . LEU A 1 466 ? -9.987 -5.163 8.560 1.00 92.19 466 LEU A CA 1
ATOM 3553 C C . LEU A 1 466 ? -10.636 -4.129 9.490 1.00 92.19 466 LEU A C 1
ATOM 3555 O O . LEU A 1 466 ? -10.152 -3.004 9.584 1.00 92.19 466 LEU A O 1
ATOM 3559 N N . PHE A 1 467 ? -11.751 -4.466 10.141 1.00 94.00 467 PHE A N 1
ATOM 3560 C CA . PHE A 1 467 ? -12.433 -3.532 11.026 1.00 94.00 467 PHE A CA 1
ATOM 3561 C C . PHE A 1 467 ? -11.863 -3.608 12.432 1.00 94.00 467 PHE A C 1
ATOM 3563 O O . PHE A 1 467 ? -11.794 -4.678 13.028 1.00 94.00 467 PHE A O 1
ATOM 3570 N N . VAL A 1 468 ? -11.551 -2.450 12.993 1.00 93.00 468 VAL A N 1
ATOM 3571 C CA . VAL A 1 468 ? -11.279 -2.284 14.414 1.00 93.00 468 VAL A CA 1
ATOM 3572 C C . VAL A 1 468 ? -12.586 -1.942 15.121 1.00 93.00 468 VAL A C 1
ATOM 3574 O O . VAL A 1 468 ? -13.250 -0.954 14.787 1.00 93.00 468 VAL A O 1
ATOM 3577 N N . ILE A 1 469 ? -12.935 -2.751 16.116 1.00 91.88 469 ILE A N 1
ATOM 3578 C CA . ILE A 1 469 ? -14.088 -2.557 16.998 1.00 91.88 469 ILE A CA 1
ATOM 3579 C C . ILE A 1 469 ? -13.624 -2.419 18.452 1.00 91.88 469 ILE A C 1
ATOM 3581 O O . ILE A 1 469 ? -12.562 -2.922 18.818 1.00 91.88 469 ILE A O 1
ATOM 3585 N N . LEU A 1 470 ? -14.428 -1.750 19.278 1.00 89.69 470 LEU A N 1
ATOM 3586 C CA . LEU A 1 470 ? -14.253 -1.758 20.730 1.00 89.69 470 LEU A CA 1
ATOM 3587 C C . LEU A 1 470 ? -14.992 -2.954 21.313 1.00 89.69 470 LEU A C 1
ATOM 3589 O O . LEU A 1 470 ? -16.145 -3.211 20.950 1.00 89.69 470 LEU A O 1
ATOM 3593 N N . GLU A 1 471 ? -14.333 -3.687 22.201 1.00 83.81 471 GLU A N 1
ATOM 3594 C CA . GLU A 1 471 ? -14.987 -4.782 22.898 1.00 83.81 471 GLU A CA 1
ATOM 3595 C C . GLU A 1 471 ? -16.010 -4.225 23.897 1.00 83.81 471 GLU A C 1
ATOM 3597 O O . GLU A 1 471 ? -15.741 -3.229 24.582 1.00 83.81 471 GLU A O 1
ATOM 3602 N N . PRO A 1 472 ? -17.218 -4.816 23.967 1.00 69.50 472 PRO A N 1
ATOM 3603 C CA . PRO A 1 472 ? -18.180 -4.417 24.974 1.00 69.50 472 PRO A CA 1
ATOM 3604 C C . PRO A 1 472 ? -17.573 -4.658 26.354 1.00 69.50 472 PRO A C 1
ATOM 3606 O O . PRO A 1 472 ? -16.939 -5.685 26.585 1.00 69.50 472 PRO A O 1
ATOM 3609 N N . LYS A 1 473 ? -17.798 -3.718 27.276 1.00 57.81 473 LYS A N 1
ATOM 3610 C CA . LYS A 1 473 ? -17.454 -3.886 28.689 1.00 57.81 473 LYS A CA 1
ATOM 3611 C C . LYS A 1 473 ? -18.072 -5.206 29.148 1.00 57.81 473 LYS A C 1
ATOM 3613 O O . LYS A 1 473 ? -19.301 -5.314 29.132 1.00 57.81 473 LYS A O 1
ATOM 3618 N N . GLU A 1 474 ? -17.255 -6.207 29.484 1.00 48.66 474 GLU A N 1
ATOM 3619 C CA . GLU A 1 474 ? -17.777 -7.429 30.091 1.00 48.66 474 GLU A CA 1
ATOM 3620 C C . GLU A 1 474 ? -18.635 -6.992 31.277 1.00 48.66 474 GLU A C 1
ATOM 3622 O O . GLU A 1 474 ? -18.188 -6.234 32.144 1.00 48.66 474 GLU A O 1
ATOM 3627 N N . ALA A 1 475 ? -19.911 -7.382 31.261 1.00 33.69 475 ALA A N 1
ATOM 3628 C CA . ALA A 1 475 ? -20.750 -7.225 32.428 1.00 33.69 475 ALA A CA 1
ATOM 3629 C C . ALA A 1 475 ? -20.134 -8.142 33.479 1.00 33.69 475 ALA A C 1
ATOM 3631 O O . ALA A 1 475 ? -20.333 -9.353 33.431 1.00 33.69 475 ALA A O 1
ATOM 3632 N N . THR A 1 476 ? -19.324 -7.573 34.367 1.00 30.25 476 THR A N 1
ATOM 3633 C CA . THR A 1 476 ? -18.887 -8.237 35.585 1.00 30.25 476 THR A CA 1
ATOM 3634 C C . THR A 1 476 ? -20.148 -8.647 36.338 1.00 30.25 476 THR A C 1
ATOM 3636 O O . THR A 1 476 ? -20.822 -7.818 36.949 1.00 30.25 476 THR A O 1
ATOM 3639 N N . SER A 1 477 ? -20.520 -9.915 36.171 1.00 28.81 477 SER A N 1
ATOM 3640 C CA . SER A 1 477 ? -21.594 -10.595 36.890 1.00 28.81 477 SER A CA 1
ATOM 3641 C C . SER A 1 477 ? -21.191 -10.880 38.323 1.00 28.81 477 SER A C 1
ATOM 3643 O O . SER A 1 477 ? -20.035 -11.336 38.494 1.00 28.81 477 SER A O 1
#

Foldseek 3Di:
DAAADQPDQDPLDLVVQFQAWLLQSLLSLLQSLLVRLCRDDDPDPVSNVVSNLLSQLSNVLSVQSRPDQQQPPPVQCPCVNNVVPPDPDDPDGDTSLVVSLVSLQVSLVVLQPHDYPDPVSNLVSPVSSLSSNVSSVLSQQFVGDGRDDLCLLCVQLSVQFDDDDPPDFADDCVVQVVPLPDPVLQVSLQNSCCRNNVDGLVPDDPGSSRNSSRSSSVSCVVSPQQAAQDDPVRLVLLLVLQQDDDDDPLDDDLADDDKDWDHSVVSSVVLRQQQRGHFDDPVRGRPCVQFSWHTKIWDDQPFFPQKIKMWIWGADPVGFIFIWIWIDHPRDIGTLFQACPRVLVSCSNGNTDPPDPVNVLSLVSCCQSRHDDPFWGFHFFQALVSQVSFAQPSVQLRVVSVVAHRDWDWPQADPVGWTKIWTWTDTPFWIWTWIWTADRSGDIDTDDIGTDDGRRRGFDWGDDGRTIGTDPDPPPD

Sequence (477 aa):
MHAKAAPQTPELDPARREGDTVGVLAGDALRFAASFLDSIESDAAEARRTLAEEAKVCRKMAEAVAQAPLRNSSRVLTPTDLGGRFFTLTERMWPNAEVAGYLLGHVAELMQALPAADGALKNRLLRDAQQLRRVQRLLKIAPNAQLGPRLSELMPLLQKLELPVQGEKPFPPMLIDGVTADPVFHVAAQDAYRMVVGRELDDLPPMAGAVWSGKLALAWPQTRNEGWPLTPVDAARLANAVRCPREPWSRSPGMPGDWTDLKPEAAAEVLRLIGAHHRVGSARAPFPLAGFCDRVRTLALRCHGGVMLIETQGRVSGGATGIASFVLTENKVLAVDGTSAWIHELNDAVGPHLQDEGARLDYIRLFMNCVRHEGERFQPTESFEDLADRAADAALLRDLCTGHARAIEPAGFDAEGRWLFLLVVCHRQGFFATGLALAPDGFVEMIDDTLLADGVPVLSERMDGLFVILEPKEATS

Radius of gyration: 25.98 Å; Cα contacts (8 Å, |Δi|>4): 810; chains: 1; bounding box: 71×50×66 Å